Protein AF-A0A016WMP3-F1 (afdb_monomer_lite)

Organism: NCBI:txid53326

Structure (mmCIF, N/CA/C/O backbone):
data_AF-A0A016WMP3-F1
#
_entry.id   AF-A0A016WMP3-F1
#
loop_
_atom_site.group_PDB
_atom_site.id
_atom_site.type_symbol
_atom_site.label_atom_id
_atom_site.label_alt_id
_atom_site.label_comp_id
_atom_site.label_asym_id
_atom_site.label_entity_id
_atom_site.label_seq_id
_atom_site.pdbx_PDB_ins_code
_atom_site.Cartn_x
_atom_site.Cartn_y
_atom_site.Cartn_z
_atom_site.occupancy
_atom_site.B_iso_or_equiv
_atom_site.auth_seq_id
_atom_site.auth_comp_id
_atom_site.auth_asym_id
_atom_site.auth_atom_id
_atom_site.pdbx_PDB_model_num
ATOM 1 N N . MET A 1 1 ? 32.854 -2.964 43.415 1.00 32.34 1 MET A N 1
ATOM 2 C CA . MET A 1 1 ? 34.231 -3.395 43.740 1.00 32.34 1 MET A CA 1
ATOM 3 C C . MET A 1 1 ? 34.130 -4.601 44.667 1.00 32.34 1 MET A C 1
ATOM 5 O O . MET A 1 1 ? 33.519 -4.439 45.708 1.00 32.34 1 MET A O 1
ATOM 9 N N . VAL A 1 2 ? 34.709 -5.743 44.250 1.00 31.25 2 VAL A N 1
ATOM 10 C CA . VAL A 1 2 ? 35.002 -6.991 45.015 1.00 31.25 2 VAL A CA 1
ATOM 11 C C . VAL A 1 2 ? 33.765 -7.767 45.534 1.00 31.25 2 VAL A C 1
ATOM 13 O O . VAL A 1 2 ? 33.085 -7.292 46.429 1.00 31.25 2 VAL A O 1
ATOM 16 N N . ARG A 1 3 ? 33.268 -8.800 44.826 1.00 34.19 3 ARG A N 1
ATOM 17 C CA . ARG A 1 3 ? 33.621 -10.254 44.813 1.00 34.19 3 ARG A CA 1
ATOM 18 C C . ARG A 1 3 ? 33.390 -11.015 46.134 1.00 34.19 3 ARG A C 1
ATOM 20 O O . ARG A 1 3 ? 34.034 -10.694 47.123 1.00 34.19 3 ARG A O 1
ATOM 27 N N . ASN A 1 4 ? 32.511 -12.025 46.068 1.00 34.62 4 ASN A N 1
ATOM 28 C CA . ASN A 1 4 ? 32.653 -13.442 46.482 1.00 34.62 4 ASN A CA 1
ATOM 29 C C . ASN A 1 4 ? 31.342 -14.149 46.055 1.00 34.62 4 ASN A C 1
ATOM 31 O O . ASN A 1 4 ? 30.272 -13.606 46.307 1.00 34.62 4 ASN A O 1
ATOM 35 N N . GLU A 1 5 ? 31.353 -15.085 45.101 1.00 38.56 5 GLU A N 1
ATOM 36 C CA . GLU A 1 5 ? 31.665 -16.529 45.215 1.00 38.56 5 GLU A CA 1
ATOM 37 C C . GLU A 1 5 ? 30.660 -17.298 46.084 1.00 38.56 5 GLU A C 1
ATOM 39 O O . GLU A 1 5 ? 30.689 -17.184 47.303 1.00 38.56 5 GLU A O 1
ATOM 44 N N . GLU A 1 6 ? 29.811 -18.101 45.432 1.00 42.38 6 GLU A N 1
ATOM 45 C CA . GLU A 1 6 ? 29.214 -19.308 46.008 1.00 42.38 6 GLU A CA 1
ATOM 46 C C . GLU A 1 6 ? 28.938 -20.344 44.902 1.00 42.38 6 GLU A C 1
ATOM 48 O O . GLU A 1 6 ? 28.683 -20.000 43.745 1.00 42.38 6 GLU A O 1
ATOM 53 N N . GLU A 1 7 ? 29.120 -21.603 45.290 1.00 38.91 7 GLU A N 1
ATOM 54 C CA . GLU A 1 7 ? 29.397 -22.796 44.491 1.00 38.91 7 GLU A CA 1
ATOM 55 C C . GLU A 1 7 ? 28.148 -23.544 43.970 1.00 38.91 7 GLU A C 1
ATOM 57 O O . GLU A 1 7 ? 27.003 -23.218 44.268 1.00 38.91 7 GLU A O 1
ATOM 62 N N . TRP A 1 8 ? 28.446 -24.567 43.163 1.00 39.19 8 TRP A N 1
ATOM 63 C CA . TRP A 1 8 ? 27.626 -25.506 42.388 1.00 39.19 8 TRP A CA 1
ATOM 64 C C . TRP A 1 8 ? 26.657 -26.401 43.211 1.00 39.19 8 TRP A C 1
ATOM 66 O O . TRP A 1 8 ? 26.692 -26.384 44.440 1.00 39.19 8 TRP A O 1
ATOM 76 N N . PRO A 1 9 ? 25.815 -27.238 42.556 1.00 53.12 9 PRO A N 1
ATOM 77 C CA . PRO A 1 9 ? 26.302 -28.564 42.150 1.00 53.12 9 PRO A CA 1
ATOM 78 C C . PRO A 1 9 ? 25.869 -29.049 40.754 1.00 53.12 9 PRO A C 1
ATOM 80 O O . PRO A 1 9 ? 24.865 -28.643 40.169 1.00 53.12 9 PRO A O 1
ATOM 83 N N . GLU A 1 10 ? 26.699 -29.971 40.279 1.00 39.09 10 GLU A N 1
ATOM 84 C CA . GLU A 1 10 ? 26.625 -30.816 39.094 1.00 39.09 10 GLU A CA 1
ATOM 85 C C . GLU A 1 10 ? 25.412 -31.764 39.095 1.00 39.09 10 GLU A C 1
ATOM 87 O O . GLU A 1 10 ? 24.912 -32.180 40.142 1.00 39.09 10 GLU A O 1
ATOM 92 N N . SER A 1 11 ? 24.996 -32.186 37.899 1.00 40.88 11 SER A N 1
ATOM 93 C CA . SER A 1 11 ? 24.291 -33.457 37.709 1.00 40.88 11 SER A CA 1
ATOM 94 C C . SER A 1 11 ? 24.791 -34.144 36.436 1.00 40.88 11 SER A C 1
ATOM 96 O O . SER A 1 11 ? 24.454 -33.759 35.319 1.00 40.88 11 SER A O 1
ATOM 98 N N . ASP A 1 12 ? 25.616 -35.167 36.650 1.00 39.81 12 ASP A N 1
ATOM 99 C CA . ASP A 1 12 ? 25.902 -36.256 35.719 1.00 39.81 12 ASP A CA 1
ATOM 100 C C . ASP A 1 12 ? 24.750 -37.272 35.735 1.00 39.81 12 ASP A C 1
ATOM 102 O O . ASP A 1 12 ? 24.220 -37.591 36.803 1.00 39.81 12 ASP A O 1
ATOM 106 N N . SER A 1 13 ? 24.405 -37.855 34.580 1.00 34.59 13 SER A N 1
ATOM 107 C CA . SER A 1 13 ? 24.439 -39.322 34.393 1.00 34.59 13 SER A CA 1
ATOM 108 C C . SER A 1 13 ? 23.911 -39.811 33.031 1.00 34.59 13 SER A C 1
ATOM 110 O O . SER A 1 13 ? 22.807 -39.488 32.602 1.00 34.59 13 SER A O 1
ATOM 112 N N . SER A 1 14 ? 24.700 -40.740 32.470 1.00 36.47 14 SER A N 1
ATOM 113 C CA . SER A 1 14 ? 24.396 -41.851 31.538 1.00 36.47 14 SER A CA 1
ATOM 114 C C . SER A 1 14 ? 24.089 -41.513 30.070 1.00 36.47 14 SER A C 1
ATOM 116 O O . SER A 1 14 ? 23.105 -40.853 29.769 1.00 36.47 14 SER A O 1
ATOM 118 N N . GLU A 1 15 ? 24.942 -41.822 29.082 1.00 37.09 15 GLU A N 1
ATOM 119 C CA . GLU A 1 15 ? 25.539 -43.104 28.615 1.00 37.09 15 GLU A CA 1
ATOM 120 C C . GLU A 1 15 ? 24.563 -44.110 27.965 1.00 37.09 15 GLU A C 1
ATOM 122 O O . GLU A 1 15 ? 23.815 -44.808 28.639 1.00 37.09 15 GLU A O 1
ATOM 127 N N . SER A 1 16 ? 24.657 -44.234 26.634 1.00 35.31 16 SER A N 1
ATOM 128 C CA . SER A 1 16 ? 24.786 -45.488 25.849 1.00 35.31 16 SER A CA 1
ATOM 129 C C . SER A 1 16 ? 25.123 -45.052 24.407 1.00 35.31 16 SER A C 1
ATOM 131 O O . SER A 1 16 ? 24.386 -44.269 23.819 1.00 35.31 16 SER A O 1
ATOM 133 N N . SER A 1 17 ? 26.338 -45.188 23.870 1.00 36.62 17 SER A N 1
ATOM 134 C CA . SER A 1 17 ? 27.174 -46.356 23.534 1.00 36.62 17 SER A CA 1
ATOM 135 C C . SER A 1 17 ? 26.566 -47.303 22.485 1.00 36.62 17 SER A C 1
ATOM 137 O O . SER A 1 17 ? 25.663 -48.091 22.753 1.00 36.62 17 SER A O 1
ATOM 139 N N . THR A 1 18 ? 27.052 -47.169 21.247 1.00 37.00 18 THR A N 1
ATOM 140 C CA . THR A 1 18 ? 27.720 -48.180 20.386 1.00 37.00 18 THR A CA 1
ATOM 141 C C . THR A 1 18 ? 27.785 -47.589 18.960 1.00 37.00 18 THR A C 1
ATOM 143 O O . THR A 1 18 ? 26.769 -47.156 18.427 1.00 37.00 18 THR A O 1
ATOM 146 N N . ASP A 1 19 ? 28.965 -47.216 18.446 1.00 35.09 19 ASP A N 1
ATOM 147 C CA . ASP A 1 19 ? 29.942 -48.065 17.718 1.00 35.09 19 ASP A CA 1
ATOM 148 C C . ASP A 1 19 ? 29.347 -48.654 16.418 1.00 35.09 19 ASP A C 1
ATOM 150 O O . ASP A 1 19 ? 28.246 -49.181 16.431 1.00 35.09 19 ASP A O 1
ATOM 154 N N . GLU A 1 20 ? 29.954 -48.629 15.227 1.00 36.91 20 GLU A N 1
ATOM 155 C CA . GLU A 1 20 ? 31.347 -48.467 14.802 1.00 36.91 20 GLU A CA 1
ATOM 156 C C . GLU A 1 20 ? 31.393 -48.222 13.263 1.00 36.91 20 GLU A C 1
ATOM 158 O O . GLU A 1 20 ? 30.514 -48.650 12.518 1.00 36.91 20 GLU A O 1
ATOM 163 N N . LEU A 1 21 ? 32.489 -47.595 12.813 1.00 35.19 21 LEU A N 1
ATOM 164 C CA . LEU A 1 21 ? 33.210 -47.730 11.529 1.00 35.19 21 LEU A CA 1
ATOM 165 C C . LEU A 1 21 ? 32.481 -47.729 10.162 1.00 35.19 21 LEU A C 1
ATOM 167 O O . LEU A 1 21 ? 31.862 -48.698 9.739 1.00 35.19 21 LEU A O 1
ATOM 171 N N . SER A 1 22 ? 32.933 -46.827 9.280 1.00 35.34 22 SER A N 1
ATOM 172 C CA . SER A 1 22 ? 33.955 -47.205 8.280 1.00 35.34 22 SER A CA 1
ATOM 173 C C . SER A 1 22 ? 34.543 -46.003 7.525 1.00 35.34 22 SER A C 1
ATOM 175 O O . SER A 1 22 ? 33.945 -44.946 7.366 1.00 35.34 22 SER A O 1
ATOM 177 N N . ARG A 1 23 ? 35.811 -46.185 7.152 1.00 37.78 23 ARG A N 1
ATOM 178 C CA . ARG A 1 23 ? 36.785 -45.221 6.628 1.00 37.78 23 ARG A CA 1
ATOM 179 C C . ARG A 1 23 ? 36.661 -44.992 5.113 1.00 37.78 23 ARG A C 1
ATOM 181 O O . ARG A 1 23 ? 36.181 -45.861 4.392 1.00 37.78 23 ARG A O 1
ATOM 188 N N . SER A 1 24 ? 37.420 -43.976 4.669 1.00 31.17 24 SER A N 1
ATOM 189 C CA . SER A 1 24 ? 38.150 -43.878 3.379 1.00 31.17 24 SER A CA 1
ATOM 190 C C . SER A 1 24 ? 37.341 -43.205 2.249 1.00 31.17 24 SER A C 1
ATOM 192 O O . SER A 1 24 ? 36.179 -43.528 2.083 1.00 31.17 24 SER A O 1
ATOM 194 N N . LYS A 1 25 ? 37.808 -42.242 1.436 1.00 34.62 25 LYS A N 1
ATOM 195 C CA . LYS A 1 25 ? 39.116 -41.684 1.015 1.00 34.62 25 LYS A CA 1
ATOM 196 C C . LYS A 1 25 ? 38.879 -40.265 0.432 1.00 34.62 25 LYS A C 1
ATOM 198 O O . LYS A 1 25 ? 37.760 -39.999 0.003 1.00 34.62 25 LYS A O 1
ATOM 203 N N . PRO A 1 26 ? 39.910 -39.405 0.301 1.00 42.97 26 PRO A N 1
ATOM 204 C CA . PRO A 1 26 ? 39.820 -38.141 -0.427 1.00 42.97 26 PRO A CA 1
ATOM 205 C C . PRO A 1 26 ? 40.396 -38.233 -1.853 1.00 42.97 26 PRO A C 1
ATOM 207 O O . PRO A 1 26 ? 41.353 -38.967 -2.104 1.00 42.97 26 PRO A O 1
ATOM 210 N N . GLY A 1 27 ? 39.866 -37.414 -2.761 1.00 32.22 27 GLY A N 1
ATOM 211 C CA . GLY A 1 27 ? 40.540 -36.996 -3.995 1.00 32.22 27 GLY A CA 1
ATOM 212 C C . GLY A 1 27 ? 39.572 -36.475 -5.070 1.00 32.22 27 GLY A C 1
ATOM 213 O O . GLY A 1 27 ? 38.378 -36.746 -4.964 1.00 32.22 27 GLY A O 1
ATOM 214 N N . PRO A 1 28 ? 40.055 -35.807 -6.138 1.00 44.09 28 PRO A N 1
ATOM 215 C CA . PRO A 1 28 ? 41.391 -35.247 -6.332 1.00 44.09 28 PRO A CA 1
ATOM 216 C C . PRO A 1 28 ? 41.399 -33.753 -6.720 1.00 44.09 28 PRO A C 1
ATOM 218 O O . PRO A 1 28 ? 40.399 -33.147 -7.097 1.00 44.09 28 PRO A O 1
ATOM 221 N N . ALA A 1 29 ? 42.602 -33.191 -6.621 1.00 34.41 29 ALA A N 1
ATOM 222 C CA . ALA A 1 29 ? 42.999 -31.868 -7.068 1.00 34.41 29 ALA A CA 1
ATOM 223 C C . ALA A 1 29 ? 42.940 -31.719 -8.600 1.00 34.41 29 ALA A C 1
ATOM 225 O O . ALA A 1 29 ? 43.277 -32.645 -9.339 1.00 34.41 29 ALA A O 1
ATOM 226 N N . PHE A 1 30 ? 42.575 -30.519 -9.054 1.00 36.34 30 PHE A N 1
ATOM 227 C CA . PHE A 1 30 ? 42.673 -30.090 -10.449 1.00 36.34 30 PHE A CA 1
ATOM 228 C C . PHE A 1 30 ? 44.095 -29.606 -10.778 1.00 36.34 30 PHE A C 1
ATOM 230 O O . PHE A 1 30 ? 44.696 -28.903 -9.958 1.00 36.34 30 PHE A O 1
ATOM 237 N N . PRO A 1 31 ? 44.636 -29.927 -11.967 1.00 45.31 31 PRO A N 1
ATOM 238 C CA . PRO A 1 31 ? 45.942 -29.447 -12.380 1.00 45.31 31 PRO A CA 1
ATOM 239 C C . PRO A 1 31 ? 45.848 -28.031 -12.960 1.00 45.31 31 PRO A C 1
ATOM 241 O O . PRO A 1 31 ? 44.989 -27.719 -13.784 1.00 45.31 31 PRO A O 1
ATOM 244 N N . ARG A 1 32 ? 46.791 -27.187 -12.537 1.00 37.91 32 ARG A N 1
ATOM 245 C CA . ARG A 1 32 ? 47.276 -26.053 -13.321 1.00 37.91 32 ARG A CA 1
ATOM 246 C C . ARG A 1 32 ? 48.221 -26.607 -14.377 1.00 37.91 32 ARG A C 1
ATOM 248 O O . ARG A 1 32 ? 49.161 -27.294 -13.999 1.00 37.91 32 ARG A O 1
ATOM 255 N N . ASP A 1 33 ? 48.018 -26.234 -15.634 1.00 29.03 33 ASP A N 1
ATOM 256 C CA . ASP A 1 33 ? 49.124 -26.104 -16.573 1.00 29.03 33 ASP A CA 1
ATOM 257 C C . ASP A 1 33 ? 48.858 -25.018 -17.617 1.00 29.03 33 ASP A C 1
ATOM 259 O O . ASP A 1 33 ? 47.745 -24.788 -18.088 1.00 29.03 33 ASP A O 1
ATOM 263 N N . SER A 1 34 ? 49.947 -24.316 -17.885 1.00 33.06 34 SER A N 1
ATOM 264 C CA . SER A 1 34 ? 50.180 -23.184 -18.770 1.00 33.06 34 SER A CA 1
ATOM 265 C C . SER A 1 34 ? 50.469 -23.607 -20.210 1.00 33.06 34 SER A C 1
ATOM 267 O O . SER A 1 34 ? 51.144 -24.611 -20.409 1.00 33.06 34 SER A O 1
ATOM 269 N N . THR A 1 35 ? 50.087 -22.790 -21.198 1.00 32.12 35 THR A N 1
ATOM 270 C CA . THR A 1 35 ? 50.779 -22.578 -22.500 1.00 32.12 35 THR A CA 1
ATOM 271 C C . THR A 1 35 ? 49.986 -21.510 -23.274 1.00 32.12 35 THR A C 1
ATOM 273 O O . THR A 1 35 ? 48.792 -21.658 -23.490 1.00 32.12 35 THR A O 1
ATOM 276 N N . ALA A 1 36 ? 50.492 -20.287 -23.447 1.00 33.09 36 ALA A N 1
ATOM 277 C CA . ALA A 1 36 ? 51.387 -19.860 -24.527 1.00 33.09 36 ALA A CA 1
ATOM 278 C C . ALA A 1 36 ? 50.842 -20.196 -25.928 1.00 33.09 36 ALA A C 1
ATOM 280 O O . ALA A 1 36 ? 51.016 -21.309 -26.414 1.00 33.09 36 ALA A O 1
ATOM 281 N N . MET A 1 37 ? 50.243 -19.202 -26.590 1.00 31.16 37 MET A N 1
ATOM 282 C CA . MET A 1 37 ? 50.156 -19.171 -28.048 1.00 31.16 37 MET A CA 1
ATOM 283 C C . MET A 1 37 ? 50.231 -17.721 -28.545 1.00 31.16 37 MET A C 1
ATOM 285 O O . MET A 1 37 ? 49.242 -16.999 -28.638 1.00 31.16 37 MET A O 1
ATOM 289 N N . GLU A 1 38 ? 51.464 -17.296 -28.820 1.00 29.64 38 GLU A N 1
ATOM 290 C CA . GLU A 1 38 ? 51.766 -16.284 -29.826 1.00 29.64 38 GLU A CA 1
ATOM 291 C C . GLU A 1 38 ? 51.390 -16.842 -31.206 1.00 29.64 38 GLU A C 1
ATOM 293 O O . GLU A 1 38 ? 51.752 -17.971 -31.537 1.00 29.64 38 GLU A O 1
ATOM 298 N N . SER A 1 39 ? 50.702 -16.057 -32.036 1.00 29.86 39 SER A N 1
ATOM 299 C CA . SER A 1 39 ? 51.210 -15.620 -33.349 1.00 29.86 39 SER A CA 1
ATOM 300 C C . SER A 1 39 ? 50.102 -15.131 -34.292 1.00 29.86 39 SER A C 1
ATOM 302 O O . SER A 1 39 ? 49.054 -15.746 -34.450 1.00 29.86 39 SER A O 1
ATOM 304 N N . ALA A 1 40 ? 50.453 -14.035 -34.969 1.00 30.69 40 ALA A N 1
ATOM 305 C CA . ALA A 1 40 ? 50.134 -13.702 -36.355 1.00 30.69 40 ALA A CA 1
ATOM 306 C C . ALA A 1 40 ? 48.685 -13.355 -36.737 1.00 30.69 40 ALA A C 1
ATOM 308 O O . ALA A 1 40 ? 47.900 -14.231 -37.063 1.00 30.69 40 ALA A O 1
ATOM 309 N N . PHE A 1 41 ? 48.426 -12.056 -36.934 1.00 30.42 41 PHE A N 1
ATOM 310 C CA . PHE A 1 41 ? 47.784 -11.569 -38.164 1.00 30.42 41 PHE A CA 1
ATOM 311 C C . PHE A 1 41 ? 48.444 -10.249 -38.628 1.00 30.42 41 PHE A C 1
ATOM 313 O O . PHE A 1 41 ? 49.023 -9.538 -37.805 1.00 30.42 41 PHE A O 1
ATOM 320 N N . PRO A 1 42 ? 48.451 -9.973 -39.947 1.00 41.22 42 PRO A N 1
ATOM 321 C CA . PRO A 1 42 ? 49.462 -9.162 -40.610 1.00 41.22 42 PRO A CA 1
ATOM 322 C C . PRO A 1 42 ? 49.102 -7.680 -40.734 1.00 41.22 42 PRO A C 1
ATOM 324 O O . PRO A 1 42 ? 47.940 -7.280 -40.796 1.00 41.22 42 PRO A O 1
ATOM 327 N N . GLU A 1 43 ? 50.160 -6.887 -40.874 1.00 35.44 43 GLU A N 1
ATOM 328 C CA . GLU A 1 43 ? 50.148 -5.506 -41.337 1.00 35.44 43 GLU A CA 1
ATOM 329 C C . GLU A 1 43 ? 49.593 -5.389 -42.767 1.00 35.44 43 GLU A C 1
ATOM 331 O O . GLU A 1 43 ? 50.198 -5.850 -43.733 1.00 35.44 43 GLU A O 1
ATOM 336 N N . THR A 1 44 ? 48.483 -4.670 -42.910 1.00 36.41 44 THR A N 1
ATOM 337 C CA . THR A 1 44 ? 48.127 -3.889 -44.106 1.00 36.41 44 THR A CA 1
ATOM 338 C C . THR A 1 44 ? 47.387 -2.657 -43.571 1.00 36.41 44 THR A C 1
ATOM 340 O O . THR A 1 44 ? 46.387 -2.808 -42.886 1.00 36.41 44 THR A O 1
ATOM 343 N N . GLY A 1 45 ? 47.830 -1.410 -43.706 1.00 31.28 45 GLY A N 1
ATOM 344 C CA . GLY A 1 45 ? 48.434 -0.792 -44.874 1.00 31.28 45 GLY A CA 1
ATOM 345 C C . GLY A 1 45 ? 47.338 -0.192 -45.756 1.00 31.28 45 GLY A C 1
ATOM 346 O O . GLY A 1 45 ? 46.998 -0.802 -46.763 1.00 31.28 45 GLY A O 1
ATOM 347 N N . LYS A 1 46 ? 46.781 0.973 -45.370 1.00 33.59 46 LYS A N 1
ATOM 348 C CA . LYS A 1 46 ? 46.281 2.047 -46.263 1.00 33.59 46 LYS A CA 1
ATOM 349 C C . LYS A 1 46 ? 45.653 3.196 -45.463 1.00 33.59 46 LYS A C 1
ATOM 351 O O . LYS A 1 46 ? 44.511 3.131 -45.023 1.00 33.59 46 LYS A O 1
ATOM 356 N N . ALA A 1 47 ? 46.415 4.279 -45.331 1.00 33.03 47 ALA A N 1
ATOM 357 C CA . ALA A 1 47 ? 45.903 5.587 -44.951 1.00 33.03 47 ALA A CA 1
ATOM 358 C C . ALA A 1 47 ? 45.090 6.165 -46.122 1.00 33.03 47 ALA A C 1
ATOM 360 O O . ALA A 1 47 ? 45.652 6.521 -47.158 1.00 33.03 47 ALA A O 1
ATOM 361 N N . ALA A 1 48 ? 43.770 6.247 -45.965 1.00 32.38 48 ALA A N 1
ATOM 362 C CA . ALA A 1 48 ? 42.913 7.035 -46.840 1.00 32.38 48 ALA A CA 1
ATOM 363 C C . ALA A 1 48 ? 42.829 8.461 -46.278 1.00 32.38 48 ALA A C 1
ATOM 365 O O . ALA A 1 48 ? 42.193 8.708 -45.255 1.00 32.38 48 ALA A O 1
ATOM 366 N N . GLN A 1 49 ? 43.503 9.402 -46.943 1.00 34.69 49 GLN A N 1
ATOM 367 C CA . GLN A 1 49 ? 43.294 10.833 -46.745 1.00 34.69 49 GLN A CA 1
ATOM 368 C C . GLN A 1 49 ? 41.882 11.194 -47.226 1.00 34.69 49 GLN A C 1
ATOM 370 O O . GLN A 1 49 ? 41.645 11.340 -48.423 1.00 34.69 49 GLN A O 1
ATOM 375 N N . LEU A 1 50 ? 40.942 11.332 -46.291 1.00 30.67 50 LEU A N 1
ATOM 376 C CA . LEU A 1 50 ? 39.657 11.978 -46.540 1.00 30.67 50 LEU A CA 1
ATOM 377 C C . LEU A 1 50 ? 39.838 13.491 -46.401 1.00 30.67 50 LEU A C 1
ATOM 379 O O . LEU A 1 50 ? 40.092 14.028 -45.323 1.00 30.67 50 LEU A O 1
ATOM 383 N N . SER A 1 51 ? 39.744 14.173 -47.536 1.00 31.19 51 SER A N 1
ATOM 384 C CA . SER A 1 51 ? 39.710 15.622 -47.658 1.00 31.19 51 SER A CA 1
ATOM 385 C C . SER A 1 51 ? 38.420 16.173 -47.042 1.00 31.19 51 SER A C 1
ATOM 387 O O . SER A 1 51 ? 37.318 15.915 -47.516 1.00 31.19 51 SER A O 1
ATOM 389 N N . ILE A 1 52 ? 38.565 16.957 -45.973 1.00 32.16 52 ILE A N 1
ATOM 390 C CA . ILE A 1 52 ? 37.471 17.696 -45.332 1.00 32.16 52 ILE A CA 1
ATOM 391 C C . ILE A 1 52 ? 37.073 18.866 -46.253 1.00 32.16 52 ILE A C 1
ATOM 393 O O . ILE A 1 52 ? 37.909 19.745 -46.497 1.00 32.16 52 ILE A O 1
ATOM 397 N N . PRO A 1 53 ? 35.829 18.945 -46.763 1.00 32.97 53 PRO A N 1
ATOM 398 C CA . PRO A 1 53 ? 35.376 20.120 -47.492 1.00 32.97 53 PRO A CA 1
ATOM 399 C C . PRO A 1 53 ? 35.114 21.271 -46.509 1.00 32.97 53 PRO A C 1
ATOM 401 O O . PRO A 1 53 ? 34.363 21.141 -45.543 1.00 32.97 53 PRO A O 1
ATOM 404 N N . ARG A 1 54 ? 35.738 22.427 -46.763 1.00 37.69 54 ARG A N 1
ATOM 405 C CA . ARG A 1 54 ? 35.473 23.676 -46.032 1.00 37.69 54 ARG A CA 1
ATOM 406 C C . ARG A 1 54 ? 34.022 24.123 -46.272 1.00 37.69 54 ARG A C 1
ATOM 408 O O . ARG A 1 54 ? 33.640 24.262 -47.435 1.00 37.69 54 ARG A O 1
ATOM 415 N N . PRO A 1 55 ? 33.231 24.443 -45.233 1.00 34.41 55 PRO A N 1
ATOM 416 C CA . PRO A 1 55 ? 31.900 24.996 -45.425 1.00 34.41 55 PRO A CA 1
ATOM 417 C C . PRO A 1 55 ? 32.001 26.489 -45.762 1.00 34.41 55 PRO A C 1
ATOM 419 O O . PRO A 1 55 ? 32.184 27.342 -44.895 1.00 34.41 55 PRO A O 1
ATOM 422 N N . THR A 1 56 ? 31.863 26.827 -47.042 1.00 42.00 56 THR A N 1
ATOM 423 C CA . THR A 1 56 ? 31.565 28.188 -47.497 1.00 42.00 56 THR A CA 1
ATOM 424 C C . THR A 1 56 ? 30.069 28.312 -47.759 1.00 42.00 56 THR A C 1
ATOM 426 O O . THR A 1 56 ? 29.578 27.892 -48.801 1.00 42.00 56 THR A O 1
ATOM 429 N N . LYS A 1 57 ? 29.343 28.902 -46.802 1.00 42.56 57 LYS A N 1
ATOM 430 C CA . LYS A 1 57 ? 28.209 29.829 -47.007 1.00 42.56 57 LYS A CA 1
ATOM 431 C C . LYS A 1 57 ? 27.558 30.128 -45.656 1.00 42.56 57 LYS A C 1
ATOM 433 O O . LYS A 1 57 ? 27.036 29.240 -44.992 1.00 42.56 57 LYS A O 1
ATOM 438 N N . LYS A 1 58 ? 27.585 31.404 -45.257 1.00 42.31 58 LYS A N 1
ATOM 439 C CA . LYS A 1 58 ? 26.806 31.927 -44.128 1.00 42.31 58 LYS A CA 1
ATOM 440 C C . LYS A 1 58 ? 25.324 31.679 -44.419 1.00 42.31 58 LYS A C 1
ATOM 442 O O . LYS A 1 58 ? 24.758 32.305 -45.312 1.00 42.31 58 LYS A O 1
ATOM 447 N N . ARG A 1 59 ? 24.720 30.743 -43.689 1.00 41.00 59 ARG A N 1
ATOM 448 C CA . ARG A 1 59 ? 23.281 30.474 -43.710 1.00 41.00 59 ARG A CA 1
ATOM 449 C C . ARG A 1 59 ? 22.606 31.623 -42.958 1.00 41.00 59 ARG A C 1
ATOM 451 O O . ARG A 1 59 ? 22.867 31.821 -41.775 1.00 41.00 59 ARG A O 1
ATOM 458 N N . ARG A 1 60 ? 21.824 32.439 -43.667 1.00 55.75 60 ARG A N 1
ATOM 459 C CA . ARG A 1 60 ? 21.010 33.496 -43.056 1.00 55.75 60 ARG A CA 1
ATOM 460 C C . ARG A 1 60 ? 19.949 32.792 -42.203 1.00 55.75 60 ARG A C 1
ATOM 462 O O . ARG A 1 60 ? 19.259 31.915 -42.716 1.00 55.75 60 ARG A O 1
ATOM 469 N N . LEU A 1 61 ? 19.896 33.101 -40.908 1.00 53.47 61 LEU A N 1
ATOM 470 C CA . LEU A 1 61 ? 18.846 32.604 -40.019 1.00 53.47 61 LEU A CA 1
ATOM 471 C C . LEU A 1 61 ? 17.501 33.109 -40.548 1.00 53.47 61 LEU A C 1
ATOM 473 O O . LEU A 1 61 ? 17.375 34.303 -40.827 1.00 53.47 61 LEU A O 1
ATOM 477 N N . ALA A 1 62 ? 16.550 32.191 -40.727 1.00 58.31 62 ALA A N 1
ATOM 478 C CA . ALA A 1 62 ? 15.184 32.526 -41.102 1.00 58.31 62 ALA A CA 1
ATOM 479 C C . ALA A 1 62 ? 14.603 33.457 -40.035 1.00 58.31 62 ALA A C 1
ATOM 481 O O . ALA A 1 62 ? 14.693 33.182 -38.836 1.00 58.31 62 ALA A O 1
ATOM 482 N N . THR A 1 63 ? 14.065 34.586 -40.474 1.00 81.38 63 THR A N 1
ATOM 483 C CA . THR A 1 63 ? 13.365 35.512 -39.594 1.00 81.38 63 THR A CA 1
ATOM 484 C C . THR A 1 63 ? 12.013 34.915 -39.191 1.00 81.38 63 THR A C 1
ATOM 486 O O . THR A 1 63 ? 11.487 34.044 -39.888 1.00 81.38 63 THR A O 1
ATOM 489 N N . PRO A 1 64 ? 11.415 35.359 -38.073 1.00 69.38 64 PRO A N 1
ATOM 490 C CA . PRO A 1 64 ? 10.068 34.934 -37.689 1.00 69.38 64 PRO A CA 1
ATOM 491 C C . PRO A 1 64 ? 9.025 35.125 -38.804 1.00 69.38 64 PRO A C 1
ATOM 493 O O . PRO A 1 64 ? 8.102 34.318 -38.917 1.00 69.38 64 PRO A O 1
ATOM 496 N N . ASP A 1 65 ? 9.216 36.131 -39.661 1.00 76.06 65 ASP A N 1
ATOM 497 C CA . ASP A 1 65 ? 8.362 36.392 -40.821 1.00 76.06 65 ASP A CA 1
ATOM 498 C C . ASP A 1 65 ? 8.544 35.348 -41.931 1.00 76.06 65 ASP A C 1
ATOM 500 O O . ASP A 1 65 ? 7.549 34.908 -42.503 1.00 76.06 65 ASP A O 1
ATOM 504 N N . ASP A 1 66 ? 9.767 34.860 -42.169 1.00 83.06 66 ASP A N 1
ATOM 505 C CA . ASP A 1 66 ? 10.023 33.775 -43.131 1.00 83.06 66 ASP A CA 1
ATOM 506 C C . ASP A 1 66 ? 9.298 32.482 -42.708 1.00 83.06 66 ASP A C 1
ATOM 508 O O . ASP A 1 66 ? 8.691 31.794 -43.529 1.00 83.06 66 ASP A O 1
ATOM 512 N N . VAL A 1 67 ? 9.283 32.183 -41.402 1.00 75.19 67 VAL A N 1
ATOM 513 C CA . VAL A 1 67 ? 8.587 31.010 -40.838 1.00 75.19 67 VAL A CA 1
ATOM 514 C C . VAL A 1 67 ? 7.065 31.169 -40.918 1.00 75.19 67 VAL A C 1
ATOM 516 O O . VAL A 1 67 ? 6.343 30.205 -41.181 1.00 75.19 67 VAL A O 1
ATOM 519 N N . GLN A 1 68 ? 6.552 32.382 -40.702 1.00 69.81 68 GLN A N 1
ATOM 520 C CA . GLN A 1 68 ? 5.126 32.686 -40.849 1.00 69.81 68 GLN A CA 1
ATOM 521 C C . GLN A 1 68 ? 4.678 32.617 -42.312 1.00 69.81 68 GLN A C 1
ATOM 523 O O . GLN A 1 68 ? 3.590 32.114 -42.601 1.00 69.81 68 GLN A O 1
ATOM 528 N N . GLN A 1 69 ? 5.516 33.072 -43.241 1.00 82.75 69 GLN A N 1
ATOM 529 C CA . GLN A 1 69 ? 5.235 33.022 -44.669 1.00 82.75 69 GLN A CA 1
ATOM 530 C C . GLN A 1 69 ? 5.245 31.579 -45.193 1.00 82.75 69 GLN A C 1
ATOM 532 O O . GLN A 1 69 ? 4.325 31.199 -45.917 1.00 82.75 69 GLN A O 1
ATOM 537 N N . GLU A 1 70 ? 6.185 30.741 -44.742 1.00 84.94 70 GLU A N 1
ATOM 538 C CA . GLU A 1 70 ? 6.210 29.308 -45.067 1.00 84.94 70 GLU A CA 1
ATOM 539 C C . GLU A 1 70 ? 4.969 28.574 -44.524 1.00 84.94 70 GLU A C 1
ATOM 541 O O . GLU A 1 70 ? 4.364 27.761 -45.224 1.00 84.94 70 GLU A O 1
ATOM 546 N N . LYS A 1 71 ? 4.523 28.902 -43.301 1.00 78.06 71 LYS A N 1
ATOM 547 C CA . LYS A 1 71 ? 3.281 28.346 -42.734 1.00 78.06 71 LYS A CA 1
ATOM 548 C C . LYS A 1 71 ? 2.046 28.743 -43.540 1.00 78.06 71 LYS A C 1
ATOM 550 O O . LYS A 1 71 ? 1.202 27.894 -43.806 1.00 78.06 71 LYS A O 1
ATOM 555 N N . ARG A 1 72 ? 1.940 30.010 -43.954 1.00 84.38 72 ARG A N 1
ATOM 556 C CA . ARG A 1 72 ? 0.822 30.484 -44.791 1.00 84.38 72 ARG A CA 1
ATOM 557 C C . ARG A 1 72 ? 0.811 29.815 -46.158 1.00 84.38 72 ARG A C 1
ATOM 559 O O . ARG A 1 72 ? -0.264 29.516 -46.664 1.00 84.38 72 ARG A O 1
ATOM 566 N N . GLN A 1 73 ? 1.984 29.562 -46.730 1.00 85.00 73 GLN A N 1
ATOM 567 C CA . GLN A 1 73 ? 2.098 28.894 -48.019 1.00 85.00 73 GLN A CA 1
ATOM 568 C C . GLN A 1 73 ? 1.661 27.426 -47.942 1.00 85.00 73 GLN A C 1
ATOM 570 O O . GLN A 1 73 ? 0.835 27.016 -48.749 1.00 85.00 73 GLN A O 1
ATOM 575 N N . LYS A 1 74 ? 2.071 26.689 -46.901 1.00 79.75 74 LYS A N 1
ATOM 576 C CA . LYS A 1 74 ? 1.618 25.302 -46.675 1.00 79.75 74 LYS A CA 1
ATOM 577 C C . LYS A 1 74 ? 0.115 25.189 -46.415 1.00 79.75 74 LYS A C 1
ATOM 579 O O . LYS A 1 74 ? -0.517 24.251 -46.879 1.00 79.75 74 LYS A O 1
ATOM 584 N N . VAL A 1 75 ? -0.474 26.152 -45.702 1.00 76.81 75 VAL A N 1
ATOM 585 C CA . VAL A 1 75 ? -1.935 26.201 -45.508 1.00 76.81 75 VAL A CA 1
ATOM 586 C C . VAL A 1 75 ? -2.654 26.475 -46.830 1.00 76.81 75 VAL A C 1
ATOM 588 O O . VAL A 1 75 ? -3.716 25.914 -47.067 1.00 76.81 75 VAL A O 1
ATOM 591 N N . ARG A 1 76 ? -2.080 27.303 -47.709 1.00 79.62 76 ARG A N 1
ATOM 592 C CA . ARG A 1 76 ? -2.659 27.590 -49.026 1.00 79.62 76 ARG A CA 1
ATOM 593 C C . ARG A 1 76 ? -2.622 26.368 -49.946 1.00 79.62 76 ARG A C 1
ATOM 595 O O . ARG A 1 76 ? -3.624 26.083 -50.583 1.00 79.62 76 ARG A O 1
ATOM 602 N N . GLU A 1 77 ? -1.512 25.632 -49.939 1.00 81.56 77 GLU A N 1
ATOM 603 C CA . GLU A 1 77 ? -1.353 24.373 -50.681 1.00 81.56 77 GLU A CA 1
ATOM 604 C C . GLU A 1 77 ? -2.343 23.299 -50.189 1.00 81.56 77 GLU A C 1
ATOM 606 O O . GLU A 1 77 ? -2.996 22.656 -51.001 1.00 81.56 77 GLU A O 1
ATOM 611 N N . LEU A 1 78 ? -2.559 23.184 -48.872 1.00 72.56 78 LEU A N 1
ATOM 612 C CA . LEU A 1 78 ? -3.541 22.254 -48.289 1.00 72.56 78 LEU A CA 1
ATOM 613 C C . LEU A 1 78 ? -5.002 22.598 -48.618 1.00 72.56 78 LEU A C 1
ATOM 615 O O . LEU A 1 78 ? -5.850 21.711 -48.649 1.00 72.56 78 LEU A O 1
ATOM 619 N N . VAL A 1 79 ? -5.314 23.877 -48.837 1.00 78.31 79 VAL A N 1
ATOM 620 C CA . VAL A 1 79 ? -6.670 24.323 -49.201 1.00 78.31 79 VAL A CA 1
ATOM 621 C C . VAL A 1 79 ? -6.944 24.114 -50.694 1.00 78.31 79 VAL A C 1
ATOM 623 O O . VAL A 1 79 ? -8.089 23.876 -51.067 1.00 78.31 79 VAL A O 1
ATOM 626 N N . GLU A 1 80 ? -5.913 24.150 -51.542 1.00 74.31 80 GLU A N 1
ATOM 627 C CA . GLU A 1 80 ? -6.036 23.877 -52.983 1.00 74.31 80 GLU A CA 1
ATOM 628 C C . GLU A 1 80 ? -6.144 22.372 -53.312 1.00 74.31 80 GLU A C 1
ATOM 630 O O . GLU A 1 80 ? -6.557 22.024 -54.416 1.00 74.31 80 GLU A O 1
ATOM 635 N N . GLU A 1 81 ? -5.852 21.476 -52.361 1.00 67.81 81 GLU A N 1
ATOM 636 C CA . GLU A 1 81 ? -5.980 20.016 -52.524 1.00 67.81 81 GLU A CA 1
ATOM 637 C C . GLU A 1 81 ? -7.359 19.444 -52.147 1.00 67.81 81 GLU A C 1
ATOM 639 O O . GLU A 1 81 ? -7.561 18.234 -52.246 1.00 67.81 81 GLU A O 1
ATOM 644 N N . ILE A 1 82 ? -8.330 20.270 -51.741 1.00 60.38 82 ILE A N 1
ATOM 645 C CA . ILE A 1 82 ? -9.684 19.797 -51.413 1.00 60.38 82 ILE A CA 1
ATOM 646 C C . ILE A 1 82 ? -10.522 19.730 -52.705 1.00 60.38 82 ILE A C 1
ATOM 648 O O . ILE A 1 82 ? -10.868 20.780 -53.249 1.00 60.38 82 ILE A O 1
ATOM 652 N N . PRO A 1 83 ? -10.878 18.536 -53.221 1.00 52.81 83 PRO A N 1
ATOM 653 C CA . PRO A 1 83 ? -11.694 18.433 -54.424 1.00 52.81 83 PRO A CA 1
ATOM 654 C C . PRO A 1 83 ? -13.146 18.836 -54.131 1.00 52.81 83 PRO A C 1
ATOM 656 O O . PRO A 1 83 ? -13.739 18.396 -53.144 1.00 52.81 83 PRO A O 1
ATOM 659 N N . GLU A 1 84 ? -13.735 19.652 -55.008 1.00 51.94 84 GLU A N 1
ATOM 660 C CA . GLU A 1 84 ? -15.158 19.990 -54.930 1.00 51.94 84 GLU A CA 1
ATOM 661 C C . GLU A 1 84 ? -16.037 18.741 -55.139 1.00 51.94 84 GLU A C 1
ATOM 663 O O . GLU A 1 84 ? -15.739 17.907 -56.004 1.00 51.94 84 GLU A O 1
ATOM 668 N N . PRO A 1 85 ? -17.141 18.593 -54.384 1.00 38.19 85 PRO A N 1
ATOM 669 C CA . PRO A 1 85 ? -18.009 17.434 -54.506 1.00 38.19 85 PRO A CA 1
ATOM 670 C C . PRO A 1 85 ? -18.795 17.493 -55.820 1.00 38.19 85 PRO A C 1
ATOM 672 O O . PRO A 1 85 ? -19.625 18.375 -56.048 1.00 38.19 85 PRO A O 1
ATOM 675 N N . SER A 1 86 ? -18.551 16.511 -56.686 1.00 36.97 86 SER A N 1
ATOM 676 C CA . SER A 1 86 ? -19.330 16.290 -57.899 1.00 36.97 86 SER A CA 1
ATOM 677 C C . SER A 1 86 ? -20.769 15.911 -57.547 1.00 36.97 86 SER A C 1
ATOM 679 O O . SER A 1 86 ? -21.015 14.904 -56.881 1.00 36.97 86 SER A O 1
ATOM 681 N N . SER A 1 87 ? -21.721 16.700 -58.037 1.00 49.66 87 SER A N 1
ATOM 682 C CA . SER A 1 87 ? -23.148 16.395 -57.994 1.00 49.66 87 SER A CA 1
ATOM 683 C C . SER A 1 87 ? -23.474 15.266 -58.981 1.00 49.66 87 SER A C 1
ATOM 685 O O . SER A 1 87 ? -23.312 15.407 -60.191 1.00 49.66 87 SER A O 1
ATOM 687 N N . GLY A 1 88 ? -23.933 14.131 -58.453 1.00 35.66 88 GLY A N 1
ATOM 688 C CA . GLY A 1 88 ? -24.359 12.964 -59.219 1.00 35.66 88 GLY A CA 1
ATOM 689 C C . GLY A 1 88 ? -25.527 12.274 -58.521 1.00 35.66 88 GLY A C 1
ATOM 690 O O . GLY A 1 88 ? -25.450 11.947 -57.344 1.00 35.66 88 GLY A O 1
ATOM 691 N N . ASN A 1 89 ? -26.619 12.126 -59.259 1.00 39.31 89 ASN A N 1
ATOM 692 C CA . ASN A 1 89 ? -27.962 11.743 -58.833 1.00 39.31 89 ASN A CA 1
ATOM 693 C C . ASN A 1 89 ? -28.221 10.250 -59.156 1.00 39.31 89 ASN A C 1
ATOM 695 O O . ASN A 1 89 ? -27.830 9.826 -60.242 1.00 39.31 89 ASN A O 1
ATOM 699 N N . ILE A 1 90 ? -29.016 9.562 -58.307 1.00 34.41 90 ILE A N 1
ATOM 700 C CA . ILE A 1 90 ? -29.810 8.323 -58.576 1.00 34.41 90 ILE A CA 1
ATOM 701 C C . ILE A 1 90 ? -28.954 7.015 -58.601 1.00 34.41 90 ILE A C 1
ATOM 703 O O . ILE A 1 90 ? -27.856 7.031 -59.134 1.00 34.41 90 ILE A O 1
ATOM 707 N N . CYS A 1 91 ? -29.293 5.838 -58.042 1.00 30.86 91 CYS A N 1
ATOM 708 C CA . CYS A 1 91 ? -30.556 5.130 -57.782 1.00 30.86 91 CYS A CA 1
ATOM 709 C C . CYS A 1 91 ? -30.429 4.116 -56.614 1.00 30.86 91 CYS A C 1
ATOM 711 O O . CYS A 1 91 ? -29.346 3.877 -56.091 1.00 30.86 91 CYS A O 1
ATOM 713 N N . GLU A 1 92 ? -31.585 3.544 -56.291 1.00 41.69 92 GLU A N 1
ATOM 714 C CA . GLU A 1 92 ? -32.045 2.734 -55.157 1.00 41.69 92 GLU A CA 1
ATOM 715 C C . GLU A 1 92 ? -31.330 1.401 -54.829 1.00 41.69 92 GLU A C 1
ATOM 717 O O . GLU A 1 92 ? -30.686 0.779 -55.670 1.00 41.69 92 GLU A O 1
ATOM 722 N N . ASP A 1 93 ? -31.607 0.978 -53.585 1.00 40.31 93 ASP A N 1
ATOM 723 C CA . ASP A 1 93 ? -31.512 -0.349 -52.957 1.00 40.31 93 ASP A CA 1
ATOM 724 C C . ASP A 1 93 ? -30.124 -0.956 -52.683 1.00 40.31 93 ASP A C 1
ATOM 726 O O . ASP A 1 93 ? -29.415 -1.359 -53.598 1.00 40.31 93 ASP A O 1
ATOM 730 N N . VAL A 1 94 ? -29.784 -1.094 -51.386 1.00 33.31 94 VAL A N 1
ATOM 731 C CA . VAL A 1 94 ? -29.275 -2.324 -50.725 1.00 33.31 94 VAL A CA 1
ATOM 732 C C . VAL A 1 94 ? -28.937 -2.050 -49.241 1.00 33.31 94 VAL A C 1
ATOM 734 O O . VAL A 1 94 ? -28.188 -1.141 -48.905 1.00 33.31 94 VAL A O 1
ATOM 737 N N . GLU A 1 95 ? -29.567 -2.867 -48.391 1.00 34.84 95 GLU A N 1
ATOM 738 C CA . GLU A 1 95 ? -29.274 -3.335 -47.021 1.00 34.84 95 GLU A CA 1
ATOM 739 C C . GLU A 1 95 ? -28.403 -2.527 -46.035 1.00 34.84 95 GLU A C 1
ATOM 741 O O . GLU A 1 95 ? -27.245 -2.184 -46.257 1.00 34.84 95 GLU A O 1
ATOM 746 N N . MET A 1 96 ? -28.981 -2.362 -44.839 1.00 41.06 96 MET A N 1
ATOM 747 C CA . MET A 1 96 ? -28.381 -1.784 -43.640 1.00 41.06 96 MET A CA 1
ATOM 748 C C . MET A 1 96 ? -27.175 -2.589 -43.133 1.00 41.06 96 MET A C 1
ATOM 750 O O . MET A 1 96 ? -27.325 -3.709 -42.645 1.00 41.06 96 MET A O 1
ATOM 754 N N . LEU A 1 97 ? -26.002 -1.957 -43.128 1.00 32.59 97 LEU A N 1
ATOM 755 C CA . LEU A 1 97 ? -24.884 -2.302 -42.252 1.00 32.59 97 LEU A CA 1
ATOM 756 C C . LEU A 1 97 ? -24.418 -1.026 -41.547 1.00 32.59 97 LEU A C 1
ATOM 758 O O . LEU A 1 97 ? -23.822 -0.140 -42.155 1.00 32.59 97 LEU A O 1
ATOM 762 N N . GLU A 1 98 ? -24.713 -0.933 -40.252 1.00 34.53 98 GLU A N 1
ATOM 763 C CA . GLU A 1 98 ? -24.156 0.090 -39.372 1.00 34.53 98 GLU A CA 1
ATOM 764 C C . GLU A 1 98 ? -22.659 -0.184 -39.167 1.00 34.53 98 GLU A C 1
ATOM 766 O O . GLU A 1 98 ? -22.261 -1.193 -38.582 1.00 34.53 98 GLU A O 1
ATOM 771 N N . THR A 1 99 ? -21.803 0.716 -39.645 1.00 38.88 99 THR A N 1
ATOM 772 C CA . THR A 1 99 ? -20.386 0.751 -39.262 1.00 38.88 99 THR A CA 1
ATOM 773 C C . THR A 1 99 ? -20.232 1.358 -37.863 1.00 38.88 99 THR A C 1
ATOM 775 O O . THR A 1 99 ? -20.811 2.419 -37.607 1.00 38.88 99 THR A O 1
ATOM 778 N N . PRO A 1 100 ? -19.424 0.770 -36.962 1.00 39.78 100 PRO A N 1
ATOM 779 C CA . PRO A 1 100 ? -19.179 1.354 -35.651 1.00 39.78 100 PRO A CA 1
ATOM 780 C C . PRO A 1 100 ? -18.286 2.592 -35.786 1.00 39.78 100 PRO A C 1
ATOM 782 O O . PRO A 1 100 ? -17.176 2.518 -36.317 1.00 39.78 100 PRO A O 1
ATOM 785 N N . ARG A 1 101 ? -18.769 3.732 -35.278 1.00 42.88 101 ARG A N 1
ATOM 786 C CA . ARG A 1 101 ? -17.943 4.925 -35.048 1.00 42.88 101 ARG A CA 1
ATOM 787 C C . ARG A 1 101 ? -16.801 4.574 -34.093 1.00 42.88 101 ARG A C 1
ATOM 789 O O . ARG A 1 101 ? -16.995 3.840 -33.122 1.00 42.88 101 ARG A O 1
ATOM 796 N N . THR A 1 102 ? -15.609 5.082 -34.379 1.00 49.88 102 THR A N 1
ATOM 797 C CA . THR A 1 102 ? -14.416 4.872 -33.559 1.00 49.88 102 THR A CA 1
ATOM 798 C C . THR A 1 102 ? -14.577 5.546 -32.195 1.00 49.88 102 THR A C 1
ATOM 800 O O . THR A 1 102 ? -15.116 6.643 -32.071 1.00 49.88 102 THR A O 1
ATOM 803 N N . VAL A 1 103 ? -14.087 4.877 -31.148 1.00 46.34 103 VAL A N 1
ATOM 804 C CA . VAL A 1 103 ? -14.162 5.318 -29.739 1.00 46.34 103 VAL A CA 1
ATOM 805 C C . VAL A 1 103 ? -13.563 6.722 -29.525 1.00 46.34 103 VAL A C 1
ATOM 807 O O . VAL A 1 103 ? -14.014 7.446 -28.646 1.00 46.34 103 VAL A O 1
ATOM 810 N N . GLN A 1 104 ? -12.632 7.156 -30.382 1.00 42.97 104 GLN A N 1
ATOM 811 C CA . GLN A 1 104 ? -12.010 8.485 -30.313 1.00 42.97 104 GLN A CA 1
ATOM 812 C C . GLN A 1 104 ? -12.937 9.656 -30.675 1.00 42.97 104 GLN A C 1
ATOM 814 O O . GLN A 1 104 ? -12.700 10.761 -30.197 1.00 42.97 104 GLN A O 1
ATOM 819 N N . GLU A 1 105 ? -13.984 9.449 -31.481 1.00 46.81 105 GLU A N 1
ATOM 820 C CA . GLU A 1 105 ? -14.915 10.536 -31.833 1.00 46.81 105 GLU A CA 1
ATOM 821 C C . GLU A 1 105 ? -15.972 10.761 -30.739 1.00 46.81 105 GLU A C 1
ATOM 823 O O . GLU A 1 105 ? -16.402 11.892 -30.530 1.00 46.81 105 GLU A O 1
ATOM 828 N N . ARG A 1 106 ? -16.319 9.722 -29.961 1.00 50.56 106 ARG A N 1
ATOM 829 C CA . ARG A 1 106 ? -17.222 9.860 -28.801 1.00 50.56 106 ARG A CA 1
ATOM 830 C C . ARG A 1 106 ? -16.585 10.619 -27.636 1.00 50.56 106 ARG A C 1
ATOM 832 O O . ARG A 1 106 ? -17.267 11.410 -26.999 1.00 50.56 106 ARG A O 1
ATOM 839 N N . GLU A 1 107 ? -15.285 10.444 -27.402 1.00 51.03 107 GLU A N 1
ATOM 840 C CA . GLU A 1 107 ? -14.579 11.159 -26.326 1.00 51.03 107 GLU A CA 1
ATOM 841 C C . GLU A 1 107 ? -14.400 12.662 -26.616 1.00 51.03 107 GLU A C 1
ATOM 843 O O . GLU A 1 107 ? -14.228 13.441 -25.684 1.00 51.03 107 GLU A O 1
ATOM 848 N N . GLN A 1 108 ? -14.463 13.104 -27.881 1.00 45.25 108 GLN A N 1
ATOM 849 C CA . GLN A 1 108 ? -14.378 14.533 -28.217 1.00 45.25 108 GLN A CA 1
ATOM 850 C C . GLN A 1 108 ? -15.729 15.264 -28.160 1.00 45.25 108 GLN A C 1
ATOM 852 O O . GLN A 1 108 ? -15.739 16.450 -27.830 1.00 45.25 108 GLN A O 1
ATOM 857 N N . GLU A 1 109 ? -16.855 14.588 -28.418 1.00 46.81 109 GLU A N 1
ATOM 858 C CA . GLU A 1 109 ? -18.195 15.180 -28.250 1.00 46.81 109 GLU A CA 1
ATOM 859 C C . GLU A 1 109 ? -18.609 15.265 -26.767 1.00 46.81 109 GLU A C 1
ATOM 861 O O . GLU A 1 109 ? -19.188 16.268 -26.349 1.00 46.81 109 GLU A O 1
ATOM 866 N N . GLU A 1 110 ? -18.223 14.294 -25.931 1.00 47.53 110 GLU A N 1
ATOM 867 C CA . GLU A 1 110 ? -18.585 14.268 -24.501 1.00 47.53 110 GLU A CA 1
ATOM 868 C C . GLU A 1 110 ? -17.905 15.390 -23.680 1.00 47.53 110 GLU A C 1
ATOM 870 O O . GLU A 1 110 ? -18.474 15.891 -22.712 1.00 47.53 110 GLU A O 1
ATOM 875 N N . ILE A 1 111 ? -16.740 15.885 -24.121 1.00 50.16 111 ILE A N 1
ATOM 876 C CA . ILE A 1 111 ? -16.002 16.985 -23.464 1.00 50.16 111 ILE A CA 1
ATOM 877 C C . ILE A 1 111 ? -16.612 18.371 -23.770 1.00 50.16 111 ILE A C 1
ATOM 879 O O . ILE A 1 111 ? -16.343 19.340 -23.055 1.00 50.16 111 ILE A O 1
ATOM 883 N N . LEU A 1 112 ? -17.450 18.492 -24.807 1.00 44.47 112 LEU A N 1
ATOM 884 C CA . LEU A 1 112 ? -18.067 19.766 -25.198 1.00 44.47 112 LEU A CA 1
ATOM 885 C C . LEU A 1 112 ? -19.515 19.935 -24.705 1.00 44.47 112 LEU A C 1
ATOM 887 O O . LEU A 1 112 ? -19.979 21.073 -24.632 1.00 44.47 112 LEU A O 1
ATOM 891 N N . GLU A 1 113 ? -20.208 18.861 -24.309 1.00 45.81 113 GLU A N 1
ATOM 892 C CA . GLU A 1 113 ? -21.606 18.929 -23.839 1.00 45.81 113 GLU A CA 1
ATOM 893 C C . GLU A 1 113 ? -21.769 19.035 -22.308 1.00 45.81 113 GLU A C 1
ATOM 895 O O . GLU A 1 113 ? -22.797 19.516 -21.820 1.00 45.81 113 GLU A O 1
ATOM 900 N N . GLU A 1 114 ? -20.752 18.666 -21.526 1.00 43.19 114 GLU A N 1
ATOM 901 C CA . GLU A 1 114 ? -20.799 18.700 -20.055 1.00 43.19 114 GLU A CA 1
ATOM 902 C C . GLU A 1 114 ? -21.026 20.103 -19.428 1.00 43.19 114 GLU A C 1
ATOM 904 O O . GLU A 1 114 ? -21.745 20.199 -18.428 1.00 43.19 114 GLU A O 1
ATOM 909 N N . PRO A 1 115 ? -20.531 21.227 -19.999 1.00 43.44 115 PRO A N 1
ATOM 910 C CA . PRO A 1 115 ? -20.797 22.555 -19.442 1.00 43.44 115 PRO A CA 1
ATOM 911 C C . PRO A 1 115 ? -22.226 23.059 -19.698 1.00 43.44 115 PRO A C 1
ATOM 913 O O . PRO A 1 115 ? -22.656 23.997 -19.030 1.00 43.44 115 PRO A O 1
ATOM 916 N N . VAL A 1 116 ? -22.961 22.476 -20.656 1.00 48.03 116 VAL A N 1
ATOM 917 C CA . VAL A 1 116 ? -24.315 22.929 -21.030 1.00 48.03 116 VAL A CA 1
ATOM 918 C C . VAL A 1 116 ? -25.375 22.290 -20.128 1.00 48.03 116 VAL A C 1
ATOM 920 O O . VAL A 1 116 ? -26.283 22.982 -19.669 1.00 48.03 116 VAL A O 1
ATOM 923 N N . ARG A 1 117 ? -25.206 21.013 -19.759 1.00 49.06 117 ARG A N 1
ATOM 924 C CA . ARG A 1 117 ? -26.134 20.303 -18.856 1.00 49.06 117 ARG A CA 1
ATOM 925 C C . ARG A 1 117 ? -26.158 20.856 -17.430 1.00 49.06 117 ARG A C 1
ATOM 927 O O . ARG A 1 117 ? -27.223 20.956 -16.830 1.00 49.06 117 ARG A O 1
ATOM 934 N N . LEU A 1 118 ? -25.009 21.290 -16.910 1.00 47.66 118 LEU A N 1
ATOM 935 C CA . LEU A 1 118 ? -24.913 21.886 -15.569 1.00 47.66 118 LEU A CA 1
ATOM 936 C C . LEU A 1 118 ? -25.596 23.260 -15.464 1.00 47.66 118 LEU A C 1
ATOM 938 O O . LEU A 1 118 ? -25.973 23.674 -14.370 1.00 47.66 118 LEU A O 1
ATOM 942 N N . VAL A 1 119 ? -25.773 23.973 -16.581 1.00 54.81 119 VAL A N 1
ATOM 943 C CA . VAL A 1 119 ? -26.460 25.274 -16.596 1.00 54.81 119 VAL A CA 1
ATOM 944 C C . VAL A 1 119 ? -27.984 25.100 -16.631 1.00 54.81 119 VAL A C 1
ATOM 946 O O . VAL A 1 119 ? -28.692 25.894 -16.011 1.00 54.81 119 VAL A O 1
ATOM 949 N N . GLU A 1 120 ? -28.495 24.045 -17.270 1.00 51.72 120 GLU A N 1
ATOM 950 C CA . GLU A 1 120 ? -29.934 23.737 -17.298 1.00 51.72 120 GLU A CA 1
ATOM 951 C C . GLU A 1 120 ? -30.433 23.164 -15.957 1.00 51.72 120 GLU A C 1
ATOM 953 O O . GLU A 1 120 ? -31.487 23.572 -15.470 1.00 51.72 120 GLU A O 1
ATOM 958 N N . GLU A 1 121 ? -29.635 22.337 -15.275 1.00 52.84 121 GLU A N 1
ATOM 959 C CA . GLU A 1 121 ? -30.012 21.741 -13.980 1.00 52.84 121 GLU A CA 1
ATOM 960 C C . GLU A 1 121 ? -30.059 22.778 -12.829 1.00 52.84 121 GLU A C 1
ATOM 962 O O . GLU A 1 121 ? -30.869 22.680 -11.903 1.00 52.84 121 GLU A O 1
ATOM 967 N N . ILE A 1 122 ? -29.256 23.848 -12.911 1.00 55.09 122 ILE A N 1
ATOM 968 C CA . ILE A 1 122 ? -29.282 24.968 -11.948 1.00 55.09 122 ILE A CA 1
ATOM 969 C C . ILE A 1 122 ? -30.484 25.906 -12.196 1.00 55.09 122 ILE A C 1
ATOM 971 O O . ILE A 1 122 ? -30.990 26.536 -11.257 1.00 55.09 122 ILE A O 1
ATOM 975 N N . ALA A 1 123 ? -30.988 25.976 -13.432 1.00 45.97 123 ALA A N 1
ATOM 976 C CA . ALA A 1 123 ? -32.165 26.774 -13.780 1.00 45.97 123 ALA A CA 1
ATOM 977 C C . ALA A 1 123 ? -33.484 26.126 -13.307 1.00 45.97 123 ALA A C 1
ATOM 979 O O . ALA A 1 123 ? -34.415 26.834 -12.914 1.00 45.97 123 ALA A O 1
ATOM 980 N N . GLU A 1 124 ? -33.559 24.793 -13.255 1.00 50.88 124 GLU A N 1
ATOM 981 C CA . GLU A 1 124 ? -34.753 24.081 -12.770 1.00 50.88 124 GLU A CA 1
ATOM 982 C C . GLU A 1 124 ? -34.868 24.076 -11.235 1.00 50.88 124 GLU A C 1
ATOM 984 O O . GLU A 1 124 ? -35.970 24.167 -10.691 1.00 50.88 124 GLU A O 1
ATOM 989 N N . LEU A 1 125 ? -33.747 24.095 -10.506 1.00 48.28 125 LEU A N 1
ATOM 990 C CA . LEU A 1 125 ? -33.749 24.137 -9.035 1.00 48.28 125 LEU A CA 1
ATOM 991 C C . LEU A 1 125 ? -34.059 25.521 -8.439 1.00 48.28 125 LEU A C 1
ATOM 993 O O . LEU A 1 125 ? -34.277 25.642 -7.233 1.00 48.28 125 LEU A O 1
ATOM 997 N N . SER A 1 126 ? -34.103 26.571 -9.262 1.00 39.75 126 SER A N 1
ATOM 998 C CA . SER A 1 126 ? -34.343 27.952 -8.821 1.00 39.75 126 SER A CA 1
ATOM 999 C C . SER A 1 126 ? -35.777 28.454 -9.061 1.00 39.75 126 SER A C 1
ATOM 1001 O O . SER A 1 126 ? -36.085 29.599 -8.730 1.00 39.75 126 SER A O 1
ATOM 1003 N N . SER A 1 127 ? -36.690 27.602 -9.548 1.00 43.38 127 SER A N 1
ATOM 1004 C CA . SER A 1 127 ? -38.082 27.978 -9.848 1.00 43.38 127 SER A CA 1
ATOM 1005 C C . SER A 1 127 ? -39.136 26.999 -9.296 1.00 43.38 127 SER A C 1
ATOM 1007 O O . SER A 1 127 ? -40.017 26.528 -10.006 1.00 43.38 127 SER A O 1
ATOM 1009 N N . GLY A 1 128 ? -39.098 26.718 -7.989 1.00 34.19 128 GLY A N 1
ATOM 1010 C CA . GLY A 1 128 ? -40.107 25.897 -7.301 1.00 34.19 128 GLY A CA 1
ATOM 1011 C C . GLY A 1 128 ? -40.995 26.691 -6.340 1.00 34.19 128 GLY A C 1
ATOM 1012 O O . GLY A 1 128 ? -40.677 26.807 -5.160 1.00 34.19 128 GLY A O 1
ATOM 1013 N N . ASN A 1 129 ? -42.111 27.224 -6.847 1.00 35.44 129 ASN A N 1
ATOM 1014 C CA . ASN A 1 129 ? -43.180 27.873 -6.079 1.00 35.44 129 ASN A CA 1
ATOM 1015 C C . ASN A 1 129 ? -43.909 26.892 -5.140 1.00 35.44 129 ASN A C 1
ATOM 1017 O O . ASN A 1 129 ? -44.263 25.780 -5.528 1.00 35.44 129 ASN A O 1
ATOM 1021 N N . ILE A 1 130 ? -44.203 27.359 -3.925 1.00 35.88 130 ILE A N 1
ATOM 1022 C CA . ILE A 1 130 ? -45.002 26.669 -2.907 1.00 35.88 130 ILE A CA 1
ATOM 1023 C C . ILE A 1 130 ? -46.485 26.820 -3.265 1.00 35.88 130 ILE A C 1
ATOM 1025 O O . ILE A 1 130 ? -46.996 27.938 -3.310 1.00 35.88 130 ILE A O 1
ATOM 1029 N N . HIS A 1 131 ? -47.181 25.702 -3.481 1.00 35.03 131 HIS A N 1
ATOM 1030 C CA . HIS A 1 131 ? -48.641 25.661 -3.532 1.00 35.03 131 HIS A CA 1
ATOM 1031 C C . HIS A 1 131 ? -49.175 24.868 -2.336 1.00 35.03 131 HIS A C 1
ATOM 1033 O O . HIS A 1 131 ? -48.992 23.657 -2.234 1.00 35.03 131 HIS A O 1
ATOM 1039 N N . GLU A 1 132 ? -49.843 25.581 -1.432 1.00 49.38 132 GLU A N 1
ATOM 1040 C CA . GLU A 1 132 ? -50.713 25.025 -0.399 1.00 49.38 132 GLU A CA 1
ATOM 1041 C C . GLU A 1 132 ? -51.988 24.449 -1.027 1.00 49.38 132 GLU A C 1
ATOM 1043 O O . GLU A 1 132 ? -52.548 25.044 -1.949 1.00 49.38 132 GLU A O 1
ATOM 1048 N N . THR A 1 133 ? -52.498 23.346 -0.474 1.00 33.06 133 THR A N 1
ATOM 1049 C CA . THR A 1 133 ? -53.940 23.042 -0.433 1.00 33.06 133 THR A CA 1
ATOM 1050 C C . THR A 1 133 ? -54.295 22.200 0.807 1.00 33.06 133 THR A C 1
ATOM 1052 O O . THR A 1 133 ? -53.399 21.592 1.398 1.00 33.06 133 THR A O 1
ATOM 1055 N N . PRO A 1 134 ? -55.573 22.215 1.246 1.00 48.88 134 PRO A N 1
ATOM 1056 C CA . PRO A 1 134 ? -55.942 22.103 2.657 1.00 48.88 134 PRO A CA 1
ATOM 1057 C C . PRO A 1 134 ? -56.762 20.850 3.026 1.00 48.88 134 PRO A C 1
ATOM 1059 O O . PRO A 1 134 ? -57.307 20.176 2.161 1.00 48.88 134 PRO A O 1
ATOM 1062 N N . GLU A 1 135 ? -56.867 20.656 4.349 1.00 36.25 135 GLU A N 1
ATOM 1063 C CA . GLU A 1 135 ? -57.950 20.059 5.161 1.00 36.25 135 GLU A CA 1
ATOM 1064 C C . GLU A 1 135 ? -58.573 18.698 4.785 1.00 36.25 135 GLU A C 1
ATOM 1066 O O . GLU A 1 135 ? -58.953 18.445 3.653 1.00 36.25 135 GLU A O 1
ATOM 1071 N N . MET A 1 136 ? -58.801 17.860 5.813 1.00 30.89 136 MET A N 1
ATOM 1072 C CA . MET A 1 136 ? -60.130 17.330 6.190 1.00 30.89 136 MET A CA 1
ATOM 1073 C C . MET A 1 136 ? -60.050 16.520 7.509 1.00 30.89 136 MET A C 1
ATOM 1075 O O . MET A 1 136 ? -59.555 15.400 7.546 1.00 30.89 136 MET A O 1
ATOM 1079 N N . LEU A 1 137 ? -60.566 17.150 8.574 1.00 32.66 137 LEU A N 1
ATOM 1080 C CA . LEU A 1 137 ? -61.482 16.651 9.623 1.00 32.66 137 LEU A CA 1
ATOM 1081 C C . LEU A 1 137 ? -61.253 15.310 10.361 1.00 32.66 137 LEU A C 1
ATOM 1083 O O . LEU A 1 137 ? -61.252 14.237 9.767 1.00 32.66 137 LEU A O 1
ATOM 1087 N N . GLY A 1 138 ? -61.321 15.376 11.706 1.00 28.75 138 GLY A N 1
ATOM 1088 C CA . GLY A 1 138 ? -61.655 14.211 12.542 1.00 28.75 138 GLY A CA 1
ATOM 1089 C C . GLY A 1 138 ? -61.534 14.325 14.075 1.00 28.75 138 GLY A C 1
ATOM 1090 O O . GLY A 1 138 ? -60.809 13.536 14.657 1.00 28.75 138 GLY A O 1
ATOM 1091 N N . THR A 1 139 ? -62.265 15.258 14.711 1.00 31.20 139 THR A N 1
ATOM 1092 C CA . THR A 1 139 ? -62.946 15.159 16.045 1.00 31.20 139 THR A CA 1
ATOM 1093 C C . THR A 1 139 ? -62.192 14.626 17.292 1.00 31.20 139 THR A C 1
ATOM 1095 O O . THR A 1 139 ? -61.897 13.443 17.377 1.00 31.20 139 THR A O 1
ATOM 1098 N N . ALA A 1 140 ? -61.902 15.491 18.287 1.00 32.09 140 ALA A N 1
ATOM 1099 C CA . ALA A 1 140 ? -62.657 15.727 19.557 1.00 32.09 140 ALA A CA 1
ATOM 1100 C C . ALA A 1 140 ? -62.238 14.766 20.713 1.00 32.09 140 ALA A C 1
ATOM 1102 O O . ALA A 1 140 ? -62.180 13.569 20.490 1.00 32.09 140 ALA A O 1
ATOM 1103 N N . GLN A 1 141 ? -61.910 15.148 21.963 1.00 34.66 141 GLN A N 1
ATOM 1104 C CA . GLN A 1 141 ? -62.496 16.111 22.924 1.00 34.66 141 GLN A CA 1
ATOM 1105 C C . GLN A 1 141 ? -61.536 16.301 24.172 1.00 34.66 141 GLN A C 1
ATOM 1107 O O . GLN A 1 141 ? -60.426 15.780 24.109 1.00 34.66 141 GLN A O 1
ATOM 1112 N N . PRO A 1 142 ? -61.854 17.043 25.274 1.00 49.72 142 PRO A N 1
ATOM 1113 C CA . PRO A 1 142 ? -61.024 18.154 25.793 1.00 49.72 142 PRO A CA 1
ATOM 1114 C C . PRO A 1 142 ? -60.623 18.040 27.299 1.00 49.72 142 PRO A C 1
ATOM 1116 O O . PRO A 1 142 ? -60.722 16.956 27.863 1.00 49.72 142 PRO A O 1
ATOM 1119 N N . VAL A 1 143 ? -60.299 19.193 27.940 1.00 32.72 143 VAL A N 1
ATOM 1120 C CA . VAL A 1 143 ? -60.104 19.493 29.399 1.00 32.72 143 VAL A CA 1
ATOM 1121 C C . VAL A 1 143 ? -58.602 19.546 29.793 1.00 32.72 143 VAL A C 1
ATOM 1123 O O . VAL A 1 143 ? -57.882 18.613 29.482 1.00 32.72 143 VAL A O 1
ATOM 1126 N N . GLN A 1 144 ? -57.986 20.563 30.425 1.00 34.12 144 GLN A N 1
ATOM 1127 C CA . GLN A 1 144 ? -58.404 21.736 31.217 1.00 34.12 144 GLN A CA 1
ATOM 1128 C C . GLN A 1 144 ? -57.291 22.817 31.254 1.00 34.12 144 GLN A C 1
ATOM 1130 O O . GLN A 1 144 ? -56.119 22.537 31.017 1.00 34.12 144 GLN A O 1
ATOM 1135 N N . GLU A 1 145 ? -57.692 24.039 31.607 1.00 37.81 145 GLU A N 1
ATOM 1136 C CA . GLU A 1 145 ? -56.905 25.255 31.866 1.00 37.81 145 GLU A CA 1
ATOM 1137 C C . GLU A 1 145 ? -55.790 25.098 32.925 1.00 37.81 145 GLU A C 1
ATOM 1139 O O . GLU A 1 145 ? -56.009 24.439 33.939 1.00 37.81 145 GLU A O 1
ATOM 1144 N N . ARG A 1 146 ? -54.672 25.837 32.788 1.00 35.62 146 ARG A N 1
ATOM 1145 C CA . ARG A 1 146 ? -54.308 26.934 33.719 1.00 35.62 146 ARG A CA 1
ATOM 1146 C C . ARG A 1 146 ? -52.950 27.601 33.441 1.00 35.62 146 ARG A C 1
ATOM 1148 O O . ARG A 1 146 ? -51.928 26.953 33.277 1.00 35.62 146 ARG A O 1
ATOM 1155 N N . GLU A 1 147 ? -53.021 28.925 33.568 1.00 36.78 147 GLU A N 1
ATOM 1156 C CA . GLU A 1 147 ? -52.073 29.854 34.201 1.00 36.78 147 GLU A CA 1
ATOM 1157 C C . GLU A 1 147 ? -50.844 30.397 33.447 1.00 36.78 147 GLU A C 1
ATOM 1159 O O . GLU A 1 147 ? -49.838 29.749 33.177 1.00 36.78 147 GLU A O 1
ATOM 1164 N N . GLN A 1 148 ? -50.970 31.708 33.222 1.00 36.00 148 GLN A N 1
ATOM 1165 C CA . GLN A 1 148 ? -49.987 32.720 32.875 1.00 36.00 148 GLN A CA 1
ATOM 1166 C C . GLN A 1 148 ? -48.812 32.773 33.863 1.00 36.00 148 GLN A C 1
ATOM 1168 O O . GLN A 1 148 ? -49.008 32.703 35.079 1.00 36.00 148 GLN A O 1
ATOM 1173 N N . LYS A 1 149 ? -47.615 33.104 33.362 1.00 40.28 149 LYS A N 1
ATOM 1174 C CA . LYS A 1 149 ? -46.676 33.933 34.128 1.00 40.28 149 LYS A CA 1
ATOM 1175 C C . LYS A 1 149 ? -45.768 34.760 33.222 1.00 40.28 149 LYS A C 1
ATOM 1177 O O . LYS A 1 149 ? -45.134 34.250 32.305 1.00 40.28 149 LYS A O 1
ATOM 1182 N N . GLU A 1 150 ? -45.767 36.055 33.500 1.00 38.00 150 GLU A N 1
ATOM 1183 C CA . GLU A 1 150 ? -45.101 37.129 32.774 1.00 38.00 150 GLU A CA 1
ATOM 1184 C C . GLU A 1 150 ? -43.614 37.324 33.154 1.00 38.00 150 GLU A C 1
ATOM 1186 O O . GLU A 1 150 ? -43.225 37.064 34.294 1.00 38.00 150 GLU A O 1
ATOM 1191 N N . ARG A 1 151 ? -42.894 37.998 32.228 1.00 37.06 151 ARG A N 1
ATOM 1192 C CA . ARG A 1 151 ? -41.788 38.984 32.404 1.00 37.06 151 ARG A CA 1
ATOM 1193 C C . ARG A 1 151 ? -40.361 38.495 32.764 1.00 37.06 151 ARG A C 1
ATOM 1195 O O . ARG A 1 151 ? -40.211 37.489 33.443 1.00 37.06 151 ARG A O 1
ATOM 1202 N N . PRO A 1 152 ? -39.305 39.321 32.532 1.00 51.41 152 PRO A N 1
ATOM 1203 C CA . PRO A 1 152 ? -39.093 40.327 31.472 1.00 51.41 152 PRO A CA 1
ATOM 1204 C C . PRO A 1 152 ? -37.668 40.328 30.856 1.00 51.41 152 PRO A C 1
ATOM 1206 O O . PRO A 1 152 ? -36.685 39.906 31.466 1.00 51.41 152 PRO A O 1
ATOM 1209 N N . GLU A 1 153 ? -37.556 40.942 29.676 1.00 37.59 153 GLU A N 1
ATOM 1210 C CA . GLU A 1 153 ? -36.305 41.359 29.033 1.00 37.59 153 GLU A CA 1
ATOM 1211 C C . GLU A 1 153 ? -35.670 42.578 29.731 1.00 37.59 153 GLU A C 1
ATOM 1213 O O . GLU A 1 153 ? -36.357 43.515 30.150 1.00 37.59 153 GLU A O 1
ATOM 1218 N N . LYS A 1 154 ? -34.334 42.588 29.821 1.00 40.88 154 LYS A N 1
ATOM 1219 C CA . LYS A 1 154 ? -33.517 43.718 30.288 1.00 40.88 154 LYS A CA 1
ATOM 1220 C C . LYS A 1 154 ? -32.772 44.338 29.106 1.00 40.88 154 LYS A C 1
ATOM 1222 O O . LYS A 1 154 ? -31.842 43.736 28.580 1.00 40.88 154 LYS A O 1
ATOM 1227 N N . LYS A 1 155 ? -33.134 45.577 28.765 1.00 39.50 155 LYS A N 1
ATOM 1228 C CA . LYS A 1 155 ? -32.281 46.524 28.033 1.00 39.50 155 LYS A CA 1
ATOM 1229 C C . LYS A 1 155 ? -31.299 47.186 29.005 1.00 39.50 155 LYS A C 1
ATOM 1231 O O . LYS A 1 155 ? -31.664 47.494 30.142 1.00 39.50 155 LYS A O 1
ATOM 1236 N N . ARG A 1 156 ? -30.072 47.433 28.547 1.00 41.69 156 ARG A N 1
ATOM 1237 C CA . ARG A 1 156 ? -29.172 48.451 29.101 1.00 41.69 156 ARG A CA 1
ATOM 1238 C C . ARG A 1 156 ? -28.609 49.280 27.952 1.00 41.69 156 ARG A C 1
ATOM 1240 O O . ARG A 1 156 ? -28.215 48.728 26.931 1.00 41.69 156 ARG A O 1
ATOM 1247 N N . ASP A 1 157 ? -28.653 50.584 28.178 1.00 38.59 157 ASP A N 1
ATOM 1248 C CA . ASP A 1 157 ? -28.301 51.681 27.287 1.00 38.59 157 ASP A CA 1
ATOM 1249 C C . ASP A 1 157 ? -26.839 52.145 27.463 1.00 38.59 157 ASP A C 1
ATOM 1251 O O . ASP A 1 157 ? -26.173 51.768 28.432 1.00 38.59 157 ASP A O 1
ATOM 1255 N N . VAL A 1 158 ? -26.506 53.128 26.606 1.00 37.53 158 VAL A N 1
ATOM 1256 C CA . VAL A 1 158 ? -25.525 54.235 26.729 1.00 37.53 158 VAL A CA 1
ATOM 1257 C C . VAL A 1 158 ? -24.055 53.807 26.470 1.00 37.53 158 VAL A C 1
ATOM 1259 O O . VAL A 1 158 ? -23.632 52.762 26.944 1.00 37.53 158 VAL A O 1
ATOM 1262 N N . THR A 1 159 ? -23.204 54.506 25.692 1.00 31.30 159 THR A N 1
ATOM 1263 C CA . THR A 1 159 ? -22.979 55.968 25.594 1.00 31.30 159 THR A CA 1
ATOM 1264 C C . THR A 1 159 ? -22.025 56.308 24.422 1.00 31.30 159 THR A C 1
ATOM 1266 O O . THR A 1 159 ? -21.017 55.625 24.293 1.00 31.30 159 THR A O 1
ATOM 1269 N N . GLU A 1 160 ? -22.343 57.378 23.658 1.00 35.50 160 GLU A N 1
ATOM 1270 C CA . GLU A 1 160 ? -21.449 58.464 23.142 1.00 35.50 160 GLU A CA 1
ATOM 1271 C C . GLU A 1 160 ? -20.233 58.138 22.227 1.00 35.50 160 GLU A C 1
ATOM 1273 O O . GLU A 1 160 ? -19.633 57.086 22.336 1.00 35.50 160 GLU A O 1
ATOM 1278 N N . GLN A 1 161 ? -19.711 58.971 21.310 1.00 32.00 161 GLN A N 1
ATOM 1279 C CA . GLN A 1 161 ? -19.883 60.372 20.888 1.00 32.00 161 GLN A CA 1
ATOM 1280 C C . GLN A 1 161 ? -18.989 60.590 19.622 1.00 32.00 161 GLN A C 1
ATOM 1282 O O . GLN A 1 161 ? -17.835 60.182 19.630 1.00 32.00 161 GLN A O 1
ATOM 1287 N N . ILE A 1 162 ? -19.492 61.331 18.618 1.00 34.75 162 ILE A N 1
ATOM 1288 C CA . ILE A 1 162 ? -18.873 62.561 18.042 1.00 34.75 162 ILE A CA 1
ATOM 1289 C C . ILE A 1 162 ? -17.843 62.499 16.872 1.00 34.75 162 ILE A C 1
ATOM 1291 O O . ILE A 1 162 ? -16.730 62.009 16.998 1.00 34.75 162 ILE A O 1
ATOM 1295 N N . LEU A 1 163 ? -18.252 63.226 15.811 1.00 34.12 163 LEU A N 1
ATOM 1296 C CA . LEU A 1 163 ? -17.541 64.059 14.809 1.00 34.12 163 LEU A CA 1
ATOM 1297 C C . LEU A 1 163 ? -16.763 63.447 13.617 1.00 34.12 163 LEU A C 1
ATOM 1299 O O . LEU A 1 163 ? -15.661 62.927 13.733 1.00 34.12 163 LEU A O 1
ATOM 1303 N N . GLU A 1 164 ? -17.346 63.702 12.437 1.00 43.72 164 GLU A N 1
ATOM 1304 C CA . GLU A 1 164 ? -16.741 64.130 11.155 1.00 43.72 164 GLU A CA 1
ATOM 1305 C C . GLU A 1 164 ? -15.523 65.084 11.297 1.00 43.72 164 GLU A C 1
ATOM 1307 O O . GLU A 1 164 ? -15.456 65.772 12.320 1.00 43.72 164 GLU A O 1
ATOM 1312 N N . PRO A 1 165 ? -14.603 65.239 10.298 1.00 48.03 165 PRO A N 1
ATOM 1313 C CA . PRO A 1 165 ? -14.971 65.697 8.939 1.00 48.03 165 PRO A CA 1
ATOM 1314 C C . PRO A 1 165 ? -14.033 65.363 7.750 1.00 48.03 165 PRO A C 1
ATOM 1316 O O . PRO A 1 165 ? -12.901 64.917 7.901 1.00 48.03 165 PRO A O 1
ATOM 1319 N N . GLY A 1 166 ? -14.499 65.735 6.549 1.00 30.72 166 GLY A N 1
ATOM 1320 C CA . GLY A 1 166 ? -13.698 66.566 5.637 1.00 30.72 166 GLY A CA 1
ATOM 1321 C C . GLY A 1 166 ? -12.988 65.876 4.470 1.00 30.72 166 GLY A C 1
ATOM 1322 O O . GLY A 1 166 ? -11.876 65.378 4.603 1.00 30.72 166 GLY A O 1
ATOM 1323 N N . SER A 1 167 ? -13.595 65.964 3.287 1.00 39.00 167 SER A N 1
ATOM 1324 C CA . SER A 1 167 ? -12.977 65.707 1.985 1.00 39.00 167 SER A CA 1
ATOM 1325 C C . SER A 1 167 ? -12.422 67.002 1.379 1.00 39.00 167 SER A C 1
ATOM 1327 O O . SER A 1 167 ? -13.210 67.896 1.073 1.00 39.00 167 SER A O 1
ATOM 1329 N N . GLU A 1 168 ? -11.116 67.079 1.112 1.00 36.88 168 GLU A N 1
ATOM 1330 C CA . GLU A 1 168 ? -10.539 68.064 0.186 1.00 36.88 168 GLU A CA 1
ATOM 1331 C C . GLU A 1 168 ? -9.434 67.456 -0.693 1.00 36.88 168 GLU A C 1
ATOM 1333 O O . GLU A 1 168 ? -8.626 66.630 -0.269 1.00 36.88 168 GLU A O 1
ATOM 1338 N N . ASN A 1 169 ? -9.456 67.885 -1.955 1.00 42.47 169 ASN A N 1
ATOM 1339 C CA . ASN A 1 169 ? -8.555 67.542 -3.050 1.00 42.47 169 ASN A CA 1
ATOM 1340 C C . ASN A 1 169 ? -7.142 68.100 -2.842 1.00 42.47 169 ASN A C 1
ATOM 1342 O O . ASN A 1 169 ? -7.021 69.305 -2.650 1.00 42.47 169 ASN A O 1
ATOM 1346 N N . ILE A 1 170 ? -6.090 67.304 -3.086 1.00 35.97 170 ILE A N 1
ATOM 1347 C CA . ILE A 1 170 ? -4.783 67.821 -3.535 1.00 35.97 170 ILE A CA 1
ATOM 1348 C C . ILE A 1 170 ? -4.151 66.862 -4.558 1.00 35.97 170 ILE A C 1
ATOM 1350 O O . ILE A 1 170 ? -3.845 65.707 -4.274 1.00 35.97 170 ILE A O 1
ATOM 1354 N N . SER A 1 171 ? -3.931 67.389 -5.761 1.00 41.16 171 SER A N 1
ATOM 1355 C CA . SER A 1 171 ? -3.043 66.876 -6.803 1.00 41.16 171 SER A CA 1
ATOM 1356 C C . SER A 1 171 ? -1.571 67.053 -6.407 1.00 41.16 171 SER A C 1
ATOM 1358 O O . SER A 1 171 ? -1.174 68.166 -6.064 1.00 41.16 171 SER A O 1
ATOM 1360 N N . GLY A 1 172 ? -0.740 66.015 -6.535 1.00 33.09 172 GLY A N 1
ATOM 1361 C CA . GLY A 1 172 ? 0.704 66.133 -6.316 1.00 33.09 172 GLY A CA 1
ATOM 1362 C C . GLY A 1 172 ? 1.496 64.920 -6.807 1.00 33.09 172 GLY A C 1
ATOM 1363 O O . GLY A 1 172 ? 1.264 63.797 -6.382 1.00 33.09 172 GLY A O 1
ATOM 1364 N N . SER A 1 173 ? 2.419 65.189 -7.723 1.00 36.69 173 SER A N 1
ATOM 1365 C CA . SER A 1 173 ? 3.471 64.348 -8.310 1.00 36.69 173 SER A CA 1
ATOM 1366 C C . SER A 1 173 ? 4.034 63.199 -7.453 1.00 36.69 173 SER A C 1
ATOM 1368 O O . SER A 1 173 ? 4.643 63.421 -6.409 1.00 36.69 173 SER A O 1
ATOM 1370 N N . THR A 1 174 ? 3.960 61.974 -7.983 1.00 33.62 174 THR A N 1
ATOM 1371 C CA . THR A 1 174 ? 4.723 60.799 -7.530 1.00 33.62 174 THR A CA 1
ATOM 1372 C C . THR A 1 174 ? 6.172 60.849 -8.027 1.00 33.62 174 THR A C 1
ATOM 1374 O O . THR A 1 174 ? 6.469 60.388 -9.132 1.00 33.62 174 THR A O 1
ATOM 1377 N N . GLU A 1 175 ? 7.087 61.353 -7.199 1.00 39.16 175 GLU A N 1
ATOM 1378 C CA . GLU A 1 175 ? 8.506 60.991 -7.278 1.00 39.16 175 GLU A CA 1
ATOM 1379 C C . GLU A 1 175 ? 8.732 59.665 -6.538 1.00 39.16 175 GLU A C 1
ATOM 1381 O O . GLU A 1 175 ? 8.338 59.483 -5.386 1.00 39.16 175 GLU A O 1
ATOM 1386 N N . ARG A 1 176 ? 9.343 58.701 -7.235 1.00 41.88 176 ARG A N 1
ATOM 1387 C CA . ARG A 1 176 ? 9.679 57.374 -6.707 1.00 41.88 176 ARG A CA 1
ATOM 1388 C C . ARG A 1 176 ? 10.799 57.492 -5.671 1.00 41.88 176 ARG A C 1
ATOM 1390 O O . ARG A 1 176 ? 11.976 57.471 -6.026 1.00 41.88 176 ARG A O 1
ATOM 1397 N N . LEU A 1 177 ? 10.440 57.551 -4.394 1.00 44.56 177 LEU A N 1
ATOM 1398 C CA . LEU A 1 177 ? 11.368 57.251 -3.306 1.00 44.56 177 LEU A CA 1
ATOM 1399 C C . LEU A 1 177 ? 11.646 55.742 -3.313 1.00 44.56 177 LEU A C 1
ATOM 1401 O O . LEU A 1 177 ? 10.736 54.925 -3.178 1.00 44.56 177 LEU A O 1
ATOM 1405 N N . GLY A 1 178 ? 12.910 55.374 -3.537 1.00 56.66 178 GLY A N 1
ATOM 1406 C CA . GLY A 1 178 ? 13.370 53.993 -3.398 1.00 56.66 178 GLY A CA 1
ATOM 1407 C C . GLY A 1 178 ? 13.178 53.473 -1.965 1.00 56.66 178 GLY A C 1
ATOM 1408 O O . GLY A 1 178 ? 13.013 54.274 -1.043 1.00 56.66 178 GLY A O 1
ATOM 1409 N N . PRO A 1 179 ? 13.198 52.143 -1.763 1.00 51.59 179 PRO A N 1
ATOM 1410 C CA . PRO A 1 179 ? 12.929 51.547 -0.460 1.00 51.59 179 PRO A CA 1
ATOM 1411 C C . PRO A 1 179 ? 13.884 52.099 0.618 1.00 51.59 179 PRO A C 1
ATOM 1413 O O . PRO A 1 179 ? 15.070 52.302 0.322 1.00 51.59 179 PRO A O 1
ATOM 1416 N N . PRO A 1 180 ? 13.390 52.340 1.850 1.00 70.50 180 PRO A N 1
ATOM 1417 C CA . PRO A 1 180 ? 14.185 52.856 2.960 1.00 70.50 180 PRO A CA 1
ATOM 1418 C C . PRO A 1 180 ? 15.458 52.034 3.177 1.00 70.50 180 PRO A C 1
ATOM 1420 O O . PRO A 1 180 ? 15.433 50.808 3.070 1.00 70.50 180 PRO A O 1
ATOM 1423 N N . GLN A 1 181 ? 16.564 52.695 3.533 1.00 68.50 181 GLN A N 1
ATOM 1424 C CA . GLN A 1 181 ? 17.858 52.051 3.816 1.00 68.50 181 GLN A CA 1
ATOM 1425 C C . GLN A 1 181 ? 17.757 50.866 4.795 1.00 68.50 181 GLN A C 1
ATOM 1427 O O . GLN A 1 181 ? 18.516 49.912 4.655 1.00 68.50 181 GLN A O 1
ATOM 1432 N N . ALA A 1 182 ? 16.781 50.883 5.709 1.00 57.91 182 ALA A N 1
ATOM 1433 C CA . ALA A 1 182 ? 16.505 49.791 6.640 1.00 57.91 182 ALA A CA 1
ATOM 1434 C C . ALA A 1 182 ? 16.113 48.470 5.945 1.00 57.91 182 ALA A C 1
ATOM 1436 O O . ALA A 1 182 ? 16.519 47.404 6.395 1.00 57.91 182 ALA A O 1
ATOM 1437 N N . ILE A 1 183 ? 15.387 48.521 4.820 1.00 61.81 183 ILE A N 1
ATOM 1438 C CA . ILE A 1 183 ? 15.004 47.315 4.061 1.00 61.81 183 ILE A CA 1
ATOM 1439 C C . ILE A 1 183 ? 16.231 46.716 3.365 1.00 61.81 183 ILE A C 1
ATOM 1441 O O . ILE A 1 183 ? 16.422 45.507 3.384 1.00 61.81 183 ILE A O 1
ATOM 1445 N N . ARG A 1 184 ? 17.122 47.560 2.825 1.00 68.94 184 ARG A N 1
ATOM 1446 C CA . ARG A 1 184 ? 18.377 47.087 2.215 1.00 68.94 184 ARG A CA 1
ATOM 1447 C C . ARG A 1 184 ? 19.338 46.485 3.239 1.00 68.94 184 ARG A C 1
ATOM 1449 O O . ARG A 1 184 ? 20.063 45.561 2.889 1.00 68.94 184 ARG A O 1
ATOM 1456 N N . GLN A 1 185 ? 19.355 47.001 4.469 1.00 78.25 185 GLN A N 1
ATOM 1457 C CA . GLN A 1 185 ? 20.139 46.416 5.560 1.00 78.25 185 GLN A CA 1
ATOM 1458 C C . GLN A 1 185 ? 19.588 45.051 5.975 1.00 78.25 185 GLN A C 1
ATOM 1460 O O . GLN A 1 185 ? 20.361 44.104 6.035 1.00 78.25 185 GLN A O 1
ATOM 1465 N N . LEU A 1 186 ? 18.268 44.915 6.134 1.00 72.31 186 LEU A N 1
ATOM 1466 C CA . LEU A 1 186 ? 17.630 43.626 6.427 1.00 72.31 186 LEU A CA 1
ATOM 1467 C C . LEU A 1 186 ? 17.891 42.578 5.334 1.00 72.31 186 LEU A C 1
ATOM 1469 O O . LEU A 1 186 ? 18.271 41.456 5.645 1.00 72.31 186 LEU A O 1
ATOM 1473 N N . GLU A 1 187 ? 17.780 42.944 4.054 1.00 72.12 187 GLU A N 1
ATOM 1474 C CA . GLU A 1 187 ? 18.082 42.029 2.940 1.00 72.12 187 GLU A CA 1
ATOM 1475 C C . GLU A 1 187 ? 19.570 41.633 2.878 1.00 72.12 187 GLU A C 1
ATOM 1477 O O . GLU A 1 187 ? 19.911 40.532 2.436 1.00 72.12 187 GLU A O 1
ATOM 1482 N N . GLN A 1 188 ? 20.478 42.522 3.296 1.00 83.44 188 GLN A N 1
ATOM 1483 C CA . GLN A 1 188 ? 21.911 42.228 3.376 1.00 83.44 188 GLN A CA 1
ATOM 1484 C C . GLN A 1 188 ? 22.246 41.328 4.569 1.00 83.44 188 GLN A C 1
ATOM 1486 O O . GLN A 1 188 ? 23.049 40.410 4.411 1.00 83.44 188 GLN A O 1
ATOM 1491 N N . GLU A 1 189 ? 21.616 41.551 5.721 1.00 86.81 189 GLU A N 1
ATOM 1492 C CA . GLU A 1 189 ? 21.756 40.714 6.916 1.00 86.81 189 GLU A CA 1
ATOM 1493 C C . GLU A 1 189 ? 21.176 39.314 6.687 1.00 86.81 189 GLU A C 1
ATOM 1495 O O . GLU A 1 189 ? 21.823 38.324 7.020 1.00 86.81 189 GLU A O 1
ATOM 1500 N N . GLU A 1 190 ? 20.025 39.203 6.018 1.00 73.94 190 GLU A N 1
ATOM 1501 C CA . GLU A 1 190 ? 19.420 37.917 5.657 1.00 73.94 190 GLU A CA 1
ATOM 1502 C C . GLU A 1 190 ? 20.288 37.145 4.651 1.00 73.94 190 GLU A C 1
ATOM 1504 O O . GLU A 1 190 ? 20.521 35.946 4.815 1.00 73.94 190 GLU A O 1
ATOM 1509 N N . ARG A 1 191 ? 20.859 37.827 3.644 1.00 79.00 191 ARG A N 1
ATOM 1510 C CA . ARG A 1 191 ? 21.820 37.195 2.722 1.00 79.00 191 ARG A CA 1
ATOM 1511 C C . ARG A 1 191 ? 23.106 36.767 3.416 1.00 79.00 191 ARG A C 1
ATOM 1513 O O . ARG A 1 191 ? 23.619 35.704 3.080 1.00 79.00 191 ARG A O 1
ATOM 1520 N N . ALA A 1 192 ? 23.625 37.566 4.347 1.00 87.62 192 ALA A N 1
ATOM 1521 C CA . ALA A 1 192 ? 24.826 37.228 5.106 1.00 87.62 192 ALA A CA 1
ATOM 1522 C C . ALA A 1 192 ? 24.583 36.022 6.025 1.00 87.62 192 ALA A C 1
ATOM 1524 O O . ALA A 1 192 ? 25.383 35.091 6.015 1.00 87.62 192 ALA A O 1
ATOM 1525 N N . ALA A 1 193 ? 23.442 35.984 6.721 1.00 77.81 193 ALA A N 1
ATOM 1526 C CA . ALA A 1 193 ? 23.037 34.854 7.552 1.00 77.81 193 ALA A CA 1
ATOM 1527 C C . ALA A 1 193 ? 22.824 33.576 6.724 1.00 77.81 193 ALA A C 1
ATOM 1529 O O . ALA A 1 193 ? 23.221 32.493 7.146 1.00 77.81 193 ALA A O 1
ATOM 1530 N N . LEU A 1 194 ? 22.260 33.689 5.515 1.00 63.44 194 LEU A N 1
ATOM 1531 C CA . LEU A 1 194 ? 22.097 32.556 4.602 1.00 63.44 194 LEU A CA 1
ATOM 1532 C C . LEU A 1 194 ? 23.446 32.042 4.067 1.00 63.44 194 LEU A C 1
ATOM 1534 O O . LEU A 1 194 ? 23.633 30.836 3.931 1.00 63.44 194 LEU A O 1
ATOM 1538 N N . GLU A 1 195 ? 24.395 32.931 3.768 1.00 75.00 195 GLU A N 1
ATOM 1539 C CA . GLU A 1 195 ? 25.767 32.574 3.365 1.00 75.00 195 GLU A CA 1
ATOM 1540 C C . GLU A 1 195 ? 26.553 31.920 4.509 1.00 75.00 195 GLU A C 1
ATOM 1542 O O . GLU A 1 195 ? 27.268 30.944 4.289 1.00 75.00 195 GLU A O 1
ATOM 1547 N N . GLU A 1 196 ? 26.399 32.415 5.736 1.00 79.12 196 GLU A N 1
ATOM 1548 C CA . GLU A 1 196 ? 27.030 31.847 6.927 1.00 79.12 196 GLU A CA 1
ATOM 1549 C C . GLU A 1 196 ? 26.421 30.485 7.289 1.00 79.12 196 GLU A C 1
ATOM 1551 O O . GLU A 1 196 ? 27.159 29.539 7.562 1.00 79.12 196 GLU A O 1
ATOM 1556 N N . ALA A 1 197 ? 25.098 30.329 7.161 1.00 67.44 197 ALA A N 1
ATOM 1557 C CA . ALA A 1 197 ? 24.419 29.041 7.290 1.00 67.44 197 ALA A CA 1
ATOM 1558 C C . ALA A 1 197 ? 24.866 28.043 6.209 1.00 67.44 197 ALA A C 1
ATOM 1560 O O . ALA A 1 197 ? 25.112 26.878 6.516 1.00 67.44 197 ALA A O 1
ATOM 1561 N N . LYS A 1 198 ? 25.057 28.494 4.960 1.00 61.88 198 LYS A N 1
ATOM 1562 C CA . LYS A 1 198 ? 25.619 27.667 3.877 1.00 61.88 198 LYS A CA 1
ATOM 1563 C C . LYS A 1 198 ? 27.076 27.283 4.130 1.00 61.88 198 LYS A C 1
ATOM 1565 O O . LYS A 1 198 ? 27.452 26.146 3.869 1.00 61.88 198 LYS A O 1
ATOM 1570 N N . LYS A 1 199 ? 27.897 28.181 4.682 1.00 71.81 199 LYS A N 1
ATOM 1571 C CA . LYS A 1 199 ? 29.280 27.871 5.088 1.00 71.81 199 LYS A CA 1
ATOM 1572 C C . LYS A 1 199 ? 29.341 26.906 6.271 1.00 71.81 199 LYS A C 1
ATOM 1574 O O . LYS A 1 199 ? 30.219 26.050 6.293 1.00 71.81 199 LYS A O 1
ATOM 1579 N N . ALA A 1 200 ? 28.402 27.003 7.212 1.00 67.38 200 ALA A N 1
ATOM 1580 C CA . ALA A 1 200 ? 28.268 26.060 8.321 1.00 67.38 200 ALA A CA 1
ATOM 1581 C C . ALA A 1 200 ? 27.753 24.680 7.860 1.00 67.38 200 ALA A C 1
ATOM 1583 O O . ALA A 1 200 ? 28.181 23.659 8.395 1.00 67.38 200 ALA A O 1
ATOM 1584 N N . ALA A 1 201 ? 26.888 24.635 6.840 1.00 51.44 201 ALA A N 1
ATOM 1585 C CA . ALA A 1 201 ? 26.383 23.398 6.232 1.00 51.44 201 ALA A CA 1
ATOM 1586 C C . ALA A 1 201 ? 27.378 22.744 5.249 1.00 51.44 201 ALA A C 1
ATOM 1588 O O . ALA A 1 201 ? 27.412 21.519 5.120 1.00 51.44 201 ALA A O 1
ATOM 1589 N N . GLY A 1 202 ? 28.259 23.535 4.625 1.00 40.91 202 GLY A N 1
ATOM 1590 C CA . GLY A 1 202 ? 29.228 23.104 3.607 1.00 40.91 202 GLY A CA 1
ATOM 1591 C C . GLY A 1 202 ? 30.301 22.106 4.065 1.00 40.91 202 GLY A C 1
ATOM 1592 O O . GLY A 1 202 ? 31.109 21.671 3.250 1.00 40.91 202 GLY A O 1
ATOM 1593 N N . GLY A 1 203 ? 30.315 21.711 5.343 1.00 40.50 203 GLY A N 1
ATOM 1594 C CA . GLY A 1 203 ? 31.153 20.624 5.862 1.00 40.50 203 GLY A CA 1
ATOM 1595 C C . GLY A 1 203 ? 30.480 19.243 5.901 1.00 40.50 203 GLY A C 1
ATOM 1596 O O . GLY A 1 203 ? 31.167 18.260 6.169 1.00 40.50 203 GLY A O 1
ATOM 1597 N N . ALA A 1 204 ? 29.166 19.142 5.659 1.00 40.91 204 ALA A N 1
ATOM 1598 C CA . ALA A 1 204 ? 28.399 17.907 5.880 1.00 40.91 204 ALA A CA 1
ATOM 1599 C C . ALA A 1 204 ? 27.581 17.409 4.671 1.00 40.91 204 ALA A C 1
ATOM 1601 O O . ALA A 1 204 ? 27.025 16.314 4.744 1.00 40.91 204 ALA A O 1
ATOM 1602 N N . GLU A 1 205 ? 27.513 18.157 3.566 1.00 40.00 205 GLU A N 1
ATOM 1603 C CA . GLU A 1 205 ? 26.576 17.864 2.462 1.00 40.00 205 GLU A CA 1
ATOM 1604 C C . GLU A 1 205 ? 27.162 17.069 1.278 1.00 40.00 205 GLU A C 1
ATOM 1606 O O . GLU A 1 205 ? 26.408 16.622 0.423 1.00 40.00 205 GLU A O 1
ATOM 1611 N N . HIS A 1 206 ? 28.470 16.783 1.238 1.00 39.38 206 HIS A N 1
ATOM 1612 C CA . HIS A 1 206 ? 29.098 16.096 0.089 1.00 39.38 206 HIS A CA 1
ATOM 1613 C C . HIS A 1 206 ? 29.361 14.585 0.255 1.00 39.38 206 HIS A C 1
ATOM 1615 O O . HIS A 1 206 ? 30.126 14.007 -0.511 1.00 39.38 206 HIS A O 1
ATOM 1621 N N . ALA A 1 207 ? 28.711 13.912 1.211 1.00 35.22 207 ALA A N 1
ATOM 1622 C CA . ALA A 1 207 ? 28.859 12.462 1.407 1.00 35.22 207 ALA A CA 1
ATOM 1623 C C . ALA A 1 207 ? 27.519 11.710 1.531 1.00 35.22 207 ALA A C 1
ATOM 1625 O O . ALA A 1 207 ? 27.408 10.763 2.304 1.00 35.22 207 ALA A O 1
ATOM 1626 N N . VAL A 1 208 ? 26.500 12.108 0.757 1.00 39.38 208 VAL A N 1
ATOM 1627 C CA . VAL A 1 208 ? 25.275 11.299 0.553 1.00 39.38 208 VAL A CA 1
ATOM 1628 C C . VAL A 1 208 ? 25.373 10.481 -0.744 1.00 39.38 208 VAL A C 1
ATOM 1630 O O . VAL A 1 208 ? 24.383 10.148 -1.374 1.00 39.38 208 VAL A O 1
ATOM 1633 N N . GLY A 1 209 ? 26.586 10.101 -1.144 1.00 39.53 209 GLY A N 1
ATOM 1634 C CA . GLY A 1 209 ? 26.770 8.896 -1.943 1.00 39.53 209 GLY A CA 1
ATOM 1635 C C . GLY A 1 209 ? 26.753 7.721 -0.977 1.00 39.53 209 GLY A C 1
ATOM 1636 O O . GLY A 1 209 ? 27.804 7.356 -0.453 1.00 39.53 209 GLY A O 1
ATOM 1637 N N . SER A 1 210 ? 25.572 7.185 -0.657 1.00 47.88 210 SER A N 1
ATOM 1638 C CA . SER A 1 210 ? 25.473 5.965 0.149 1.00 47.88 210 SER A CA 1
ATOM 1639 C C . SER A 1 210 ? 26.139 4.844 -0.645 1.00 47.88 210 SER A C 1
ATOM 1641 O O . SER A 1 210 ? 25.548 4.285 -1.566 1.00 47.88 210 SER A O 1
ATOM 1643 N N . GLN A 1 211 ? 27.416 4.572 -0.362 1.00 51.19 211 GLN A N 1
ATOM 1644 C CA . GLN A 1 211 ? 28.093 3.417 -0.932 1.00 51.19 211 GLN A CA 1
ATOM 1645 C C . GLN A 1 211 ? 27.306 2.190 -0.489 1.00 51.19 211 GLN A C 1
ATOM 1647 O O . GLN A 1 211 ? 27.274 1.865 0.698 1.00 51.19 211 GLN A O 1
ATOM 1652 N N . VAL A 1 212 ? 26.644 1.545 -1.450 1.00 57.06 212 VAL A N 1
ATOM 1653 C CA . VAL A 1 212 ? 25.929 0.296 -1.215 1.00 57.06 212 VAL A CA 1
ATOM 1654 C C . VAL A 1 212 ? 26.947 -0.703 -0.681 1.00 57.06 212 VAL A C 1
ATOM 1656 O O . VAL A 1 212 ? 27.881 -1.098 -1.379 1.00 57.06 212 VAL A O 1
ATOM 1659 N N . THR A 1 213 ? 26.805 -1.068 0.587 1.00 71.56 213 THR A N 1
ATOM 1660 C CA . THR A 1 213 ? 27.691 -2.044 1.221 1.00 71.56 213 THR A CA 1
ATOM 1661 C C . THR A 1 213 ? 27.457 -3.419 0.595 1.00 71.56 213 THR A C 1
ATOM 1663 O O . THR A 1 213 ? 26.349 -3.733 0.156 1.00 71.56 213 THR A O 1
ATOM 1666 N N . THR A 1 214 ? 28.476 -4.278 0.578 1.00 71.25 214 THR A N 1
ATOM 1667 C CA . THR A 1 214 ? 28.333 -5.670 0.112 1.00 71.25 214 THR A CA 1
ATOM 1668 C C . THR A 1 214 ? 27.180 -6.394 0.818 1.00 71.25 214 THR A C 1
ATOM 1670 O O . THR A 1 214 ? 26.391 -7.067 0.164 1.00 71.25 214 THR A O 1
ATOM 1673 N N . GLY A 1 215 ? 26.986 -6.147 2.119 1.00 75.44 215 GLY A N 1
ATOM 1674 C CA . GLY A 1 215 ? 25.858 -6.696 2.879 1.00 75.44 215 GLY A CA 1
ATOM 1675 C C . GLY A 1 215 ? 24.476 -6.216 2.410 1.00 75.44 215 GLY A C 1
ATOM 1676 O O . GLY A 1 215 ? 23.522 -6.990 2.436 1.00 75.44 215 GLY A O 1
ATOM 1677 N N . GLN A 1 216 ? 24.345 -4.972 1.932 1.00 68.62 216 GLN A N 1
ATOM 1678 C CA . GLN A 1 216 ? 23.091 -4.489 1.332 1.00 68.62 216 GLN A CA 1
ATOM 1679 C C . GLN A 1 216 ? 22.803 -5.177 -0.007 1.00 68.62 216 GLN A C 1
ATOM 1681 O O . GLN A 1 216 ? 21.649 -5.498 -0.291 1.00 68.62 216 GLN A O 1
ATOM 1686 N N . LEU A 1 217 ? 23.833 -5.434 -0.819 1.00 71.31 217 LEU A N 1
ATOM 1687 C CA . LEU A 1 217 ? 23.683 -6.124 -2.102 1.00 71.31 217 LEU A CA 1
ATOM 1688 C C . LEU A 1 217 ? 23.261 -7.592 -1.920 1.00 71.31 217 LEU A C 1
ATOM 1690 O O . LEU A 1 217 ? 22.376 -8.077 -2.635 1.00 71.31 217 LEU A O 1
ATOM 1694 N N . ASP A 1 218 ? 23.844 -8.268 -0.929 1.00 81.50 218 ASP A N 1
ATOM 1695 C CA . ASP A 1 218 ? 23.474 -9.634 -0.552 1.00 81.50 218 ASP A CA 1
ATOM 1696 C C . ASP A 1 218 ? 22.023 -9.690 -0.064 1.00 81.50 218 ASP A C 1
ATOM 1698 O O . ASP A 1 218 ? 21.253 -10.553 -0.487 1.00 81.50 218 ASP A O 1
ATOM 1702 N N . TYR A 1 219 ? 21.614 -8.719 0.755 1.00 79.25 219 TYR A N 1
ATOM 1703 C CA . TYR A 1 219 ? 20.237 -8.608 1.228 1.00 79.25 219 TYR A CA 1
ATOM 1704 C C . TYR A 1 219 ? 19.241 -8.402 0.082 1.00 79.25 219 TYR A C 1
ATOM 1706 O O . TYR A 1 219 ? 18.276 -9.155 -0.023 1.00 79.25 219 TYR A O 1
ATOM 1714 N N . VAL A 1 220 ? 19.475 -7.433 -0.812 1.00 82.50 220 VAL A N 1
ATOM 1715 C CA . VAL A 1 220 ? 18.600 -7.207 -1.978 1.00 82.50 220 VAL A CA 1
ATOM 1716 C C . VAL A 1 220 ? 18.482 -8.480 -2.813 1.00 82.50 220 VAL A C 1
ATOM 1718 O O . VAL A 1 220 ? 17.385 -8.845 -3.227 1.00 82.50 220 VAL A O 1
ATOM 1721 N N . THR A 1 221 ? 19.590 -9.193 -3.019 1.00 86.62 221 THR A N 1
ATOM 1722 C CA . THR A 1 221 ? 19.585 -10.459 -3.761 1.00 86.62 221 THR A CA 1
ATOM 1723 C C . THR A 1 221 ? 18.737 -11.529 -3.066 1.00 86.62 221 THR A C 1
ATOM 1725 O O . THR A 1 221 ? 17.911 -12.152 -3.731 1.00 86.62 221 THR A O 1
ATOM 1728 N N . GLN A 1 222 ? 18.846 -11.686 -1.743 1.00 86.31 222 GLN A N 1
ATOM 1729 C CA . GLN A 1 222 ? 17.995 -12.609 -0.976 1.00 86.31 222 GLN A CA 1
ATOM 1730 C C . GLN A 1 222 ? 16.508 -12.248 -1.072 1.00 86.31 222 GLN A C 1
ATOM 1732 O O . GLN A 1 222 ? 15.663 -13.126 -1.224 1.00 86.31 222 GLN A O 1
ATOM 1737 N N . GLN A 1 223 ? 16.167 -10.960 -1.015 1.00 85.88 223 GLN A N 1
ATOM 1738 C CA . GLN A 1 223 ? 14.770 -10.530 -1.085 1.00 85.88 223 GLN A CA 1
ATOM 1739 C C . GLN A 1 223 ? 14.170 -10.713 -2.485 1.00 85.88 223 GLN A C 1
ATOM 1741 O O . GLN A 1 223 ? 13.006 -11.087 -2.616 1.00 85.88 223 GLN A O 1
ATOM 1746 N N . LEU A 1 224 ? 14.963 -10.511 -3.541 1.00 91.25 224 LEU A N 1
ATOM 1747 C CA . LEU A 1 224 ? 14.552 -10.835 -4.908 1.00 91.25 224 LEU A CA 1
ATOM 1748 C C . LEU A 1 224 ? 14.363 -12.347 -5.101 1.00 91.25 224 LEU A C 1
ATOM 1750 O O . LEU A 1 224 ? 13.427 -12.763 -5.779 1.00 91.25 224 LEU A O 1
ATOM 1754 N N . GLN A 1 225 ? 15.194 -13.175 -4.464 1.00 91.06 225 GLN A N 1
ATOM 1755 C CA . GLN A 1 225 ? 14.995 -14.623 -4.459 1.00 91.06 225 GLN A CA 1
ATOM 1756 C C . GLN A 1 225 ? 13.695 -15.012 -3.734 1.00 91.06 225 GLN A C 1
ATOM 1758 O O . GLN A 1 225 ? 12.924 -15.816 -4.255 1.00 91.06 225 GLN A O 1
ATOM 1763 N N . LEU A 1 226 ? 13.393 -14.386 -2.592 1.00 88.06 226 LEU A N 1
ATOM 1764 C CA . LEU A 1 226 ? 12.132 -14.604 -1.879 1.00 88.06 226 LEU A CA 1
ATOM 1765 C C . LEU A 1 226 ? 10.914 -14.197 -2.726 1.00 88.06 226 LEU A C 1
ATOM 1767 O O . LEU A 1 226 ? 9.914 -14.916 -2.748 1.00 88.06 226 LEU A O 1
ATOM 1771 N N . LEU A 1 227 ? 10.993 -13.083 -3.467 1.00 92.62 227 LEU A N 1
ATOM 1772 C CA . LEU A 1 227 ? 9.960 -12.699 -4.437 1.00 92.62 227 LEU A CA 1
ATOM 1773 C C . LEU A 1 227 ? 9.758 -13.806 -5.487 1.00 92.62 227 LEU A C 1
ATOM 1775 O O . LEU A 1 227 ? 8.624 -14.212 -5.745 1.00 92.62 227 LEU A O 1
ATOM 1779 N N . ASN A 1 228 ? 10.847 -14.340 -6.046 1.00 94.00 228 ASN A N 1
ATOM 1780 C CA . ASN A 1 228 ? 10.785 -15.426 -7.027 1.00 94.00 228 ASN A CA 1
ATOM 1781 C C . ASN A 1 228 ? 10.159 -16.704 -6.451 1.00 94.00 228 ASN A C 1
ATOM 1783 O O . ASN A 1 228 ? 9.429 -17.396 -7.159 1.00 94.00 228 ASN A O 1
ATOM 1787 N N . GLU A 1 229 ? 10.394 -17.014 -5.178 1.00 91.00 229 GLU A N 1
ATOM 1788 C CA . GLU A 1 229 ? 9.823 -18.182 -4.495 1.00 91.00 229 GLU A CA 1
ATOM 1789 C C . GLU A 1 229 ? 8.357 -17.968 -4.076 1.00 91.00 229 GLU A C 1
ATOM 1791 O O . GLU A 1 229 ? 7.584 -18.925 -3.997 1.00 91.00 229 GLU A O 1
ATOM 1796 N N . THR A 1 230 ? 7.937 -16.714 -3.880 1.00 87.62 230 THR A N 1
ATOM 1797 C CA . THR A 1 230 ? 6.585 -16.362 -3.424 1.00 87.62 230 THR A CA 1
ATOM 1798 C C . THR A 1 230 ? 5.528 -16.825 -4.433 1.00 87.62 230 THR A C 1
ATOM 1800 O O . THR A 1 230 ? 5.574 -16.412 -5.595 1.00 87.62 230 THR A O 1
ATOM 1803 N N . PRO A 1 231 ? 4.555 -17.671 -4.045 1.00 88.19 231 PRO A N 1
ATOM 1804 C CA . PRO A 1 231 ? 3.499 -18.113 -4.949 1.00 88.19 231 PRO A CA 1
ATOM 1805 C C . PRO A 1 231 ? 2.743 -16.932 -5.557 1.00 88.19 231 PRO A C 1
ATOM 1807 O O . PRO A 1 231 ? 2.492 -15.933 -4.881 1.00 88.19 231 PRO A O 1
ATOM 1810 N N . TYR A 1 232 ? 2.352 -17.070 -6.823 1.00 86.62 232 TYR A N 1
ATOM 1811 C CA . TYR A 1 232 ? 1.505 -16.082 -7.477 1.00 86.62 232 TYR A CA 1
ATOM 1812 C C . TYR A 1 232 ? 0.215 -15.879 -6.678 1.00 86.62 232 TYR A C 1
ATOM 1814 O O . TYR A 1 232 ? -0.486 -16.836 -6.340 1.00 86.62 232 TYR A O 1
ATOM 1822 N N . ARG A 1 233 ? -0.093 -14.615 -6.410 1.00 78.44 233 ARG A N 1
ATOM 1823 C CA . ARG A 1 233 ? -1.382 -14.151 -5.906 1.00 78.44 233 ARG A CA 1
ATOM 1824 C C . ARG A 1 233 ? -2.026 -13.354 -7.025 1.00 78.44 233 ARG A C 1
ATOM 1826 O O . ARG A 1 233 ? -1.308 -12.621 -7.702 1.00 78.44 233 ARG A O 1
ATOM 1833 N N . GLU A 1 234 ? -3.338 -13.512 -7.201 1.00 78.56 234 GLU A N 1
ATOM 1834 C CA . GLU A 1 234 ? -4.133 -12.910 -8.282 1.00 78.56 234 GLU A CA 1
ATOM 1835 C C . GLU A 1 234 ? -3.578 -11.560 -8.769 1.00 78.56 234 GLU A C 1
ATOM 1837 O O . GLU A 1 234 ? -3.262 -10.661 -7.980 1.00 78.56 234 GLU A O 1
ATOM 1842 N N . GLY A 1 235 ? -3.418 -11.465 -10.087 1.00 69.62 235 GLY A N 1
ATOM 1843 C CA . GLY A 1 235 ? -2.824 -10.328 -10.769 1.00 69.62 235 GLY A CA 1
ATOM 1844 C C . GLY A 1 235 ? -3.773 -9.143 -10.829 1.00 69.62 235 GLY A C 1
ATOM 1845 O O . GLY A 1 235 ? -4.996 -9.294 -10.798 1.00 69.62 235 GLY A O 1
ATOM 1846 N N . LEU A 1 236 ? -3.198 -7.950 -10.946 1.00 73.75 236 LEU A N 1
ATOM 1847 C CA . LEU A 1 236 ? -3.974 -6.739 -11.169 1.00 73.75 236 LEU A CA 1
ATOM 1848 C C . LEU A 1 236 ? -4.464 -6.683 -12.614 1.00 73.75 236 LEU A C 1
ATOM 1850 O O . LEU A 1 236 ? -3.733 -7.035 -13.539 1.00 73.75 236 LEU A O 1
ATOM 1854 N N . SER A 1 237 ? -5.701 -6.217 -12.801 1.00 79.75 237 SER A N 1
ATOM 1855 C CA . SER A 1 237 ? -6.235 -5.964 -14.137 1.00 79.75 237 SER A CA 1
ATOM 1856 C C . SER A 1 237 ? -5.739 -4.602 -14.650 1.00 79.75 237 SER A C 1
ATOM 1858 O O . SER A 1 237 ? -4.537 -4.390 -14.790 1.00 79.75 237 SER A O 1
ATOM 1860 N N . THR A 1 238 ? -6.624 -3.646 -14.898 1.00 85.06 238 THR A N 1
ATOM 1861 C CA . THR A 1 238 ? -6.330 -2.394 -15.603 1.00 85.06 238 THR A CA 1
ATOM 1862 C C . THR A 1 238 ? -6.225 -1.168 -14.686 1.00 85.06 238 THR A C 1
ATOM 1864 O O . THR A 1 238 ? -5.990 -0.064 -15.192 1.00 85.06 238 THR A O 1
ATOM 1867 N N . LEU A 1 239 ? -6.337 -1.358 -13.359 1.00 89.19 239 LEU A N 1
ATOM 1868 C CA . LEU A 1 239 ? -6.567 -0.309 -12.344 1.00 89.19 239 LEU A CA 1
ATOM 1869 C C . LEU A 1 239 ? -7.906 0.401 -12.561 1.00 89.19 239 LEU A C 1
ATOM 1871 O O . LEU A 1 239 ? -8.008 1.624 -12.487 1.00 89.19 239 LEU A O 1
ATOM 1875 N N . SER A 1 240 ? -8.926 -0.394 -12.869 1.00 87.75 240 SER A N 1
ATOM 1876 C CA . SER A 1 240 ? -10.259 0.071 -13.270 1.00 87.75 240 SER A CA 1
ATOM 1877 C C . SER A 1 240 ? -11.094 0.621 -12.116 1.00 87.75 240 SER A C 1
ATOM 1879 O O . SER A 1 240 ? -12.040 1.373 -12.333 1.00 87.75 240 SER A O 1
ATOM 1881 N N . ASN A 1 241 ? -10.777 0.225 -10.885 1.00 86.62 241 ASN A N 1
ATOM 1882 C CA . ASN A 1 241 ? -11.566 0.543 -9.703 1.00 86.62 241 ASN A CA 1
ATOM 1883 C C . ASN A 1 241 ? -10.669 0.880 -8.506 1.00 86.62 241 ASN A C 1
ATOM 1885 O O . ASN A 1 241 ? -9.462 0.633 -8.511 1.00 86.62 241 ASN A O 1
ATOM 1889 N N . ARG A 1 242 ? -11.278 1.448 -7.460 1.00 82.00 242 ARG A N 1
ATOM 1890 C CA . ARG A 1 242 ? -10.567 1.924 -6.263 1.00 82.00 242 ARG A CA 1
ATOM 1891 C C . ARG A 1 242 ? -9.791 0.822 -5.552 1.00 82.00 242 ARG A C 1
ATOM 1893 O O . ARG A 1 242 ? -8.659 1.064 -5.149 1.00 82.00 242 ARG A O 1
ATOM 1900 N N . TYR A 1 243 ? -10.364 -0.375 -5.459 1.00 85.44 243 TYR A N 1
ATOM 1901 C CA . TYR A 1 243 ? -9.705 -1.523 -4.844 1.00 85.44 243 TYR A CA 1
ATOM 1902 C C . TYR A 1 243 ? -8.425 -1.913 -5.580 1.00 85.44 243 TYR A C 1
ATOM 1904 O O . TYR A 1 243 ? -7.390 -2.075 -4.947 1.00 85.44 243 TYR A O 1
ATOM 1912 N N . GLU A 1 244 ? -8.455 -2.004 -6.912 1.00 88.88 244 GLU A N 1
ATOM 1913 C CA . GLU A 1 244 ? -7.254 -2.318 -7.697 1.00 88.88 244 GLU A CA 1
ATOM 1914 C C . GLU A 1 244 ? -6.173 -1.244 -7.555 1.00 88.88 244 GLU A C 1
ATOM 1916 O O . GLU A 1 244 ? -4.990 -1.568 -7.468 1.00 88.88 244 GLU A O 1
ATOM 1921 N N . ILE A 1 245 ? -6.571 0.030 -7.494 1.00 88.38 245 ILE A N 1
ATOM 1922 C CA . ILE A 1 245 ? -5.647 1.146 -7.268 1.00 88.38 245 ILE A CA 1
ATOM 1923 C C . ILE A 1 245 ? -5.003 1.026 -5.884 1.00 88.38 245 ILE A C 1
ATOM 1925 O O . ILE A 1 245 ? -3.783 1.120 -5.759 1.00 88.38 245 ILE A O 1
ATOM 1929 N N . ALA A 1 246 ? -5.798 0.804 -4.842 1.00 84.38 246 ALA A N 1
ATOM 1930 C CA . ALA A 1 246 ? -5.287 0.663 -3.487 1.00 84.38 246 ALA A CA 1
ATOM 1931 C C . ALA A 1 246 ? -4.416 -0.603 -3.332 1.00 84.38 246 ALA A C 1
ATOM 1933 O O . ALA A 1 246 ? -3.339 -0.521 -2.740 1.00 84.38 246 ALA A O 1
ATOM 1934 N N . ASP A 1 247 ? -4.795 -1.735 -3.944 1.00 87.44 247 ASP A N 1
ATOM 1935 C CA . ASP A 1 247 ? -3.985 -2.961 -3.956 1.00 87.44 247 ASP A CA 1
ATOM 1936 C C . ASP A 1 247 ? -2.637 -2.739 -4.643 1.00 87.44 247 ASP A C 1
ATOM 1938 O O . ASP A 1 247 ? -1.590 -3.134 -4.130 1.00 87.44 247 ASP A O 1
ATOM 1942 N N . PHE A 1 248 ? -2.640 -2.035 -5.772 1.00 92.06 248 PHE A N 1
ATOM 1943 C CA . PHE A 1 248 ? -1.419 -1.652 -6.462 1.00 92.06 248 PHE A CA 1
ATOM 1944 C C . PHE A 1 248 ? -0.478 -0.838 -5.573 1.00 92.06 248 PHE A C 1
ATOM 1946 O O . PHE A 1 248 ? 0.696 -1.188 -5.449 1.00 92.06 248 PHE A O 1
ATOM 1953 N N . TYR A 1 249 ? -0.977 0.218 -4.923 1.00 88.94 249 TYR A N 1
ATOM 1954 C CA . TYR A 1 249 ? -0.148 1.053 -4.050 1.00 88.94 249 TYR A CA 1
ATOM 1955 C C . TYR A 1 249 ? 0.377 0.283 -2.839 1.00 88.94 249 TYR A C 1
ATOM 1957 O O . TYR A 1 249 ? 1.544 0.446 -2.485 1.00 88.94 249 TYR A O 1
ATOM 1965 N N . ARG A 1 250 ? -0.441 -0.593 -2.252 1.00 89.25 250 ARG A N 1
ATOM 1966 C CA . ARG A 1 250 ? -0.026 -1.494 -1.174 1.00 89.25 250 ARG A CA 1
ATOM 1967 C C . ARG A 1 250 ? 1.139 -2.384 -1.611 1.00 89.25 250 ARG A C 1
ATOM 1969 O O . ARG A 1 250 ? 2.163 -2.424 -0.935 1.00 89.25 250 ARG A O 1
ATOM 1976 N N . ARG A 1 251 ? 1.023 -3.052 -2.766 1.00 91.25 251 ARG A N 1
ATOM 1977 C CA . ARG A 1 251 ? 2.078 -3.928 -3.313 1.00 91.25 251 ARG A CA 1
ATOM 1978 C C . ARG A 1 251 ? 3.341 -3.150 -3.681 1.00 91.25 251 ARG A C 1
ATOM 1980 O O . ARG A 1 251 ? 4.443 -3.600 -3.380 1.00 91.25 251 ARG A O 1
ATOM 1987 N N . LYS A 1 252 ? 3.182 -1.960 -4.267 1.00 91.19 252 LYS A N 1
ATOM 1988 C CA . LYS A 1 252 ? 4.267 -1.021 -4.595 1.00 91.19 252 LYS A CA 1
ATOM 1989 C C . LYS A 1 252 ? 5.051 -0.565 -3.360 1.00 91.19 252 LYS A C 1
ATOM 1991 O O . LYS A 1 252 ? 6.244 -0.306 -3.468 1.00 91.19 252 LYS A O 1
ATOM 1996 N N . GLN A 1 253 ? 4.382 -0.410 -2.219 1.00 88.25 253 GLN A N 1
ATOM 1997 C CA . GLN A 1 253 ? 4.974 0.075 -0.967 1.00 88.25 253 GLN A CA 1
ATOM 1998 C C . GLN A 1 253 ? 5.451 -1.055 -0.047 1.00 88.25 253 GLN A C 1
ATOM 2000 O O . GLN A 1 253 ? 5.851 -0.787 1.088 1.00 88.25 253 GLN A O 1
ATOM 2005 N N . ARG A 1 254 ? 5.390 -2.315 -0.497 1.00 86.06 254 ARG A N 1
ATOM 2006 C CA . ARG A 1 254 ? 5.839 -3.441 0.316 1.00 86.06 254 ARG A CA 1
ATOM 2007 C C . ARG A 1 254 ? 7.351 -3.374 0.501 1.00 86.06 254 ARG A C 1
ATOM 2009 O O . ARG A 1 254 ? 8.111 -3.383 -0.459 1.00 86.06 254 ARG A O 1
ATOM 2016 N N . ILE A 1 255 ? 7.764 -3.365 1.760 1.00 83.56 255 ILE A N 1
ATOM 2017 C CA . ILE A 1 255 ? 9.163 -3.441 2.168 1.00 83.56 255 ILE A CA 1
ATOM 2018 C C . ILE A 1 255 ? 9.491 -4.914 2.454 1.00 83.56 255 ILE A C 1
ATOM 2020 O O . ILE A 1 255 ? 8.672 -5.609 3.063 1.00 83.56 255 ILE A O 1
ATOM 2024 N N . PRO A 1 256 ? 10.665 -5.414 2.033 1.00 86.56 256 PRO A N 1
ATOM 2025 C CA . PRO A 1 256 ? 11.747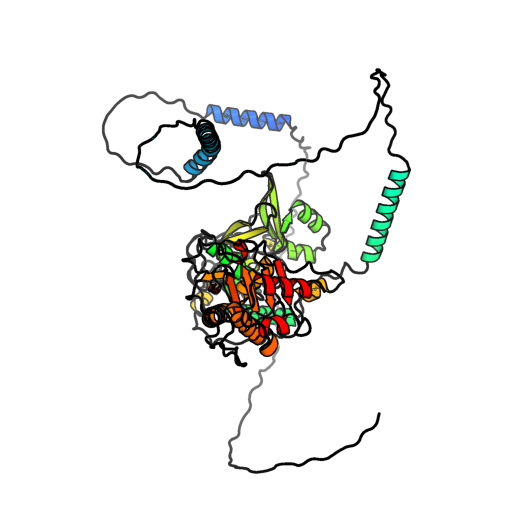 -4.682 1.364 1.00 86.56 256 PRO A CA 1
ATOM 2026 C C . PRO A 1 256 ? 11.687 -4.703 -0.167 1.00 86.56 256 PRO A C 1
ATOM 2028 O O . PRO A 1 256 ? 12.478 -4.016 -0.801 1.00 86.56 256 PRO A O 1
ATOM 2031 N N . VAL A 1 257 ? 10.796 -5.485 -0.778 1.00 90.12 257 VAL A N 1
ATOM 2032 C CA . VAL A 1 257 ? 10.651 -5.617 -2.238 1.00 90.12 257 VAL A CA 1
ATOM 2033 C C . VAL A 1 257 ? 9.178 -5.485 -2.603 1.00 90.12 257 VAL A C 1
ATOM 2035 O O . VAL A 1 257 ? 8.315 -6.000 -1.889 1.00 90.12 257 VAL A O 1
ATOM 2038 N N . GLN A 1 258 ? 8.903 -4.837 -3.736 1.00 93.06 258 GLN A N 1
ATOM 2039 C CA . GLN A 1 258 ? 7.545 -4.701 -4.263 1.00 93.06 258 GLN A CA 1
ATOM 2040 C C . GLN A 1 258 ? 6.885 -6.063 -4.491 1.00 93.06 258 GLN A C 1
ATOM 2042 O O . GLN A 1 258 ? 7.492 -6.983 -5.039 1.00 93.06 258 GLN A O 1
ATOM 2047 N N . ASP A 1 259 ? 5.607 -6.171 -4.137 1.00 92.19 259 ASP A N 1
ATOM 2048 C CA . ASP A 1 259 ? 4.861 -7.437 -4.115 1.00 92.19 259 ASP A CA 1
ATOM 2049 C C . ASP A 1 259 ? 4.142 -7.769 -5.427 1.00 92.19 259 ASP A C 1
ATOM 2051 O O . ASP A 1 259 ? 2.951 -8.120 -5.471 1.00 92.19 259 ASP A O 1
ATOM 2055 N N . PHE A 1 260 ? 4.849 -7.614 -6.539 1.00 95.00 260 PHE A N 1
ATOM 2056 C CA . PHE A 1 260 ? 4.325 -7.965 -7.852 1.00 95.00 260 PHE A CA 1
ATOM 2057 C C . PHE A 1 260 ? 4.579 -9.453 -8.118 1.00 95.00 260 PHE A C 1
ATOM 2059 O O . PHE A 1 260 ? 5.411 -9.815 -8.940 1.00 95.00 260 PHE A O 1
ATOM 2066 N N . THR A 1 261 ? 3.858 -10.330 -7.403 1.00 93.06 261 THR A N 1
ATOM 2067 C CA . THR A 1 261 ? 4.046 -11.807 -7.404 1.00 93.06 261 THR A CA 1
ATOM 2068 C C . THR A 1 261 ? 3.861 -12.509 -8.761 1.00 93.06 261 THR A C 1
ATOM 2070 O O . THR A 1 261 ? 4.063 -13.717 -8.871 1.00 93.06 261 THR A O 1
ATOM 2073 N N . TRP A 1 262 ? 3.444 -11.781 -9.797 1.00 95.19 262 TRP A N 1
ATOM 2074 C CA . TRP A 1 262 ? 3.391 -12.250 -11.186 1.00 95.19 262 TRP A CA 1
ATOM 2075 C C . TRP A 1 262 ? 4.665 -11.945 -11.977 1.00 95.19 262 TRP A C 1
ATOM 2077 O O . TRP A 1 262 ? 4.761 -12.324 -13.143 1.00 95.19 262 TRP A O 1
ATOM 2087 N N . CYS A 1 263 ? 5.631 -11.279 -11.355 1.00 96.12 263 CYS A N 1
ATOM 2088 C CA . CYS A 1 263 ? 6.954 -11.022 -11.887 1.00 96.12 263 CYS A CA 1
ATOM 2089 C C . CYS A 1 263 ? 7.984 -11.881 -11.152 1.00 96.12 263 CYS A C 1
ATOM 2091 O O . CYS A 1 263 ? 7.833 -12.204 -9.974 1.00 96.12 263 CYS A O 1
ATOM 2093 N N . GLU A 1 264 ? 9.060 -12.212 -11.846 1.00 95.69 264 GLU A N 1
ATOM 2094 C CA . GLU A 1 264 ? 10.258 -12.812 -11.268 1.00 95.69 264 GLU A CA 1
ATOM 2095 C C . GLU A 1 264 ? 11.497 -12.117 -11.841 1.00 95.69 264 GLU A C 1
ATOM 2097 O O . GLU A 1 264 ? 11.475 -11.598 -12.960 1.00 95.69 264 GLU A O 1
ATOM 2102 N N . VAL A 1 265 ? 12.580 -12.084 -11.071 1.00 95.94 265 VAL A N 1
ATOM 2103 C CA . VAL A 1 265 ? 13.860 -11.507 -11.489 1.00 95.94 265 VAL A CA 1
ATOM 2104 C C . VAL A 1 265 ? 14.829 -12.624 -11.834 1.00 95.94 265 VAL A C 1
ATOM 2106 O O . VAL A 1 265 ? 15.059 -13.513 -11.017 1.00 95.94 265 VAL A O 1
ATOM 2109 N N . ARG A 1 266 ? 15.442 -12.564 -13.016 1.00 94.25 266 ARG A N 1
ATOM 2110 C CA . ARG A 1 266 ? 16.461 -13.532 -13.450 1.00 94.25 266 ARG A CA 1
ATOM 2111 C C . ARG A 1 266 ? 17.731 -12.814 -13.885 1.00 94.25 266 ARG A C 1
ATOM 2113 O O . ARG A 1 266 ? 17.665 -11.690 -14.389 1.00 94.25 266 ARG A O 1
ATOM 2120 N N . ASP A 1 267 ? 18.874 -13.462 -13.698 1.00 92.12 267 ASP A N 1
ATOM 2121 C CA . ASP A 1 267 ? 20.128 -13.013 -14.298 1.00 92.12 267 ASP A CA 1
ATOM 2122 C C . ASP A 1 267 ? 20.098 -13.274 -15.813 1.00 92.12 267 ASP A C 1
ATOM 2124 O O . ASP A 1 267 ? 19.481 -14.226 -16.286 1.00 92.12 267 ASP A O 1
ATOM 2128 N N . ILE A 1 268 ? 20.751 -12.404 -16.579 1.00 88.44 268 ILE A N 1
ATOM 2129 C CA . ILE A 1 268 ? 20.857 -12.463 -18.038 1.00 88.44 268 ILE A CA 1
ATOM 2130 C C . ILE A 1 268 ? 22.349 -12.406 -18.373 1.00 88.44 268 ILE A C 1
ATOM 2132 O O . ILE A 1 268 ? 22.908 -11.311 -18.541 1.00 88.44 268 ILE A O 1
ATOM 2136 N N . PRO A 1 269 ? 23.021 -13.567 -18.476 1.00 84.88 269 PRO A N 1
ATOM 2137 C CA . PRO A 1 269 ? 24.464 -13.629 -18.704 1.00 84.88 269 PRO A CA 1
ATOM 2138 C C . PRO A 1 269 ? 24.908 -12.836 -19.938 1.00 84.88 269 PRO A C 1
ATOM 2140 O O . PRO A 1 269 ? 25.948 -12.181 -19.916 1.00 84.88 269 PRO A O 1
ATOM 2143 N N . ALA A 1 270 ? 24.079 -12.817 -20.986 1.00 82.44 270 ALA A N 1
ATOM 2144 C CA . ALA A 1 270 ? 24.369 -12.157 -22.257 1.00 82.44 270 ALA A CA 1
ATOM 2145 C C . ALA A 1 270 ? 24.550 -10.626 -22.165 1.00 82.44 270 ALA A C 1
ATOM 2147 O O . ALA A 1 270 ? 25.196 -10.040 -23.034 1.00 82.44 270 ALA A O 1
ATOM 2148 N N . ILE A 1 271 ? 23.995 -9.976 -21.134 1.00 83.88 271 ILE A N 1
ATOM 2149 C CA . ILE A 1 271 ? 24.206 -8.544 -20.844 1.00 83.88 271 ILE A CA 1
ATOM 2150 C C . ILE A 1 271 ? 24.954 -8.316 -19.522 1.00 83.88 271 ILE A C 1
ATOM 2152 O O . ILE A 1 271 ? 25.152 -7.168 -19.135 1.00 83.88 271 ILE A O 1
ATOM 2156 N N . GLY A 1 272 ? 25.344 -9.382 -18.812 1.00 86.12 272 GLY A N 1
ATOM 2157 C CA . GLY A 1 272 ? 25.945 -9.282 -17.478 1.00 86.12 272 GLY A CA 1
ATOM 2158 C C . GLY A 1 272 ? 25.050 -8.553 -16.469 1.00 86.12 272 GLY A C 1
ATOM 2159 O O . GLY A 1 272 ? 25.550 -7.803 -15.635 1.00 86.12 272 GLY A O 1
ATOM 2160 N N . GLY A 1 273 ? 23.730 -8.720 -16.584 1.00 90.88 273 GLY A N 1
ATOM 2161 C CA . GLY A 1 273 ? 22.735 -7.962 -15.826 1.00 90.88 273 GLY A CA 1
ATOM 2162 C C . GLY A 1 273 ? 21.561 -8.822 -15.375 1.00 90.88 273 GLY A C 1
ATOM 2163 O O . GLY A 1 273 ? 21.616 -10.045 -15.441 1.00 90.88 273 GLY A O 1
ATOM 2164 N N . ARG A 1 274 ? 20.486 -8.174 -14.922 1.00 93.44 274 ARG A N 1
ATOM 2165 C CA . ARG A 1 274 ? 19.223 -8.818 -14.532 1.00 93.44 274 ARG A CA 1
ATOM 2166 C C . ARG A 1 274 ? 18.089 -8.346 -15.428 1.00 93.44 274 ARG A C 1
ATOM 2168 O O . ARG A 1 274 ? 18.181 -7.286 -16.042 1.00 93.44 274 ARG A O 1
ATOM 2175 N N . GLY A 1 275 ? 17.013 -9.117 -15.484 1.00 95.06 275 GLY A N 1
ATOM 2176 C CA . GLY A 1 275 ? 15.760 -8.674 -16.079 1.00 95.06 275 GLY A CA 1
ATOM 2177 C C . GLY A 1 275 ? 14.552 -9.166 -15.316 1.00 95.06 275 GLY A C 1
ATOM 2178 O O . GLY A 1 275 ? 14.629 -10.121 -14.540 1.00 95.06 275 GLY A O 1
ATOM 2179 N N . LEU A 1 276 ? 13.433 -8.500 -15.567 1.00 97.06 276 LEU A N 1
ATOM 2180 C CA . LEU A 1 276 ? 12.126 -8.911 -15.081 1.00 97.06 276 LEU A CA 1
ATOM 2181 C C . LEU A 1 276 ? 11.461 -9.842 -16.102 1.00 97.06 276 LEU A C 1
ATOM 2183 O O . LEU A 1 276 ? 11.493 -9.585 -17.306 1.00 97.06 276 LEU A O 1
ATOM 2187 N N . PHE A 1 277 ? 10.851 -10.917 -15.623 1.00 96.38 277 PHE A N 1
ATOM 2188 C CA . PHE A 1 277 ? 10.158 -11.914 -16.432 1.00 96.38 277 PHE A CA 1
ATOM 2189 C C . PHE A 1 277 ? 8.745 -12.124 -15.897 1.00 96.38 277 PHE A C 1
ATOM 2191 O O . PHE A 1 277 ? 8.487 -11.973 -14.701 1.00 96.38 277 PHE A O 1
ATOM 2198 N N . ALA A 1 278 ? 7.824 -12.478 -16.787 1.00 96.00 278 ALA A N 1
ATOM 2199 C CA . ALA A 1 278 ? 6.471 -12.850 -16.410 1.00 96.00 278 ALA A CA 1
ATOM 2200 C C . ALA A 1 278 ? 6.482 -14.239 -15.757 1.00 96.00 278 ALA A C 1
ATOM 2202 O O . ALA A 1 278 ? 6.770 -15.231 -16.415 1.00 96.00 278 ALA A O 1
ATOM 2203 N N . LYS A 1 279 ? 6.127 -14.342 -14.478 1.00 94.44 279 LYS A N 1
ATOM 2204 C CA . LYS A 1 279 ? 6.021 -15.625 -13.764 1.00 94.44 279 LYS A CA 1
ATOM 2205 C C . LYS A 1 279 ? 4.767 -16.413 -14.160 1.00 94.44 279 LYS A C 1
ATOM 2207 O O . LYS A 1 279 ? 4.728 -17.639 -14.084 1.00 94.44 279 LYS A O 1
ATOM 2212 N N . VAL A 1 280 ? 3.730 -15.700 -14.591 1.00 93.69 280 VAL A N 1
ATOM 2213 C CA . VAL A 1 280 ? 2.444 -16.236 -15.063 1.00 93.69 280 VAL A CA 1
ATOM 2214 C C . VAL A 1 280 ? 2.065 -15.575 -16.390 1.00 93.69 280 VAL A C 1
ATOM 2216 O O . VAL A 1 280 ? 2.640 -14.540 -16.723 1.00 93.69 280 VAL A O 1
ATOM 2219 N N . PRO A 1 281 ? 1.107 -16.123 -17.161 1.00 95.19 281 PRO A N 1
ATOM 2220 C CA . PRO A 1 281 ? 0.578 -15.418 -18.322 1.00 95.19 281 PRO A CA 1
ATOM 2221 C C . PRO A 1 281 ? -0.031 -14.071 -17.910 1.00 95.19 281 PRO A C 1
ATOM 2223 O O . PRO A 1 281 ? -0.847 -14.021 -16.987 1.00 95.19 281 PRO A O 1
ATOM 2226 N N . LEU A 1 282 ? 0.358 -12.996 -18.593 1.00 95.88 282 LEU A N 1
ATOM 2227 C CA . LEU A 1 282 ? -0.140 -11.644 -18.343 1.00 95.88 282 LEU A CA 1
ATOM 2228 C C . LEU A 1 282 ? -1.050 -11.221 -19.501 1.00 95.88 282 LEU A C 1
ATOM 2230 O O . LEU A 1 282 ? -0.574 -11.162 -20.637 1.00 95.88 282 LEU A O 1
ATOM 2234 N N . PRO A 1 283 ? -2.341 -10.948 -19.252 1.00 96.00 283 PRO A N 1
ATOM 2235 C CA . PRO A 1 283 ? -3.237 -10.435 -20.280 1.00 96.00 283 PRO A CA 1
ATOM 2236 C C . PRO A 1 283 ? -2.811 -9.051 -20.769 1.00 96.00 283 PRO A C 1
ATOM 2238 O O . PRO A 1 283 ? -2.229 -8.264 -20.019 1.00 96.00 283 PRO A O 1
ATOM 2241 N N . LYS A 1 284 ? -3.183 -8.715 -22.003 1.00 96.50 284 LYS A N 1
ATOM 2242 C CA . LYS A 1 284 ? -3.081 -7.347 -22.518 1.00 96.50 284 LYS A CA 1
ATOM 2243 C C . LYS A 1 284 ? -3.703 -6.324 -21.548 1.00 96.50 284 LYS A C 1
ATOM 2245 O O . LYS A 1 284 ? -4.718 -6.587 -20.907 1.00 96.50 284 LYS A O 1
ATOM 2250 N N . ASP A 1 285 ? -3.086 -5.147 -21.474 1.00 95.56 285 ASP A N 1
ATOM 2251 C CA . ASP A 1 285 ? -3.460 -3.983 -20.662 1.00 95.56 285 ASP A CA 1
ATOM 2252 C C . ASP A 1 285 ? -3.361 -4.186 -19.140 1.00 95.56 285 ASP A C 1
ATOM 2254 O O . ASP A 1 285 ? -3.635 -3.249 -18.377 1.00 95.56 285 ASP A O 1
ATOM 2258 N N . CYS A 1 286 ? -2.923 -5.364 -18.677 1.00 95.62 286 CYS A N 1
ATOM 2259 C CA . CYS A 1 286 ? -2.726 -5.606 -17.256 1.00 95.62 286 CYS A CA 1
ATOM 2260 C C . CYS A 1 286 ? -1.545 -4.793 -16.715 1.00 95.62 286 CYS A C 1
ATOM 2262 O O . CYS A 1 286 ? -0.560 -4.542 -17.417 1.00 95.62 286 CYS A O 1
ATOM 2264 N N . VAL A 1 287 ? -1.626 -4.397 -15.447 1.00 96.19 287 VAL A N 1
ATOM 2265 C CA . VAL A 1 287 ? -0.506 -3.747 -14.761 1.00 96.19 287 VAL A CA 1
ATOM 2266 C C . VAL A 1 287 ? 0.576 -4.754 -14.418 1.00 96.19 287 VAL A C 1
ATOM 2268 O O . VAL A 1 287 ? 0.301 -5.820 -13.873 1.00 96.19 287 VAL A O 1
ATOM 2271 N N . VAL A 1 288 ? 1.820 -4.382 -14.711 1.00 96.56 288 VAL A N 1
ATOM 2272 C CA . VAL A 1 288 ? 2.995 -5.228 -14.501 1.00 96.56 288 VAL A CA 1
ATOM 2273 C C . VAL A 1 288 ? 3.776 -4.778 -13.273 1.00 96.56 288 VAL A C 1
ATOM 2275 O O . VAL A 1 288 ? 3.897 -5.533 -12.315 1.00 96.56 288 VAL A O 1
ATOM 2278 N N . CYS A 1 289 ? 4.274 -3.547 -13.267 1.00 96.50 289 CYS A N 1
ATOM 2279 C CA . CYS A 1 289 ? 4.967 -2.949 -12.127 1.00 96.50 289 CYS A CA 1
ATOM 2280 C C . CYS A 1 289 ? 5.006 -1.427 -12.284 1.00 96.50 289 CYS A C 1
ATOM 2282 O O . CYS A 1 289 ? 4.591 -0.883 -13.313 1.00 96.50 289 CYS A O 1
ATOM 2284 N N . ASP A 1 290 ? 5.504 -0.725 -11.271 1.00 95.94 290 ASP A N 1
ATOM 2285 C CA . ASP A 1 290 ? 5.788 0.700 -11.366 1.00 95.94 290 ASP A CA 1
ATOM 2286 C C . ASP A 1 290 ? 7.279 0.997 -11.518 1.00 95.94 290 ASP A C 1
ATOM 2288 O O . ASP A 1 290 ? 8.152 0.205 -11.160 1.00 95.94 290 ASP A O 1
ATOM 2292 N N . TYR A 1 291 ? 7.549 2.195 -12.022 1.00 95.88 291 TYR A N 1
ATOM 2293 C CA . TYR A 1 291 ? 8.868 2.801 -12.035 1.00 95.88 291 TYR A CA 1
ATOM 2294 C C . TYR A 1 291 ? 8.899 3.921 -10.996 1.00 95.88 291 TYR A C 1
ATOM 2296 O O . TYR A 1 291 ? 8.304 4.986 -11.185 1.00 95.88 291 TYR A O 1
ATOM 2304 N N . SER A 1 292 ? 9.549 3.647 -9.868 1.00 92.69 292 SER A N 1
ATOM 2305 C CA . SER A 1 292 ? 9.640 4.552 -8.723 1.00 92.69 292 SER A CA 1
ATOM 2306 C C . SER A 1 292 ? 11.023 5.173 -8.586 1.00 92.69 292 SER A C 1
ATOM 2308 O O . SER A 1 292 ? 12.037 4.541 -8.859 1.00 92.69 292 SER A O 1
ATOM 2310 N N . GLY A 1 293 ? 11.040 6.413 -8.112 1.00 92.81 293 GLY A N 1
ATOM 2311 C CA . GLY A 1 293 ? 12.237 7.190 -7.832 1.00 92.81 293 GLY A CA 1
ATOM 2312 C C . GLY A 1 293 ? 11.864 8.643 -7.537 1.00 92.81 293 GLY A C 1
ATOM 2313 O O . GLY A 1 293 ? 10.684 9.006 -7.630 1.00 92.81 293 GLY A O 1
ATOM 2314 N N . PRO A 1 294 ? 12.842 9.496 -7.193 1.00 91.19 294 PRO A N 1
ATOM 2315 C CA . PRO A 1 294 ? 12.626 10.931 -7.102 1.00 91.19 294 PRO A CA 1
ATOM 2316 C C . PRO A 1 294 ? 12.037 11.478 -8.406 1.00 91.19 294 PRO A C 1
ATOM 2318 O O . PRO A 1 294 ? 12.544 11.201 -9.494 1.00 91.19 294 PRO A O 1
ATOM 2321 N N . ILE A 1 295 ? 10.958 12.253 -8.288 1.00 90.88 295 ILE A N 1
ATOM 2322 C CA . ILE A 1 295 ? 10.309 12.908 -9.425 1.00 90.88 295 ILE A CA 1
ATOM 2323 C C . ILE A 1 295 ? 10.793 14.346 -9.492 1.00 90.88 295 ILE A C 1
ATOM 2325 O O . ILE A 1 295 ? 10.664 15.096 -8.525 1.00 90.88 295 ILE A O 1
ATOM 2329 N N . VAL A 1 296 ? 11.311 14.729 -10.652 1.00 91.25 296 VAL A N 1
ATOM 2330 C CA . VAL A 1 296 ? 11.884 16.052 -10.898 1.00 91.25 296 VAL A CA 1
ATOM 2331 C C . VAL A 1 296 ? 11.251 16.682 -12.131 1.00 91.25 296 VAL A C 1
ATOM 2333 O O . VAL A 1 296 ? 10.826 15.989 -13.058 1.00 91.25 296 VAL A O 1
ATOM 2336 N N . ASP A 1 297 ? 11.173 18.009 -12.154 1.00 91.56 297 ASP A N 1
ATOM 2337 C CA . ASP A 1 297 ? 10.867 18.729 -13.389 1.00 91.56 297 ASP A CA 1
ATOM 2338 C C . ASP A 1 297 ? 12.093 18.677 -14.314 1.00 91.56 297 ASP A C 1
ATOM 2340 O O . ASP A 1 297 ? 13.229 18.799 -13.846 1.00 91.56 297 ASP A O 1
ATOM 2344 N N . VAL A 1 298 ? 11.874 18.513 -15.622 1.00 90.81 298 VAL A N 1
ATOM 2345 C CA . VAL A 1 298 ? 12.974 18.324 -16.589 1.00 90.81 298 VAL A CA 1
ATOM 2346 C C . VAL A 1 298 ? 13.941 19.513 -16.608 1.00 90.81 298 VAL A C 1
ATOM 2348 O O . VAL A 1 298 ? 15.145 19.311 -16.709 1.00 90.81 298 VAL A O 1
ATOM 2351 N N . ASP A 1 299 ? 13.459 20.740 -16.396 1.00 89.19 299 ASP A N 1
ATOM 2352 C CA . ASP A 1 299 ? 14.326 21.927 -16.313 1.00 89.19 299 ASP A CA 1
ATOM 2353 C C . ASP A 1 299 ? 15.290 21.875 -15.114 1.00 89.19 299 ASP A C 1
ATOM 2355 O O . ASP A 1 299 ? 16.418 22.370 -15.181 1.00 89.19 299 ASP A O 1
ATOM 2359 N N . ASN A 1 300 ? 14.853 21.284 -13.997 1.00 90.12 300 ASN A N 1
ATOM 2360 C CA . ASN A 1 300 ? 15.706 21.099 -12.824 1.00 90.12 300 ASN A CA 1
ATOM 2361 C C . ASN A 1 300 ? 16.689 19.953 -13.043 1.00 90.12 300 ASN A C 1
ATOM 2363 O O . ASN A 1 300 ? 17.862 20.105 -12.710 1.00 90.12 300 ASN A O 1
ATOM 2367 N N . TRP A 1 301 ? 16.229 18.854 -13.648 1.00 90.94 301 TRP A N 1
ATOM 2368 C CA . TRP A 1 301 ? 17.099 17.758 -14.063 1.00 90.94 301 TRP A CA 1
ATOM 2369 C C . TRP A 1 301 ? 18.227 18.251 -14.970 1.00 90.94 301 TRP A C 1
ATOM 2371 O O . TRP A 1 301 ? 19.386 17.976 -14.692 1.00 90.94 301 TRP A O 1
ATOM 2381 N N . GLU A 1 302 ? 17.914 19.040 -15.997 1.00 91.38 302 GLU A N 1
ATOM 2382 C CA . GLU A 1 302 ? 18.908 19.583 -16.926 1.00 91.38 302 GLU A CA 1
ATOM 2383 C C . GLU A 1 302 ? 19.980 20.425 -16.226 1.00 91.38 302 GLU A C 1
ATOM 2385 O O . GLU A 1 302 ? 21.167 20.318 -16.535 1.00 91.38 302 GLU A O 1
ATOM 2390 N N . ARG A 1 303 ? 19.583 21.223 -15.227 1.00 91.88 303 ARG A N 1
ATOM 2391 C CA . ARG A 1 303 ? 20.534 21.977 -14.403 1.00 91.88 303 ARG A CA 1
ATOM 2392 C C . ARG A 1 303 ? 21.438 21.041 -13.601 1.00 91.88 303 ARG A C 1
ATOM 2394 O O . ARG A 1 303 ? 22.655 21.185 -13.656 1.00 91.88 303 ARG A O 1
ATOM 2401 N N . TRP A 1 304 ? 20.851 20.074 -12.895 1.00 90.88 304 TRP A N 1
ATOM 2402 C CA . TRP A 1 304 ? 21.602 19.116 -12.078 1.00 90.88 304 TRP A CA 1
ATOM 2403 C C . TRP A 1 304 ? 22.550 18.272 -12.922 1.00 90.88 304 TRP A C 1
ATOM 2405 O O . TRP A 1 304 ? 23.697 18.073 -12.545 1.00 90.88 304 TRP A O 1
ATOM 2415 N N . ARG A 1 305 ? 22.106 17.847 -14.104 1.00 90.94 305 ARG A N 1
ATOM 2416 C CA . ARG A 1 305 ? 22.880 17.063 -15.066 1.00 90.94 305 ARG A CA 1
ATOM 2417 C C . ARG A 1 305 ? 24.180 17.750 -15.488 1.00 90.94 305 ARG A C 1
ATOM 2419 O O . ARG A 1 305 ? 25.182 17.071 -15.680 1.00 90.94 305 ARG A O 1
ATOM 2426 N N . ILE A 1 306 ? 24.176 19.075 -15.644 1.00 92.50 306 ILE A N 1
ATOM 2427 C CA . ILE A 1 306 ? 25.374 19.852 -16.013 1.00 92.50 306 ILE A CA 1
ATOM 2428 C C . ILE A 1 306 ? 26.370 19.925 -14.848 1.00 92.50 306 ILE A C 1
ATOM 2430 O O . ILE A 1 306 ? 27.578 19.934 -15.071 1.00 92.50 306 ILE A O 1
ATOM 2434 N N . GLU A 1 307 ? 25.862 19.992 -13.620 1.00 92.62 307 GLU A N 1
ATOM 2435 C CA . GLU A 1 307 ? 26.660 20.143 -12.398 1.00 92.62 307 GLU A CA 1
ATOM 2436 C C . GLU A 1 307 ? 27.155 18.792 -11.839 1.00 92.62 307 GLU A C 1
ATOM 2438 O O . GLU A 1 307 ? 28.113 18.756 -11.068 1.00 92.62 307 GLU A O 1
ATOM 2443 N N . MET A 1 308 ? 26.524 17.685 -12.241 1.00 91.56 308 MET A N 1
ATOM 2444 C CA . MET A 1 308 ? 26.795 16.330 -11.762 1.00 91.56 308 MET A CA 1
ATOM 2445 C C . MET A 1 308 ? 28.095 15.746 -12.354 1.00 91.56 308 MET A C 1
ATOM 2447 O O . MET A 1 308 ? 28.321 15.866 -13.564 1.00 91.56 308 MET A O 1
ATOM 2451 N N . PRO A 1 309 ? 28.940 15.068 -11.547 1.00 93.62 309 PRO A N 1
ATOM 2452 C CA . PRO A 1 309 ? 30.130 14.376 -12.041 1.00 93.62 309 PRO A CA 1
ATOM 2453 C C . PRO A 1 309 ? 29.800 13.364 -13.144 1.00 93.62 309 PRO A C 1
ATOM 2455 O O . PRO A 1 309 ? 28.782 12.681 -13.077 1.00 93.62 309 PRO A O 1
ATOM 2458 N N . ASP A 1 310 ? 30.688 13.212 -14.132 1.00 91.31 310 ASP A N 1
ATOM 2459 C CA . ASP A 1 310 ? 30.437 12.380 -15.319 1.00 91.31 310 ASP A CA 1
ATOM 2460 C C . ASP A 1 310 ? 30.063 10.921 -14.987 1.00 91.31 310 ASP A C 1
ATOM 2462 O O . ASP A 1 310 ? 29.214 10.341 -15.666 1.00 91.31 310 ASP A O 1
ATOM 2466 N N . GLU A 1 311 ? 30.672 10.329 -13.955 1.00 88.56 311 GLU A N 1
ATOM 2467 C CA . GLU A 1 311 ? 30.393 8.953 -13.515 1.00 88.56 311 GLU A CA 1
ATOM 2468 C C . GLU A 1 311 ? 28.970 8.806 -12.956 1.00 88.56 311 GLU A C 1
ATOM 2470 O O . GLU A 1 311 ? 28.230 7.910 -13.365 1.00 88.56 311 GLU A O 1
ATOM 2475 N N . GLU A 1 312 ? 28.570 9.717 -12.068 1.00 87.81 312 GLU A N 1
ATOM 2476 C CA . GLU A 1 312 ? 27.232 9.759 -11.472 1.00 87.81 312 GLU A CA 1
ATOM 2477 C C . GLU A 1 312 ? 26.180 10.105 -12.530 1.00 87.81 312 GLU A C 1
ATOM 2479 O O . GLU A 1 312 ? 25.176 9.406 -12.661 1.00 87.81 312 GLU A O 1
ATOM 2484 N N . ARG A 1 313 ? 26.459 11.103 -13.375 1.00 90.62 313 ARG A N 1
ATOM 2485 C CA . ARG A 1 313 ? 25.592 11.493 -14.491 1.00 90.62 313 ARG A CA 1
ATOM 2486 C C . ARG A 1 313 ? 25.326 10.319 -15.420 1.00 90.62 313 ARG A C 1
ATOM 2488 O O . ARG A 1 313 ? 24.173 10.047 -15.740 1.00 90.62 313 ARG A O 1
ATOM 2495 N N . SER A 1 314 ? 26.378 9.590 -15.796 1.00 87.75 314 SER A N 1
ATOM 2496 C CA . SER A 1 314 ? 26.261 8.409 -16.658 1.00 87.75 314 SER A CA 1
ATOM 2497 C C . SER A 1 314 ? 25.413 7.308 -16.024 1.00 87.75 314 SER A C 1
ATOM 2499 O O . SER A 1 314 ? 24.775 6.546 -16.747 1.00 87.75 314 SER A O 1
ATOM 2501 N N . LEU A 1 315 ? 25.408 7.190 -14.693 1.00 87.44 315 LEU A N 1
ATOM 2502 C CA . LEU A 1 315 ? 24.533 6.260 -13.990 1.00 87.44 315 LEU A CA 1
ATOM 2503 C C . LEU A 1 315 ? 23.081 6.749 -14.023 1.00 87.44 315 LEU A C 1
ATOM 2505 O O . LEU A 1 315 ? 22.206 5.985 -14.416 1.00 87.44 315 LEU A O 1
ATOM 2509 N N . VAL A 1 316 ? 22.819 8.006 -13.657 1.00 89.19 316 VAL A N 1
ATOM 2510 C CA . VAL A 1 316 ? 21.453 8.553 -13.592 1.00 89.19 316 VAL A CA 1
ATOM 2511 C C . VAL A 1 316 ? 20.780 8.575 -14.966 1.00 89.19 316 VAL A C 1
ATOM 2513 O O . VAL A 1 316 ? 19.627 8.160 -15.086 1.00 89.19 316 VAL A O 1
ATOM 2516 N N . GLU A 1 317 ? 21.505 8.976 -16.014 1.00 90.69 317 GLU A N 1
ATOM 2517 C CA . GLU A 1 317 ? 21.003 9.026 -17.397 1.00 90.69 317 GLU A CA 1
ATOM 2518 C C . GLU A 1 317 ? 20.542 7.657 -17.923 1.00 90.69 317 GLU A C 1
ATOM 2520 O O . GLU A 1 317 ? 19.666 7.596 -18.781 1.00 90.69 317 GLU A O 1
ATOM 2525 N N . ARG A 1 318 ? 21.066 6.544 -17.389 1.00 89.38 318 ARG A N 1
ATOM 2526 C CA . ARG A 1 318 ? 20.630 5.186 -17.772 1.00 89.38 318 ARG A CA 1
ATOM 2527 C C . ARG A 1 318 ? 19.280 4.784 -17.181 1.00 89.38 318 ARG A C 1
ATOM 2529 O O . ARG A 1 318 ? 18.680 3.825 -17.653 1.00 89.38 318 ARG A O 1
ATOM 2536 N N . TYR A 1 319 ? 18.818 5.480 -16.146 1.00 92.50 319 TYR A N 1
ATOM 2537 C CA . TYR A 1 319 ? 17.620 5.116 -15.385 1.00 92.50 319 TYR A CA 1
ATOM 2538 C C . TYR A 1 319 ? 16.594 6.251 -15.318 1.00 92.50 319 TYR A C 1
ATOM 2540 O O . TYR A 1 319 ? 15.728 6.260 -14.433 1.00 92.50 319 TYR A O 1
ATOM 2548 N N . ILE A 1 320 ? 16.678 7.217 -16.228 1.00 93.69 320 ILE A N 1
ATOM 2549 C CA . ILE A 1 320 ? 15.701 8.293 -16.317 1.00 93.69 320 ILE A CA 1
ATOM 2550 C C . ILE A 1 320 ? 14.498 7.865 -17.156 1.00 93.69 320 ILE A C 1
ATOM 2552 O O . ILE A 1 320 ? 14.643 7.310 -18.243 1.00 93.69 320 ILE A O 1
ATOM 2556 N N . VAL A 1 321 ? 13.297 8.153 -16.657 1.00 94.50 321 VAL A N 1
ATOM 2557 C CA . VAL A 1 321 ? 12.059 8.000 -17.429 1.00 94.50 321 VAL A CA 1
ATOM 2558 C C . VAL A 1 321 ? 11.357 9.344 -17.487 1.00 94.50 321 VAL A C 1
ATOM 2560 O O . VAL A 1 321 ? 10.800 9.801 -16.487 1.00 94.50 321 VAL A O 1
ATOM 2563 N N . GLU A 1 322 ? 11.399 9.983 -18.653 1.00 94.06 322 GLU A N 1
ATOM 2564 C CA . GLU A 1 322 ? 10.674 11.225 -18.911 1.00 94.06 322 GLU A CA 1
ATOM 2565 C C . GLU A 1 322 ? 9.206 10.954 -19.242 1.00 94.06 322 GLU A C 1
ATOM 2567 O O . GLU A 1 322 ? 8.876 10.017 -19.966 1.00 94.06 322 GLU A O 1
ATOM 2572 N N . PHE A 1 323 ? 8.312 11.803 -18.741 1.00 92.75 323 PHE A N 1
ATOM 2573 C CA . PHE A 1 323 ? 6.883 11.704 -18.998 1.00 92.75 323 PHE A CA 1
ATOM 2574 C C . PHE A 1 323 ? 6.188 13.077 -18.966 1.00 92.75 323 PHE A C 1
ATOM 2576 O O . PHE A 1 323 ? 6.618 14.001 -18.263 1.00 92.75 323 PHE A O 1
ATOM 2583 N N . PRO A 1 324 ? 5.073 13.240 -19.701 1.00 90.06 324 PRO A N 1
ATOM 2584 C CA . PRO A 1 324 ? 4.264 14.448 -19.626 1.00 90.06 324 PRO A CA 1
ATOM 2585 C C . PRO A 1 324 ? 3.468 14.509 -18.310 1.00 90.06 324 PRO A C 1
ATOM 2587 O O . PRO A 1 324 ? 2.603 13.679 -18.024 1.00 90.06 324 PRO A O 1
ATOM 2590 N N . GLY A 1 325 ? 3.704 15.546 -17.513 1.00 82.19 325 GLY A N 1
ATOM 2591 C CA . GLY A 1 325 ? 2.869 15.947 -16.382 1.00 82.19 325 GLY A CA 1
ATOM 2592 C C . GLY A 1 325 ? 1.870 17.031 -16.789 1.00 82.19 325 GLY A C 1
ATOM 2593 O O . GLY A 1 325 ? 2.098 17.764 -17.744 1.00 82.19 325 GLY A O 1
ATOM 2594 N N . HIS A 1 326 ? 0.745 17.156 -16.085 1.00 78.81 326 HIS A N 1
ATOM 2595 C CA . HIS A 1 326 ? -0.072 18.369 -16.174 1.00 78.81 326 HIS A CA 1
ATOM 2596 C C . HIS A 1 326 ? -0.302 18.919 -14.774 1.00 78.81 326 HIS A C 1
ATOM 2598 O O . HIS A 1 326 ? -0.622 18.166 -13.856 1.00 78.81 326 HIS A O 1
ATOM 2604 N N . PHE A 1 327 ? -0.174 20.231 -14.626 1.00 76.56 327 PHE A N 1
ATOM 2605 C CA . PHE A 1 327 ? -0.473 20.939 -13.390 1.00 76.56 327 PHE A CA 1
ATOM 2606 C C . PHE A 1 327 ? -1.258 22.201 -13.724 1.00 76.56 327 PHE A C 1
ATOM 2608 O O . PHE A 1 327 ? -0.815 22.998 -14.549 1.00 76.56 327 PHE A O 1
ATOM 2615 N N . ARG A 1 328 ? -2.436 22.376 -13.108 1.00 79.50 328 ARG A N 1
ATOM 2616 C CA . ARG A 1 328 ? -3.311 23.545 -13.328 1.00 79.50 328 ARG A CA 1
ATOM 2617 C C . ARG A 1 328 ? -3.556 23.845 -14.820 1.00 79.50 328 ARG A C 1
ATOM 2619 O O . ARG A 1 328 ? -3.408 24.979 -15.265 1.00 79.50 328 ARG A O 1
ATOM 2626 N N . GLY A 1 329 ? -3.855 22.804 -15.602 1.00 80.25 329 GLY A N 1
ATOM 2627 C CA . GLY A 1 329 ? -4.127 22.911 -17.043 1.00 80.25 329 GLY A CA 1
ATOM 2628 C C . GLY A 1 329 ? -2.904 23.169 -17.933 1.00 80.25 329 GLY A C 1
ATOM 2629 O O . GLY A 1 329 ? -3.057 23.297 -19.143 1.00 80.25 329 GLY A O 1
ATOM 2630 N N . ARG A 1 330 ? -1.687 23.235 -17.378 1.00 83.75 330 ARG A N 1
ATOM 2631 C CA . ARG A 1 330 ? -0.448 23.383 -18.153 1.00 83.75 330 ARG A CA 1
ATOM 2632 C C . ARG A 1 330 ? 0.287 22.054 -18.257 1.00 83.75 330 ARG A C 1
ATOM 2634 O O . ARG A 1 330 ? 0.428 21.350 -17.257 1.00 83.75 330 ARG A O 1
ATOM 2641 N N . LEU A 1 331 ? 0.753 21.736 -19.462 1.00 83.75 331 LEU A N 1
ATOM 2642 C CA . LEU A 1 331 ? 1.609 20.588 -19.750 1.00 83.75 331 LEU A CA 1
ATOM 2643 C C . LEU A 1 331 ? 3.047 20.906 -19.314 1.00 83.75 331 LEU A C 1
ATOM 2645 O O . LEU A 1 331 ? 3.606 21.922 -19.719 1.00 83.75 331 LEU A O 1
ATOM 2649 N N . TYR A 1 332 ? 3.640 20.026 -18.515 1.00 86.00 332 TYR A N 1
ATOM 2650 C CA . TYR A 1 332 ? 5.035 20.094 -18.082 1.00 86.00 332 TYR A CA 1
ATOM 2651 C C . TYR A 1 332 ? 5.731 18.779 -18.413 1.00 86.00 332 TYR A C 1
ATOM 2653 O O . TYR A 1 332 ? 5.089 17.730 -18.450 1.00 86.00 332 TYR A O 1
ATOM 2661 N N . LYS A 1 333 ? 7.045 18.810 -18.623 1.00 91.31 333 LYS A N 1
ATOM 2662 C CA . LYS A 1 333 ? 7.847 17.589 -18.717 1.00 91.31 333 LYS A CA 1
ATOM 2663 C C . LYS A 1 333 ? 8.440 17.269 -17.352 1.00 91.31 333 LYS A C 1
ATOM 2665 O O . LYS A 1 333 ? 9.032 18.138 -16.712 1.00 91.31 333 LYS A O 1
ATOM 2670 N N . ARG A 1 334 ? 8.271 16.028 -16.915 1.00 92.62 334 ARG A N 1
ATOM 2671 C CA . ARG A 1 334 ? 8.834 15.507 -15.670 1.00 92.62 334 ARG A CA 1
ATOM 2672 C C . ARG A 1 334 ? 9.666 14.276 -15.952 1.00 92.62 334 ARG A C 1
ATOM 2674 O O . ARG A 1 334 ? 9.508 13.659 -16.998 1.00 92.62 334 ARG A O 1
ATOM 2681 N N . ALA A 1 335 ? 10.514 13.925 -15.002 1.00 92.56 335 ALA A N 1
ATOM 2682 C CA . ALA A 1 335 ? 11.316 12.723 -15.052 1.00 92.56 335 ALA A CA 1
ATOM 2683 C C . ALA A 1 335 ? 11.272 11.982 -13.715 1.00 92.56 335 ALA A C 1
ATOM 2685 O O . ALA A 1 335 ? 11.243 12.611 -12.656 1.00 92.56 335 ALA A O 1
ATOM 2686 N N . VAL A 1 336 ? 11.272 10.650 -13.768 1.00 93.69 336 VAL A N 1
ATOM 2687 C CA . VAL A 1 336 ? 11.575 9.792 -12.616 1.00 93.69 336 VAL A CA 1
ATOM 2688 C C . VAL A 1 336 ? 13.047 9.401 -12.686 1.00 93.69 336 VAL A C 1
ATOM 2690 O O . VAL A 1 336 ? 13.490 8.873 -13.706 1.00 93.69 336 VAL A O 1
ATOM 2693 N N . LEU A 1 337 ? 13.796 9.630 -11.607 1.00 92.69 337 LEU A N 1
ATOM 2694 C CA . LEU A 1 337 ? 15.205 9.249 -11.490 1.00 92.69 337 LEU A CA 1
ATOM 2695 C C . LEU A 1 337 ? 15.322 7.869 -10.813 1.00 92.69 337 LEU A C 1
ATOM 2697 O O . LEU A 1 337 ? 15.499 7.783 -9.605 1.00 92.69 337 LEU A O 1
ATOM 2701 N N . GLY A 1 338 ? 15.216 6.773 -11.566 1.00 89.81 338 GLY A N 1
ATOM 2702 C CA . GLY A 1 338 ? 15.157 5.401 -11.018 1.00 89.81 338 GLY A CA 1
ATOM 2703 C C . GLY A 1 338 ? 16.510 4.708 -10.802 1.00 89.81 338 GLY A C 1
ATOM 2704 O O . GLY A 1 338 ? 16.587 3.480 -10.845 1.00 89.81 338 GLY A O 1
ATOM 2705 N N . HIS A 1 339 ? 17.595 5.473 -10.662 1.00 88.31 339 HIS A N 1
ATOM 2706 C CA . HIS A 1 339 ? 18.951 4.919 -10.590 1.00 88.31 339 HIS A CA 1
ATOM 2707 C C . HIS A 1 339 ? 19.204 4.145 -9.290 1.00 88.31 339 HIS A C 1
ATOM 2709 O O . HIS A 1 339 ? 19.891 3.117 -9.315 1.00 88.31 339 HIS A O 1
ATOM 2715 N N . ASP A 1 340 ? 18.577 4.568 -8.191 1.00 85.44 340 ASP A N 1
ATOM 2716 C CA . ASP A 1 340 ? 18.629 3.875 -6.910 1.00 85.44 340 ASP A CA 1
ATOM 2717 C C . ASP A 1 340 ? 17.870 2.546 -6.949 1.00 85.44 340 ASP A C 1
ATOM 2719 O O . ASP A 1 340 ? 16.715 2.456 -7.366 1.00 85.44 340 ASP A O 1
ATOM 2723 N N . ALA A 1 341 ? 18.524 1.487 -6.468 1.00 84.12 341 ALA A N 1
ATOM 2724 C CA . ALA A 1 341 ? 17.910 0.165 -6.364 1.00 84.12 341 ALA A CA 1
ATOM 2725 C C . ALA A 1 341 ? 16.760 0.121 -5.359 1.00 84.12 341 ALA A C 1
ATOM 2727 O O . ALA A 1 341 ? 15.815 -0.646 -5.544 1.00 84.12 341 ALA A O 1
ATOM 2728 N N . ILE A 1 342 ? 16.875 0.924 -4.301 1.00 84.94 342 ILE A N 1
ATOM 2729 C CA . ILE A 1 342 ? 15.955 0.986 -3.176 1.00 84.94 342 ILE A CA 1
ATOM 2730 C C . ILE A 1 342 ? 15.418 2.410 -3.106 1.00 84.94 342 ILE A C 1
ATOM 2732 O O . ILE A 1 342 ? 16.179 3.352 -2.907 1.00 84.94 342 ILE A O 1
ATOM 2736 N N . TYR A 1 343 ? 14.104 2.562 -3.207 1.00 85.56 343 TYR A N 1
ATOM 2737 C CA . TYR A 1 343 ? 13.422 3.838 -3.047 1.00 85.56 343 TYR A CA 1
ATOM 2738 C C . TYR A 1 343 ? 12.373 3.711 -1.944 1.00 85.56 343 TYR A C 1
ATOM 2740 O O . TYR A 1 343 ? 11.582 2.769 -1.939 1.00 85.56 343 TYR A O 1
ATOM 2748 N N . ASN A 1 344 ? 12.385 4.629 -0.972 1.00 84.19 344 ASN A N 1
ATOM 2749 C CA . ASN A 1 344 ? 11.527 4.569 0.222 1.00 84.19 344 ASN A CA 1
ATOM 2750 C C . ASN A 1 344 ? 11.569 3.199 0.936 1.00 84.19 344 ASN A C 1
ATOM 2752 O O . ASN A 1 344 ? 10.540 2.659 1.339 1.00 84.19 344 ASN A O 1
ATOM 2756 N N . GLY A 1 345 ? 12.767 2.615 1.058 1.00 83.38 345 GLY A N 1
ATOM 2757 C CA . GLY A 1 345 ? 12.982 1.315 1.708 1.00 83.38 345 GLY A CA 1
ATOM 2758 C C . GLY A 1 345 ? 12.549 0.097 0.885 1.00 83.38 345 GLY A C 1
ATOM 2759 O O . GLY A 1 345 ? 12.616 -1.018 1.390 1.00 83.38 345 GLY A O 1
ATOM 2760 N N . THR A 1 346 ? 12.124 0.288 -0.367 1.00 87.31 346 THR A N 1
ATOM 2761 C CA . THR A 1 346 ? 11.613 -0.779 -1.233 1.00 87.31 346 THR A CA 1
ATOM 2762 C C . THR A 1 346 ? 12.465 -0.940 -2.491 1.00 87.31 346 THR A C 1
ATOM 2764 O O . THR A 1 346 ? 12.776 0.044 -3.160 1.00 87.31 346 THR A O 1
ATOM 2767 N N . VAL A 1 347 ? 12.815 -2.175 -2.851 1.00 90.69 347 VAL A N 1
ATOM 2768 C CA . VAL A 1 347 ? 13.478 -2.503 -4.119 1.00 90.69 347 VAL A CA 1
ATOM 2769 C C . VAL A 1 347 ? 12.509 -2.290 -5.278 1.00 90.69 347 VAL A C 1
ATOM 2771 O O . VAL A 1 347 ? 11.486 -2.966 -5.359 1.00 90.69 347 VAL A O 1
ATOM 2774 N N . VAL A 1 348 ? 12.844 -1.374 -6.186 1.00 91.88 348 VAL A N 1
ATOM 2775 C CA . VAL A 1 348 ? 11.986 -0.997 -7.320 1.00 91.88 348 VAL A CA 1
ATOM 2776 C C . VAL A 1 348 ? 12.169 -1.990 -8.466 1.00 91.88 348 VAL A C 1
ATOM 2778 O O . VAL A 1 348 ? 13.254 -2.071 -9.034 1.00 91.88 348 VAL A O 1
ATOM 2781 N N . LEU A 1 349 ? 11.125 -2.729 -8.852 1.00 95.69 349 LEU A N 1
ATOM 2782 C CA . LEU A 1 349 ? 11.218 -3.726 -9.928 1.00 95.69 349 LEU A CA 1
ATOM 2783 C C . LEU A 1 349 ? 11.255 -3.096 -11.322 1.00 95.69 349 LEU A C 1
ATOM 2785 O O . LEU A 1 349 ? 11.909 -3.638 -12.210 1.00 95.69 349 LEU A O 1
ATOM 2789 N N . GLY A 1 350 ? 10.607 -1.942 -11.524 1.00 96.25 350 GLY A N 1
ATOM 2790 C CA . GLY A 1 350 ? 10.569 -1.262 -12.824 1.00 96.25 350 GLY A CA 1
ATOM 2791 C C . GLY A 1 350 ? 11.949 -0.927 -13.400 1.00 96.25 350 GLY A C 1
ATOM 2792 O O . GLY A 1 350 ? 12.112 -0.924 -14.616 1.00 96.25 350 GLY A O 1
ATOM 2793 N N . ARG A 1 351 ? 12.970 -0.726 -12.553 1.00 94.75 351 ARG A N 1
ATOM 2794 C CA . ARG A 1 351 ? 14.356 -0.476 -12.997 1.00 94.75 351 ARG A CA 1
ATOM 2795 C C . ARG A 1 351 ? 15.033 -1.691 -13.640 1.00 94.75 351 ARG A C 1
ATOM 2797 O O . ARG A 1 351 ? 16.092 -1.547 -14.236 1.00 94.75 351 ARG A O 1
ATOM 2804 N N . LEU A 1 352 ? 14.462 -2.885 -13.455 1.00 95.69 352 LEU A N 1
ATOM 2805 C CA . LEU A 1 352 ? 14.954 -4.150 -14.009 1.00 95.69 352 LEU A CA 1
ATOM 2806 C C . LEU A 1 352 ? 14.293 -4.489 -15.353 1.00 95.69 352 LEU A C 1
ATOM 2808 O O . LEU A 1 352 ? 14.554 -5.550 -15.919 1.00 95.69 352 LEU A O 1
ATOM 2812 N N . LEU A 1 353 ? 13.398 -3.633 -15.849 1.00 97.06 353 LEU A N 1
ATOM 2813 C CA . LEU A 1 353 ? 12.838 -3.778 -17.185 1.00 97.06 353 LEU A CA 1
ATOM 2814 C C . LEU A 1 353 ? 13.898 -3.406 -18.210 1.00 97.06 353 LEU A C 1
ATOM 2816 O O . LEU A 1 353 ? 14.443 -2.311 -18.142 1.00 97.06 353 LEU A O 1
ATOM 2820 N N . ASN A 1 354 ? 14.149 -4.299 -19.163 1.00 96.06 354 ASN A N 1
ATOM 2821 C CA . ASN A 1 354 ? 15.153 -4.085 -20.197 1.00 96.06 354 ASN A CA 1
ATOM 2822 C C . ASN A 1 354 ? 14.558 -3.457 -21.466 1.00 96.06 354 ASN A C 1
ATOM 2824 O O . ASN A 1 354 ? 13.343 -3.445 -21.684 1.00 96.06 354 ASN A O 1
ATOM 2828 N N . HIS A 1 355 ? 15.446 -2.945 -22.316 1.00 95.00 355 HIS A N 1
ATOM 2829 C CA . HIS A 1 355 ? 15.089 -2.283 -23.563 1.00 95.00 355 HIS A CA 1
ATOM 2830 C C . HIS A 1 355 ? 14.761 -3.263 -24.700 1.00 95.00 355 HIS A C 1
ATOM 2832 O O . HIS A 1 355 ? 15.494 -4.227 -24.933 1.00 95.00 355 HIS A O 1
ATOM 2838 N N . SER A 1 356 ? 13.731 -2.947 -25.489 1.00 95.00 356 SER A N 1
ATOM 2839 C CA . SER A 1 356 ? 13.526 -3.518 -26.824 1.00 95.00 356 SER A CA 1
ATOM 2840 C C . SER A 1 356 ? 12.720 -2.578 -27.722 1.00 95.00 356 SER A C 1
ATOM 2842 O O . SER A 1 356 ? 11.514 -2.443 -27.548 1.00 95.00 356 SER A O 1
ATOM 2844 N N . GLU A 1 357 ? 13.364 -1.977 -28.725 1.00 92.31 357 GLU A N 1
ATOM 2845 C CA . GLU A 1 357 ? 12.683 -1.206 -29.783 1.00 92.31 357 GLU A CA 1
ATOM 2846 C C . GLU A 1 357 ? 11.918 -2.119 -30.763 1.00 92.31 357 GLU A C 1
ATOM 2848 O O . GLU A 1 357 ? 10.876 -1.747 -31.295 1.00 92.31 357 GLU A O 1
ATOM 2853 N N . VAL A 1 358 ? 12.415 -3.341 -30.995 1.00 93.69 358 VAL A N 1
ATOM 2854 C CA . VAL A 1 358 ? 11.864 -4.262 -32.009 1.00 93.69 358 VAL A CA 1
ATOM 2855 C C . VAL A 1 358 ? 10.660 -5.041 -31.479 1.00 93.69 358 VAL A C 1
ATOM 2857 O O . VAL A 1 358 ? 9.680 -5.248 -32.190 1.00 93.69 358 VAL A O 1
ATOM 2860 N N . HIS A 1 359 ? 10.739 -5.491 -30.227 1.00 95.06 359 HIS A N 1
ATOM 2861 C CA . HIS A 1 359 ? 9.735 -6.353 -29.607 1.00 95.06 359 HIS A CA 1
ATOM 2862 C C . HIS A 1 359 ? 9.376 -5.885 -28.187 1.00 95.06 359 HIS A C 1
ATOM 2864 O O . HIS A 1 359 ? 9.526 -6.673 -27.246 1.00 95.06 359 HIS A O 1
ATOM 2870 N N . PRO A 1 360 ? 8.934 -4.629 -27.987 1.00 97.12 360 PRO A N 1
ATOM 2871 C CA . PRO A 1 360 ? 8.418 -4.210 -26.693 1.00 97.12 360 PRO A CA 1
ATOM 2872 C C . PRO A 1 360 ? 7.114 -4.962 -26.403 1.00 97.12 360 PRO A C 1
ATOM 2874 O O . PRO A 1 360 ? 6.237 -5.080 -27.263 1.00 97.12 360 PRO A O 1
ATOM 2877 N N . ASN A 1 361 ? 6.972 -5.472 -25.183 1.00 98.06 361 ASN A N 1
ATOM 2878 C CA . ASN A 1 361 ? 5.715 -6.046 -24.696 1.00 98.06 361 ASN A CA 1
ATOM 2879 C C . ASN A 1 361 ? 5.099 -5.226 -23.556 1.00 98.06 361 ASN A C 1
ATOM 2881 O O . ASN A 1 361 ? 4.015 -5.561 -23.082 1.00 98.06 361 ASN A O 1
ATOM 2885 N N . LEU A 1 362 ? 5.739 -4.115 -23.181 1.00 98.19 362 LEU A N 1
ATOM 2886 C CA . LEU A 1 362 ? 5.247 -3.149 -22.214 1.00 98.19 362 LEU A CA 1
ATOM 2887 C C . LEU A 1 362 ? 5.184 -1.730 -22.784 1.00 98.19 362 LEU A C 1
ATOM 2889 O O . LEU A 1 362 ? 5.999 -1.326 -23.612 1.00 98.19 362 LEU A O 1
ATOM 2893 N N . ILE A 1 363 ? 4.240 -0.958 -22.255 1.00 97.19 363 ILE A N 1
ATOM 2894 C CA . ILE A 1 363 ? 4.144 0.495 -22.398 1.00 97.19 363 ILE A CA 1
ATOM 2895 C C . ILE A 1 363 ? 3.964 1.102 -21.012 1.00 97.19 363 ILE A C 1
ATOM 2897 O O . ILE A 1 363 ? 3.320 0.497 -20.154 1.00 97.19 363 ILE A O 1
ATOM 2901 N N . TYR A 1 364 ? 4.512 2.289 -20.768 1.00 96.00 364 TYR A N 1
ATOM 2902 C CA . TYR A 1 364 ? 4.224 2.993 -19.526 1.00 96.00 364 TYR A CA 1
ATOM 2903 C C . TYR A 1 364 ? 3.016 3.923 -19.674 1.00 96.00 364 TYR A C 1
ATOM 2905 O O . TYR A 1 364 ? 2.748 4.502 -20.724 1.00 96.00 364 TYR A O 1
ATOM 2913 N N . THR A 1 365 ? 2.300 4.098 -18.573 1.00 94.12 365 THR A N 1
ATOM 2914 C CA . THR A 1 365 ? 1.237 5.085 -18.391 1.00 94.12 365 THR A CA 1
ATOM 2915 C C . THR A 1 365 ? 1.526 5.880 -17.126 1.00 94.12 365 THR A C 1
ATOM 2917 O O . THR A 1 365 ? 2.229 5.405 -16.235 1.00 94.12 365 THR A O 1
ATOM 2920 N N . VAL A 1 366 ? 1.016 7.107 -17.036 1.00 91.25 366 VAL A N 1
ATOM 2921 C CA . VAL A 1 366 ? 1.204 7.950 -15.850 1.00 91.25 366 VAL A CA 1
ATOM 2922 C C . VAL A 1 366 ? -0.104 8.000 -15.082 1.00 91.25 366 VAL A C 1
ATOM 2924 O O . VAL A 1 366 ? -1.055 8.650 -15.516 1.00 91.25 366 VAL A O 1
ATOM 2927 N N . GLN A 1 367 ? -0.149 7.344 -13.927 1.00 88.44 367 GLN A N 1
ATOM 2928 C CA . GLN A 1 367 ? -1.273 7.471 -13.009 1.00 88.44 367 GLN A CA 1
ATOM 2929 C C . GLN A 1 367 ? -1.041 8.651 -12.068 1.00 88.44 367 GLN A C 1
ATOM 2931 O O . GLN A 1 367 ? 0.069 8.865 -11.584 1.00 88.44 367 GLN A O 1
ATOM 2936 N N . ARG A 1 368 ? -2.092 9.428 -11.808 1.00 81.69 368 ARG A N 1
ATOM 2937 C CA . ARG A 1 368 ? -2.050 10.566 -10.885 1.00 81.69 368 ARG A CA 1
ATOM 2938 C C . ARG A 1 368 ? -2.905 10.270 -9.671 1.00 81.69 368 ARG A C 1
ATOM 2940 O O . ARG A 1 368 ? -4.034 9.805 -9.818 1.00 81.69 368 ARG A O 1
ATOM 2947 N N . ARG A 1 369 ? -2.380 10.585 -8.490 1.00 71.00 369 ARG A N 1
ATOM 2948 C CA . ARG A 1 369 ? -3.112 10.497 -7.229 1.00 71.00 369 ARG A CA 1
ATOM 2949 C C . ARG A 1 369 ? -3.274 11.886 -6.618 1.00 71.00 369 ARG A C 1
ATOM 2951 O O . ARG A 1 369 ? -2.299 12.612 -6.482 1.00 71.00 369 ARG A O 1
ATOM 2958 N N . GLY A 1 370 ? -4.503 12.215 -6.217 1.00 63.78 370 GLY A N 1
ATOM 2959 C CA . GLY A 1 370 ? -4.840 13.464 -5.526 1.00 63.78 370 GLY A CA 1
ATOM 2960 C C . GLY A 1 370 ? -5.124 14.655 -6.450 1.00 63.78 370 GLY A C 1
ATOM 2961 O O . GLY A 1 370 ? -4.697 14.691 -7.601 1.00 63.78 370 GLY A O 1
ATOM 2962 N N . HIS A 1 371 ? -5.871 15.634 -5.925 1.00 53.56 371 HIS A N 1
ATOM 2963 C CA . HIS A 1 371 ? -6.233 16.863 -6.646 1.00 53.56 371 HIS A CA 1
ATOM 2964 C C . HIS A 1 371 ? -5.149 17.958 -6.569 1.00 53.56 371 HIS A C 1
ATOM 2966 O O . HIS A 1 371 ? -5.029 18.740 -7.507 1.00 53.56 371 HIS A O 1
ATOM 2972 N N . ASP A 1 372 ? -4.321 17.978 -5.511 1.00 48.41 372 ASP A N 1
ATOM 2973 C CA . ASP A 1 372 ? -3.427 19.117 -5.214 1.00 48.41 372 ASP A CA 1
ATOM 2974 C C . ASP A 1 372 ? -1.929 18.777 -5.104 1.00 48.41 372 ASP A C 1
ATOM 2976 O O . ASP A 1 372 ? -1.083 19.633 -5.368 1.00 48.41 372 ASP A O 1
ATOM 2980 N N . VAL A 1 373 ? -1.576 17.534 -4.761 1.00 50.00 373 VAL A N 1
ATOM 2981 C CA . VAL A 1 373 ? -0.183 17.064 -4.690 1.00 50.00 373 VAL A CA 1
ATOM 2982 C C . VAL A 1 373 ? -0.011 16.003 -5.762 1.00 50.00 373 VAL A C 1
ATOM 2984 O O . VAL A 1 373 ? -0.569 14.919 -5.655 1.00 50.00 373 VAL A O 1
ATOM 2987 N N . LEU A 1 374 ? 0.708 16.350 -6.830 1.00 52.50 374 LEU A N 1
ATOM 2988 C CA . LEU A 1 374 ? 0.947 15.485 -7.984 1.00 52.50 374 LEU A CA 1
ATOM 2989 C C . LEU A 1 374 ? 1.867 14.311 -7.617 1.00 52.50 374 LEU A C 1
ATOM 2991 O O . LEU A 1 374 ? 3.034 14.296 -8.014 1.00 52.50 374 LEU A O 1
ATOM 2995 N N . GLU A 1 375 ? 1.348 13.314 -6.906 1.00 69.12 375 GLU A N 1
ATOM 2996 C CA . GLU A 1 375 ? 1.949 11.982 -6.904 1.00 69.12 375 GLU A CA 1
ATOM 2997 C C . GLU A 1 375 ? 1.667 11.359 -8.275 1.00 69.12 375 GLU A C 1
ATOM 2999 O O . GLU A 1 375 ? 0.624 10.748 -8.522 1.00 69.12 375 GLU A O 1
ATOM 3004 N N . ALA A 1 376 ? 2.581 11.608 -9.213 1.00 83.31 376 ALA A N 1
ATOM 3005 C CA . ALA A 1 376 ? 2.621 10.899 -10.479 1.00 83.31 376 ALA A CA 1
ATOM 3006 C C . ALA A 1 376 ? 3.311 9.550 -10.259 1.00 83.31 376 ALA A C 1
ATOM 3008 O O . ALA A 1 376 ? 4.343 9.467 -9.603 1.00 83.31 376 ALA A O 1
ATOM 3009 N N . CYS A 1 377 ? 2.744 8.489 -10.811 1.00 89.25 377 CYS A N 1
ATOM 3010 C CA . CYS A 1 377 ? 3.326 7.160 -10.795 1.00 89.25 377 CYS A CA 1
ATOM 3011 C C . CYS A 1 377 ? 3.460 6.685 -12.237 1.00 89.25 377 CYS A C 1
ATOM 3013 O O . CYS A 1 377 ? 2.465 6.644 -12.960 1.00 89.25 377 CYS A O 1
ATOM 3015 N N . VAL A 1 378 ? 4.673 6.329 -12.651 1.00 94.44 378 VAL A N 1
ATOM 3016 C CA . VAL A 1 378 ? 4.903 5.669 -13.937 1.00 94.44 378 VAL A CA 1
ATOM 3017 C C . VAL A 1 378 ? 4.592 4.187 -13.752 1.00 94.44 378 VAL A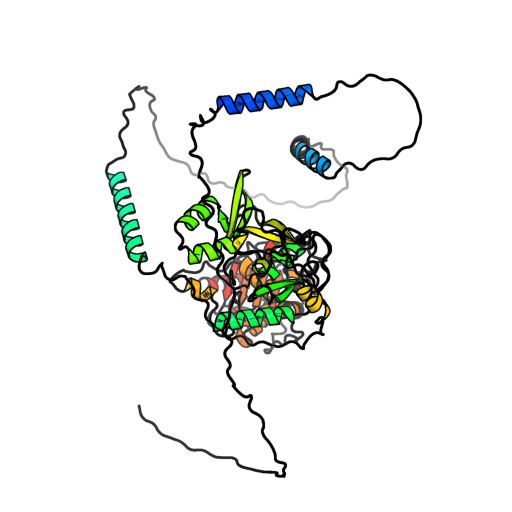 C 1
ATOM 3019 O O . VAL A 1 378 ? 5.174 3.538 -12.887 1.00 94.44 378 VAL A O 1
ATOM 3022 N N . ILE A 1 379 ? 3.639 3.668 -14.522 1.00 95.75 379 ILE A N 1
ATOM 3023 C CA . ILE A 1 379 ? 3.118 2.302 -14.408 1.00 95.75 379 ILE A CA 1
ATOM 3024 C C . ILE A 1 379 ? 3.263 1.604 -15.745 1.00 95.75 379 ILE A C 1
ATOM 3026 O O . ILE A 1 379 ? 2.710 2.070 -16.741 1.00 95.75 379 ILE A O 1
ATOM 3030 N N . PHE A 1 380 ? 3.945 0.467 -15.757 1.00 97.56 380 PHE A N 1
ATOM 3031 C CA . PHE A 1 380 ? 4.058 -0.373 -16.937 1.00 97.56 380 PHE A CA 1
ATOM 3032 C C . PHE A 1 380 ? 2.848 -1.293 -17.080 1.00 97.56 380 PHE A C 1
ATOM 3034 O O . PHE A 1 380 ? 2.441 -1.966 -16.129 1.00 97.56 380 PHE A O 1
ATOM 3041 N N . LYS A 1 381 ? 2.287 -1.316 -18.289 1.00 97.50 381 LYS A N 1
ATOM 3042 C CA . LYS A 1 381 ? 1.175 -2.170 -18.706 1.00 97.50 381 LYS A CA 1
ATOM 3043 C C . LYS A 1 381 ? 1.579 -3.043 -19.885 1.00 97.50 381 LYS A C 1
ATOM 3045 O O . LYS A 1 381 ? 2.356 -2.608 -20.736 1.00 97.50 381 LYS A O 1
ATOM 3050 N N . ALA A 1 382 ? 1.030 -4.249 -19.947 1.00 97.75 382 ALA A N 1
ATOM 3051 C CA . ALA A 1 382 ? 1.245 -5.159 -21.064 1.00 97.75 382 ALA A CA 1
ATOM 3052 C C . ALA A 1 382 ? 0.589 -4.624 -22.352 1.00 97.75 382 ALA A C 1
ATOM 3054 O O . ALA A 1 382 ? -0.588 -4.280 -22.352 1.00 97.75 382 ALA A O 1
ATOM 3055 N N . THR A 1 383 ? 1.317 -4.567 -23.469 1.00 97.56 383 THR A N 1
ATOM 3056 C CA . THR A 1 383 ? 0.770 -4.107 -24.770 1.00 97.56 383 THR A CA 1
ATOM 3057 C C . THR A 1 383 ? 0.050 -5.211 -25.544 1.00 97.56 383 THR A C 1
ATOM 3059 O O . THR A 1 383 ? -0.698 -4.945 -26.490 1.00 97.56 383 THR A O 1
ATOM 3062 N N . ARG A 1 384 ? 0.265 -6.460 -25.135 1.00 97.19 384 ARG A N 1
ATOM 3063 C CA . ARG A 1 384 ? -0.320 -7.690 -25.672 1.00 97.19 384 ARG A CA 1
ATOM 3064 C C . ARG A 1 384 ? -0.339 -8.751 -24.577 1.00 97.19 384 ARG A C 1
ATOM 3066 O O . ARG A 1 384 ? 0.236 -8.536 -23.517 1.00 97.19 384 ARG A O 1
ATOM 3073 N N . ASP A 1 385 ? -0.909 -9.912 -24.868 1.00 96.94 385 ASP A N 1
ATOM 3074 C CA . ASP A 1 385 ? -0.741 -11.071 -23.996 1.00 96.94 385 ASP A CA 1
ATOM 3075 C C . ASP A 1 385 ? 0.745 -11.490 -23.948 1.00 96.94 385 ASP A C 1
ATOM 3077 O O . ASP A 1 385 ? 1.416 -11.613 -24.985 1.00 96.94 385 ASP A O 1
ATOM 3081 N N . ILE A 1 386 ? 1.264 -11.691 -22.737 1.00 96.62 386 ILE A N 1
ATOM 3082 C CA . ILE A 1 386 ? 2.648 -12.086 -22.444 1.00 96.62 386 ILE A CA 1
ATOM 3083 C C . ILE A 1 386 ? 2.626 -13.488 -21.841 1.00 96.62 386 ILE A C 1
ATOM 3085 O O . ILE A 1 386 ? 1.823 -13.788 -20.954 1.00 96.62 386 ILE A O 1
ATOM 3089 N N . ARG A 1 387 ? 3.497 -14.374 -22.325 1.00 95.19 387 ARG A N 1
ATOM 3090 C CA . ARG A 1 387 ? 3.555 -15.758 -21.838 1.00 95.19 387 ARG A CA 1
ATOM 3091 C C . ARG A 1 387 ? 4.329 -15.841 -20.525 1.00 95.19 387 ARG A C 1
ATOM 3093 O O . ARG A 1 387 ? 5.249 -15.066 -20.290 1.00 95.19 387 ARG A O 1
ATOM 3100 N N . ALA A 1 388 ? 4.010 -16.837 -19.700 1.00 93.56 388 ALA A N 1
ATOM 3101 C CA . ALA A 1 388 ? 4.866 -17.180 -18.567 1.00 93.56 388 ALA A CA 1
ATOM 3102 C C . ALA A 1 388 ? 6.288 -17.528 -19.053 1.00 93.56 388 ALA A C 1
ATOM 3104 O O . ALA A 1 388 ? 6.456 -18.181 -20.083 1.00 93.56 388 ALA A O 1
ATOM 3105 N N . GLY A 1 389 ? 7.295 -17.088 -18.307 1.00 93.00 389 GLY A N 1
ATOM 3106 C CA . GLY A 1 389 ? 8.715 -17.194 -18.625 1.00 93.00 389 GLY A CA 1
ATOM 3107 C C . GLY A 1 389 ? 9.223 -16.200 -19.674 1.00 93.00 389 GLY A C 1
ATOM 3108 O O . GLY A 1 389 ? 10.413 -16.233 -19.982 1.00 93.00 389 GLY A O 1
ATOM 3109 N N . GLU A 1 390 ? 8.372 -15.339 -20.238 1.00 94.81 390 GLU A N 1
ATOM 3110 C CA . GLU A 1 390 ? 8.777 -14.327 -21.219 1.00 94.81 390 GLU A CA 1
ATOM 3111 C C . GLU A 1 390 ? 9.392 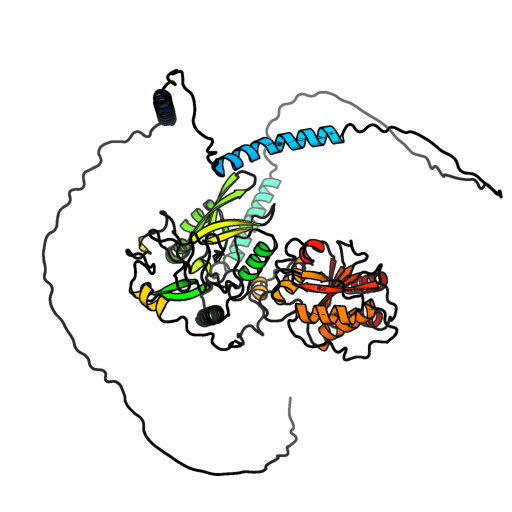-13.102 -20.526 1.00 94.81 390 GLU A C 1
ATOM 3113 O O . GLU A 1 390 ? 8.908 -12.659 -19.479 1.00 94.81 390 GLU A O 1
ATOM 3118 N N . GLN A 1 391 ? 10.459 -12.542 -21.105 1.00 96.00 391 GLN A N 1
ATOM 3119 C CA . GLN A 1 391 ? 11.081 -11.327 -20.582 1.00 96.00 391 GLN A CA 1
ATOM 3120 C C . GLN A 1 391 ? 10.191 -10.099 -20.791 1.00 96.00 391 GLN A C 1
ATOM 3122 O O . GLN A 1 391 ? 9.610 -9.908 -21.858 1.00 96.00 391 GLN A O 1
ATOM 3127 N N . LEU A 1 392 ? 10.130 -9.238 -19.780 1.00 97.50 392 LEU A N 1
ATOM 3128 C CA . LEU A 1 392 ? 9.377 -7.992 -19.791 1.00 97.50 392 LEU A CA 1
ATOM 3129 C C . LEU A 1 392 ? 10.256 -6.855 -20.322 1.00 97.50 392 LEU A C 1
ATOM 3131 O O . LEU A 1 392 ? 11.304 -6.535 -19.755 1.00 97.50 392 LEU A O 1
ATOM 3135 N N . LEU A 1 393 ? 9.829 -6.270 -21.438 1.00 97.31 393 LEU A N 1
ATOM 3136 C CA . LEU A 1 393 ? 10.619 -5.374 -22.273 1.00 97.31 393 LEU A CA 1
ATOM 3137 C C . LEU A 1 393 ? 9.818 -4.138 -22.665 1.00 97.31 393 LEU A C 1
ATOM 3139 O O . LEU A 1 393 ? 8.660 -4.243 -23.077 1.00 97.31 393 LEU A O 1
ATOM 3143 N N . TRP A 1 394 ? 10.461 -2.976 -22.621 1.00 97.38 394 TRP A N 1
ATOM 3144 C CA . TRP A 1 394 ? 9.864 -1.719 -23.068 1.00 97.38 394 TRP A CA 1
ATOM 3145 C C . TRP A 1 394 ? 10.804 -0.939 -23.982 1.00 97.38 394 TRP A C 1
ATOM 3147 O O . TRP A 1 394 ? 12.019 -1.133 -23.977 1.00 97.38 394 TRP A O 1
ATOM 3157 N N . ASP A 1 395 ? 10.230 -0.062 -24.797 1.00 96.00 395 ASP A N 1
ATOM 3158 C CA . ASP A 1 395 ? 11.008 0.845 -25.629 1.00 96.00 395 ASP A CA 1
ATOM 3159 C C . ASP A 1 395 ? 11.424 2.065 -24.797 1.00 96.00 395 ASP A C 1
ATOM 3161 O O . ASP A 1 395 ? 10.579 2.826 -24.329 1.00 96.00 395 ASP A O 1
ATOM 3165 N N . TYR A 1 396 ? 12.735 2.251 -24.633 1.00 94.69 396 TYR A N 1
ATOM 3166 C CA . TYR A 1 396 ? 13.312 3.359 -23.859 1.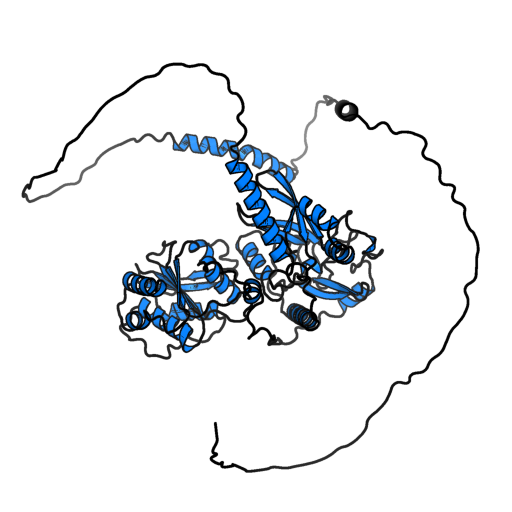00 94.69 396 TYR A CA 1
ATOM 3167 C C . TYR A 1 396 ? 13.184 4.696 -24.605 1.00 94.69 396 TYR A C 1
ATOM 3169 O O . TYR A 1 396 ? 13.442 5.756 -24.038 1.00 94.69 396 TYR A O 1
ATOM 3177 N N . GLY A 1 397 ? 12.781 4.656 -25.876 1.00 91.81 397 GLY A N 1
ATOM 3178 C CA . GLY A 1 397 ? 12.653 5.818 -26.731 1.00 91.81 397 GLY A CA 1
ATOM 3179 C C . GLY A 1 397 ? 13.947 6.165 -27.462 1.00 91.81 397 GLY A C 1
ATOM 3180 O O . GLY A 1 397 ? 15.033 5.645 -27.206 1.00 91.81 397 GLY A O 1
ATOM 3181 N N . LYS A 1 398 ? 13.811 7.085 -28.418 1.00 87.69 398 LYS A N 1
ATOM 3182 C CA . LYS A 1 398 ? 14.881 7.467 -29.354 1.00 87.69 398 LYS A CA 1
ATOM 3183 C C . LYS A 1 398 ? 15.985 8.306 -28.717 1.00 87.69 398 LYS A C 1
ATOM 3185 O O . LYS A 1 398 ? 17.084 8.358 -29.260 1.00 87.69 398 LYS A O 1
ATOM 3190 N N . ASP A 1 399 ? 15.672 8.956 -27.602 1.00 82.75 399 ASP A N 1
ATOM 3191 C CA . ASP A 1 399 ? 16.590 9.845 -26.892 1.00 82.75 399 ASP A CA 1
ATOM 3192 C C . ASP A 1 399 ? 17.526 9.074 -25.944 1.00 82.75 399 ASP A C 1
ATOM 3194 O O . ASP A 1 399 ? 18.479 9.647 -25.418 1.00 82.75 399 ASP A O 1
ATOM 3198 N N . TYR A 1 400 ? 17.300 7.766 -25.755 1.00 85.94 400 TYR A N 1
ATOM 3199 C CA . TYR A 1 400 ? 18.180 6.918 -24.959 1.00 85.94 400 TYR A CA 1
ATOM 3200 C C . TYR A 1 400 ? 19.503 6.650 -25.687 1.00 85.94 400 TYR A C 1
ATOM 3202 O O . TYR A 1 400 ? 19.533 6.313 -26.875 1.00 85.94 400 TYR A O 1
ATOM 3210 N N . ASP A 1 401 ? 20.622 6.765 -24.969 1.00 83.06 401 ASP A N 1
ATOM 3211 C CA . ASP A 1 401 ? 21.948 6.570 -25.552 1.00 83.06 401 ASP A CA 1
ATOM 3212 C C . ASP A 1 401 ? 22.176 5.097 -25.928 1.00 83.06 401 ASP A C 1
ATOM 3214 O O . ASP A 1 401 ? 22.485 4.233 -25.101 1.00 83.06 401 ASP A O 1
ATOM 3218 N N . ARG A 1 402 ? 22.047 4.822 -27.231 1.00 81.62 402 ARG A N 1
ATOM 3219 C CA . ARG A 1 402 ? 22.186 3.487 -27.825 1.00 81.62 402 ARG A CA 1
ATOM 3220 C C . ARG A 1 402 ? 23.555 2.848 -27.602 1.00 81.62 402 ARG A C 1
ATOM 3222 O O . ARG A 1 402 ? 23.660 1.637 -27.747 1.00 81.62 402 ARG A O 1
ATOM 3229 N N . ARG A 1 403 ? 24.591 3.606 -27.216 1.00 82.00 403 ARG A N 1
ATOM 3230 C CA . ARG A 1 403 ? 25.918 3.041 -26.897 1.00 82.00 403 ARG A CA 1
ATOM 3231 C C . ARG A 1 403 ? 25.887 2.090 -25.700 1.00 82.00 403 ARG A C 1
ATOM 3233 O O . ARG A 1 403 ? 26.794 1.277 -25.557 1.00 82.00 403 ARG A O 1
ATOM 3240 N N . TRP A 1 404 ? 24.860 2.185 -24.856 1.00 75.69 404 TRP A N 1
ATOM 3241 C CA . TRP A 1 404 ? 24.653 1.297 -23.708 1.00 75.69 404 TRP A CA 1
ATOM 3242 C C . TRP A 1 404 ? 23.785 0.080 -24.028 1.00 75.69 404 TRP A C 1
ATOM 3244 O O . TRP A 1 404 ? 23.600 -0.781 -23.170 1.00 75.69 404 TRP A O 1
ATOM 3254 N N . LEU A 1 405 ? 23.227 0.014 -25.236 1.00 82.81 405 LEU A N 1
ATOM 3255 C CA . LEU A 1 405 ? 22.366 -1.072 -25.673 1.00 82.81 405 LEU A CA 1
ATOM 3256 C C . LEU A 1 405 ? 23.178 -2.060 -26.511 1.00 82.81 405 LEU A C 1
ATOM 3258 O O . LEU A 1 405 ? 24.084 -1.677 -27.252 1.00 82.81 405 LEU A O 1
ATOM 3262 N N . ARG A 1 406 ? 22.842 -3.350 -26.419 1.00 79.69 406 ARG A N 1
ATOM 3263 C CA . ARG A 1 406 ? 23.348 -4.324 -27.393 1.00 79.69 406 ARG A CA 1
ATOM 3264 C C . ARG A 1 406 ? 22.768 -3.997 -28.766 1.00 79.69 406 ARG A C 1
ATOM 3266 O O . ARG A 1 406 ? 21.617 -3.586 -28.879 1.00 79.69 406 ARG A O 1
ATOM 3273 N N . GLU A 1 407 ? 23.560 -4.240 -29.807 1.00 78.25 407 GLU A N 1
ATOM 3274 C CA . GLU A 1 407 ? 23.107 -4.081 -31.195 1.00 78.25 407 GLU A CA 1
ATOM 3275 C C . GLU A 1 407 ? 21.954 -5.040 -31.531 1.00 78.25 407 GLU A C 1
ATOM 3277 O O . GLU A 1 407 ? 21.068 -4.708 -32.314 1.00 78.25 407 GLU A O 1
ATOM 3282 N N . SER A 1 408 ? 21.950 -6.228 -30.917 1.00 84.88 408 SER A N 1
ATOM 3283 C CA . SER A 1 408 ? 20.897 -7.229 -31.061 1.00 84.88 408 SER A CA 1
ATOM 3284 C C . SER A 1 408 ? 19.848 -7.116 -29.955 1.00 84.88 408 SER A C 1
ATOM 3286 O O . SER A 1 408 ? 20.181 -6.989 -28.775 1.00 84.88 408 SER A O 1
ATOM 3288 N N . CYS A 1 409 ? 18.577 -7.260 -30.333 1.00 86.06 409 CYS A N 1
ATOM 3289 C CA . CYS A 1 409 ? 17.461 -7.378 -29.398 1.00 86.06 409 CYS A CA 1
ATOM 3290 C C . CYS A 1 409 ? 17.656 -8.583 -28.458 1.00 86.06 409 CYS A C 1
ATOM 3292 O O . CYS A 1 409 ? 18.005 -9.670 -28.913 1.00 86.06 409 CYS A O 1
ATOM 3294 N N . ILE A 1 410 ? 17.390 -8.390 -27.163 1.00 87.31 410 ILE A N 1
ATOM 3295 C CA . ILE A 1 410 ? 17.514 -9.414 -26.109 1.00 87.31 410 ILE A CA 1
ATOM 3296 C C . ILE A 1 410 ? 16.182 -10.108 -25.793 1.00 87.31 410 ILE A C 1
ATOM 3298 O O . ILE A 1 410 ? 16.004 -10.667 -24.718 1.00 87.31 410 ILE A O 1
ATOM 3302 N N . CYS A 1 411 ? 15.208 -10.058 -26.701 1.00 86.50 411 CYS A N 1
ATOM 3303 C CA . CYS A 1 411 ? 13.960 -10.783 -26.495 1.00 86.50 411 CYS A CA 1
ATOM 3304 C C . CYS A 1 411 ? 14.131 -12.279 -26.787 1.00 86.50 411 CYS A C 1
ATOM 3306 O O . CYS A 1 411 ? 14.964 -12.683 -27.600 1.00 86.50 411 CYS A O 1
ATOM 3308 N N . ASN A 1 412 ? 13.246 -13.094 -26.211 1.00 85.75 412 ASN A N 1
ATOM 3309 C CA . ASN A 1 412 ? 13.181 -14.539 -26.445 1.00 85.75 412 ASN A CA 1
ATOM 3310 C C . ASN A 1 412 ? 13.037 -14.939 -27.926 1.00 85.75 412 ASN A C 1
ATOM 3312 O O . ASN A 1 412 ? 13.318 -16.078 -28.276 1.00 85.75 412 ASN A O 1
ATOM 3316 N N . ALA A 1 413 ? 12.557 -14.042 -28.794 1.00 87.50 413 ALA A N 1
ATOM 3317 C CA . ALA A 1 413 ? 12.427 -14.318 -30.224 1.00 87.50 413 ALA A CA 1
ATOM 3318 C C . ALA A 1 413 ? 13.727 -14.069 -31.008 1.00 87.50 413 ALA A C 1
ATOM 3320 O O . ALA A 1 413 ? 13.921 -14.665 -32.065 1.00 87.50 413 ALA A O 1
ATOM 3321 N N . CYS A 1 414 ? 14.599 -13.184 -30.517 1.00 88.25 414 CYS A N 1
ATOM 3322 C CA . CYS A 1 414 ? 15.826 -12.781 -31.204 1.00 88.25 414 CYS A CA 1
ATOM 3323 C C . CYS A 1 414 ? 17.084 -13.428 -30.620 1.00 88.25 414 CYS A C 1
ATOM 3325 O O . CYS A 1 414 ? 18.040 -13.639 -31.362 1.00 88.25 414 CYS A O 1
ATOM 3327 N N . ASP A 1 415 ? 17.089 -13.739 -29.323 1.00 85.88 415 ASP A N 1
ATOM 3328 C CA . ASP A 1 415 ? 18.222 -14.353 -28.635 1.00 85.88 415 ASP A CA 1
ATOM 3329 C C . ASP A 1 415 ? 17.887 -15.810 -28.281 1.00 85.88 415 ASP A C 1
ATOM 3331 O O . ASP A 1 415 ? 17.097 -16.093 -27.376 1.00 85.88 415 ASP A O 1
ATOM 3335 N N . SER A 1 416 ? 18.475 -16.750 -29.028 1.00 82.81 416 SER A N 1
ATOM 3336 C CA . SER A 1 416 ? 18.235 -18.186 -28.848 1.00 82.81 416 SER A CA 1
ATOM 3337 C C . SER A 1 416 ? 18.684 -18.693 -27.479 1.00 82.81 416 SER A C 1
ATOM 3339 O O . SER A 1 416 ? 18.081 -19.629 -26.963 1.00 82.81 416 SER A O 1
ATOM 3341 N N . VAL A 1 417 ? 19.692 -18.061 -26.865 1.00 80.56 417 VAL A N 1
ATOM 3342 C CA . VAL A 1 417 ? 20.169 -18.437 -25.525 1.00 80.56 417 VAL A CA 1
ATOM 3343 C C . VAL A 1 417 ? 19.069 -18.174 -24.495 1.00 80.56 417 VAL A C 1
ATOM 3345 O O . VAL A 1 417 ? 18.762 -19.032 -23.672 1.00 80.56 417 VAL A O 1
ATOM 3348 N N . LEU A 1 418 ? 18.390 -17.028 -24.607 1.00 76.25 418 LEU A N 1
ATOM 3349 C CA . LEU A 1 418 ? 17.272 -16.677 -23.723 1.00 76.25 418 LEU A CA 1
ATOM 3350 C C . LEU A 1 418 ? 16.015 -17.509 -24.003 1.00 76.25 418 LEU A C 1
ATOM 3352 O O . LEU A 1 418 ? 15.219 -17.762 -23.098 1.00 76.25 418 LEU A O 1
ATOM 3356 N N . ALA A 1 419 ? 15.822 -17.962 -25.242 1.00 76.88 419 ALA A N 1
ATOM 3357 C CA . ALA A 1 419 ? 14.732 -18.872 -25.586 1.00 76.88 419 ALA A CA 1
ATOM 3358 C C . ALA A 1 419 ? 14.872 -20.241 -24.891 1.00 76.88 419 ALA A C 1
ATOM 3360 O O . ALA A 1 419 ? 13.885 -20.781 -24.379 1.00 76.88 419 ALA A O 1
ATOM 3361 N N . GLU A 1 420 ? 16.091 -20.785 -24.845 1.00 75.69 420 GLU A N 1
ATOM 3362 C CA . GLU A 1 420 ? 16.393 -22.066 -24.196 1.00 75.69 420 GLU A CA 1
ATOM 3363 C C . GLU A 1 420 ? 16.228 -21.981 -22.669 1.00 75.69 420 GLU A C 1
ATOM 3365 O O . GLU A 1 420 ? 15.567 -22.830 -22.067 1.00 75.69 420 GLU A O 1
ATOM 3370 N N . GLU A 1 421 ? 16.717 -20.911 -22.036 1.00 70.19 421 GLU A N 1
ATOM 3371 C CA . GLU A 1 421 ? 16.578 -20.710 -20.585 1.00 70.19 421 GLU A CA 1
ATOM 3372 C C . GLU A 1 421 ? 15.113 -20.555 -20.140 1.00 70.19 421 GLU A C 1
ATOM 3374 O O . GLU A 1 421 ? 14.713 -21.086 -19.099 1.00 70.19 421 GLU A O 1
ATOM 3379 N N . SER A 1 422 ? 14.270 -19.895 -20.943 1.00 62.53 422 SER A N 1
ATOM 3380 C CA . SER A 1 422 ? 12.847 -19.720 -20.621 1.00 62.53 422 SER A CA 1
ATOM 3381 C C . SER A 1 422 ? 12.031 -21.015 -20.644 1.00 62.53 422 SER A C 1
ATOM 3383 O O . SER A 1 422 ? 10.971 -21.062 -20.020 1.00 62.53 422 SER A O 1
ATOM 3385 N N . THR A 1 423 ? 12.500 -22.069 -21.318 1.00 58.72 423 THR A N 1
ATOM 3386 C CA . THR A 1 423 ? 11.784 -23.357 -21.392 1.00 58.72 423 THR A CA 1
ATOM 3387 C C . THR A 1 423 ? 12.217 -24.365 -20.325 1.00 58.72 423 THR A C 1
ATOM 3389 O O . THR A 1 423 ? 11.457 -25.284 -20.020 1.00 58.72 423 THR A O 1
ATOM 3392 N N . ALA A 1 424 ? 13.393 -24.191 -19.714 1.00 53.81 424 ALA A N 1
ATOM 3393 C CA . ALA A 1 424 ? 14.015 -25.221 -18.882 1.00 53.81 424 ALA A CA 1
ATOM 3394 C C . ALA A 1 424 ? 13.653 -25.187 -17.379 1.00 53.81 424 ALA A C 1
ATOM 3396 O O . ALA A 1 424 ? 13.904 -26.170 -16.684 1.00 53.81 424 ALA A O 1
ATOM 3397 N N . LEU A 1 425 ? 13.063 -24.106 -16.848 1.00 53.75 425 LEU A N 1
ATOM 3398 C CA . LEU A 1 425 ? 13.024 -23.868 -15.390 1.00 53.75 425 LEU A CA 1
ATOM 3399 C C . LEU A 1 425 ? 11.694 -23.314 -14.836 1.00 53.75 425 LEU A C 1
ATOM 3401 O O . LEU A 1 425 ? 11.686 -22.429 -13.990 1.00 53.75 425 LEU A O 1
ATOM 3405 N N . LEU A 1 426 ? 10.548 -23.898 -15.203 1.00 52.19 426 LEU A N 1
ATOM 3406 C CA . LEU A 1 426 ? 9.313 -23.772 -14.395 1.00 52.19 426 LEU A CA 1
ATOM 3407 C C . LEU A 1 426 ? 9.250 -24.870 -13.311 1.00 52.19 426 LEU A C 1
ATOM 3409 O O . LEU A 1 426 ? 8.246 -25.566 -13.141 1.00 52.19 426 LEU A O 1
ATOM 3413 N N . GLY A 1 427 ? 10.371 -25.073 -12.611 1.00 44.09 427 GLY A N 1
ATOM 3414 C CA . GLY A 1 427 ? 10.500 -26.027 -11.511 1.00 44.09 427 GLY A CA 1
ATOM 3415 C C . GLY A 1 427 ? 9.647 -25.614 -10.310 1.00 44.09 427 GLY A C 1
ATOM 3416 O O . GLY A 1 427 ? 9.653 -24.460 -9.899 1.00 44.09 427 GLY A O 1
ATOM 3417 N N . ARG A 1 428 ? 8.890 -26.582 -9.783 1.00 45.50 428 ARG A N 1
ATOM 3418 C CA . ARG A 1 428 ? 7.910 -26.475 -8.690 1.00 45.50 428 ARG A CA 1
ATOM 3419 C C . ARG A 1 428 ? 8.364 -25.624 -7.496 1.00 45.50 428 ARG A C 1
ATOM 3421 O O . ARG A 1 428 ? 9.498 -25.725 -7.049 1.00 45.50 428 ARG A O 1
ATOM 3428 N N . THR A 1 429 ? 7.382 -24.913 -6.936 1.00 37.47 429 THR A N 1
ATOM 3429 C CA . THR A 1 429 ? 7.355 -24.237 -5.629 1.00 37.47 429 THR A CA 1
ATOM 3430 C C . THR A 1 429 ? 8.227 -24.920 -4.571 1.00 37.47 429 THR A C 1
ATOM 3432 O O . THR A 1 429 ? 7.860 -25.977 -4.049 1.00 37.47 429 THR A O 1
ATOM 3435 N N . SER A 1 430 ? 9.355 -24.291 -4.244 1.00 36.72 430 SER A N 1
ATOM 3436 C CA . SER A 1 430 ? 10.140 -24.588 -3.046 1.00 36.72 430 SER A CA 1
ATOM 3437 C C . SER A 1 430 ? 9.314 -24.312 -1.778 1.00 36.72 430 SER A C 1
ATOM 3439 O O . SER A 1 430 ? 8.432 -23.447 -1.797 1.00 36.72 430 SER A O 1
ATOM 3441 N N . PRO A 1 431 ? 9.558 -25.041 -0.674 1.00 35.72 431 PRO A N 1
ATOM 3442 C CA . PRO A 1 431 ? 8.940 -24.743 0.616 1.00 35.72 431 PRO A CA 1
ATOM 3443 C C . PRO A 1 431 ? 9.312 -23.327 1.078 1.00 35.72 431 PRO A C 1
ATOM 3445 O O . PRO A 1 431 ? 10.436 -22.885 0.863 1.00 35.72 431 PRO A O 1
ATOM 3448 N N . GLN A 1 432 ? 8.359 -22.629 1.706 1.00 36.53 432 GLN A N 1
ATOM 3449 C CA . GLN A 1 432 ? 8.538 -21.265 2.214 1.00 36.53 432 GLN A CA 1
ATOM 3450 C C . GLN A 1 432 ? 9.755 -21.188 3.145 1.00 36.53 432 GLN A C 1
ATOM 3452 O O . GLN A 1 432 ? 9.749 -21.767 4.231 1.00 36.53 432 GLN A O 1
ATOM 3457 N N . ILE A 1 433 ? 10.792 -20.462 2.726 1.00 33.00 433 ILE A N 1
ATOM 3458 C CA . ILE A 1 433 ? 11.927 -20.128 3.582 1.00 33.00 433 ILE A CA 1
ATOM 3459 C C . ILE A 1 433 ? 11.513 -18.932 4.443 1.00 33.00 433 ILE A C 1
ATOM 3461 O O . ILE A 1 433 ? 11.249 -17.843 3.935 1.00 33.00 433 ILE A O 1
ATOM 3465 N N . VAL A 1 434 ? 11.450 -19.127 5.761 1.00 39.19 434 VAL A N 1
ATOM 3466 C CA . VAL A 1 434 ? 11.314 -18.023 6.718 1.00 39.19 434 VAL A CA 1
ATOM 3467 C C . VAL A 1 434 ? 12.689 -17.372 6.856 1.00 39.19 434 VAL A C 1
ATOM 3469 O O . VAL A 1 434 ? 13.577 -17.914 7.509 1.00 39.19 434 VAL A O 1
ATOM 3472 N N . VAL A 1 435 ? 12.894 -16.235 6.188 1.00 38.38 435 VAL A N 1
ATOM 3473 C CA . VAL A 1 435 ? 14.141 -15.462 6.280 1.00 38.38 435 VAL A CA 1
ATOM 3474 C C . VAL A 1 435 ? 14.048 -14.510 7.473 1.00 38.38 435 VAL A C 1
ATOM 3476 O O . VAL A 1 435 ? 13.370 -13.484 7.407 1.00 38.38 435 VAL A O 1
ATOM 3479 N N . GLU A 1 436 ? 14.750 -14.818 8.563 1.00 38.91 436 GLU A N 1
ATOM 3480 C CA . GLU A 1 436 ? 14.994 -13.849 9.635 1.00 38.91 436 GLU A CA 1
ATOM 3481 C C . GLU A 1 436 ? 16.053 -12.838 9.167 1.00 38.91 436 GLU A C 1
ATOM 3483 O O . GLU A 1 436 ? 17.255 -13.094 9.194 1.00 38.91 436 GLU A O 1
ATOM 3488 N N . GLY A 1 437 ? 15.606 -11.681 8.671 1.00 41.59 437 GLY A N 1
ATOM 3489 C CA . GLY A 1 437 ? 16.506 -10.606 8.258 1.00 41.59 437 GLY A CA 1
ATOM 3490 C C . GLY A 1 437 ? 17.172 -9.902 9.457 1.00 41.59 437 GLY A C 1
ATOM 3491 O O . GLY A 1 437 ? 16.531 -9.738 10.502 1.00 41.59 437 GLY A O 1
ATOM 3492 N N . PRO A 1 438 ? 18.412 -9.391 9.306 1.00 39.47 438 PRO A N 1
ATOM 3493 C CA . PRO A 1 438 ? 19.169 -8.704 10.367 1.00 39.47 438 PRO A CA 1
ATOM 3494 C C . PRO A 1 438 ? 18.517 -7.404 10.886 1.00 39.47 438 PRO A C 1
ATOM 3496 O O . PRO A 1 438 ? 18.951 -6.850 11.894 1.00 39.47 438 PRO A O 1
ATOM 3499 N N . TRP A 1 439 ? 17.452 -6.936 10.231 1.00 41.38 439 TRP A N 1
ATOM 3500 C CA . TRP A 1 439 ? 16.710 -5.715 10.556 1.00 41.38 439 TRP A CA 1
ATOM 3501 C C . TRP A 1 439 ? 15.556 -5.920 11.545 1.00 41.38 439 TRP A C 1
ATOM 3503 O O . TRP A 1 439 ? 14.949 -4.946 11.969 1.00 41.38 439 TRP A O 1
ATOM 3513 N N . THR A 1 440 ? 15.264 -7.152 11.978 1.00 45.50 440 THR A N 1
ATOM 3514 C CA . THR A 1 440 ? 14.175 -7.408 12.949 1.00 45.50 440 THR A CA 1
ATOM 3515 C C . THR A 1 440 ? 14.401 -6.761 14.322 1.00 45.50 440 THR A C 1
ATOM 3517 O O . THR A 1 440 ? 13.470 -6.689 15.117 1.00 45.50 440 THR A O 1
ATOM 3520 N N . ARG A 1 441 ? 15.612 -6.264 14.619 1.00 41.53 441 ARG A N 1
ATOM 3521 C CA . ARG A 1 441 ? 15.929 -5.568 15.882 1.00 41.53 441 ARG A CA 1
ATOM 3522 C C . ARG A 1 441 ? 16.669 -4.237 15.724 1.00 41.53 441 ARG A C 1
ATOM 3524 O O . ARG A 1 441 ? 17.047 -3.650 16.737 1.00 41.53 441 ARG A O 1
ATOM 3531 N N . GLN A 1 442 ? 16.902 -3.762 14.500 1.00 39.66 442 GLN A N 1
ATOM 3532 C CA . GLN A 1 442 ? 17.513 -2.448 14.272 1.00 39.66 442 GLN A CA 1
ATOM 3533 C C . GLN A 1 442 ? 16.426 -1.405 13.984 1.00 39.66 442 GLN A C 1
ATOM 3535 O O . GLN A 1 442 ? 15.423 -1.741 13.355 1.00 39.66 442 GLN A O 1
ATOM 3540 N N . PRO A 1 443 ? 16.579 -0.156 14.457 1.00 40.84 443 PRO A N 1
ATOM 3541 C CA . PRO A 1 443 ? 15.672 0.915 14.079 1.00 40.84 443 PRO A CA 1
ATOM 3542 C C . PRO A 1 443 ? 15.671 1.073 12.556 1.00 40.84 443 PRO A C 1
ATOM 3544 O O . PRO A 1 443 ? 16.711 1.035 11.907 1.00 40.84 443 PRO A O 1
ATOM 3547 N N . SER A 1 444 ? 14.481 1.232 11.989 1.00 42.16 444 SER A N 1
ATOM 3548 C CA . SER A 1 444 ? 14.274 1.400 10.552 1.00 42.16 444 SER A CA 1
ATOM 3549 C C . SER A 1 444 ? 15.146 2.506 9.958 1.00 42.16 444 SER A C 1
ATOM 3551 O O . SER A 1 444 ? 15.343 3.543 10.593 1.00 42.16 444 SER A O 1
ATOM 3553 N N . LEU A 1 445 ? 15.534 2.394 8.684 1.00 36.03 445 LEU A N 1
ATOM 3554 C CA . LEU A 1 445 ? 16.144 3.515 7.948 1.00 36.03 445 LEU A CA 1
ATOM 3555 C C . LEU A 1 445 ? 15.256 4.776 7.997 1.00 36.03 445 LEU A C 1
ATOM 3557 O O . LEU A 1 445 ? 15.764 5.889 8.045 1.00 36.03 445 LEU A O 1
ATOM 3561 N N . SER A 1 446 ? 13.927 4.629 8.076 1.00 43.38 446 SER A N 1
ATOM 3562 C CA . SER A 1 446 ? 13.005 5.764 8.270 1.00 43.38 446 SER A CA 1
ATOM 3563 C C . SER A 1 446 ? 13.110 6.424 9.658 1.00 43.38 446 SER A C 1
ATOM 3565 O O . SER A 1 446 ? 12.827 7.612 9.807 1.00 43.38 446 SER A O 1
ATOM 3567 N N . GLN A 1 447 ? 13.534 5.673 10.677 1.00 45.41 447 GLN A N 1
ATOM 3568 C CA . GLN A 1 447 ? 13.857 6.174 12.014 1.00 45.41 447 GLN A CA 1
ATOM 3569 C C . GLN A 1 447 ? 15.257 6.806 12.039 1.00 45.41 447 GLN A C 1
ATOM 3571 O O . GLN A 1 447 ? 15.434 7.830 12.695 1.00 45.41 447 GLN A O 1
ATOM 3576 N N . GLU A 1 448 ? 16.223 6.263 11.293 1.00 46.28 448 GLU A N 1
ATOM 3577 C CA . GLU A 1 448 ? 17.594 6.792 11.226 1.00 46.28 448 GLU A CA 1
ATOM 3578 C C . GLU A 1 448 ? 17.720 8.063 10.371 1.00 46.28 448 GLU A C 1
ATOM 3580 O O . GLU A 1 448 ? 18.410 9.003 10.765 1.00 46.28 448 GLU A O 1
ATOM 3585 N N . VAL A 1 449 ? 17.005 8.156 9.244 1.00 46.19 449 VAL A N 1
ATOM 3586 C CA . VAL A 1 449 ? 17.028 9.327 8.340 1.00 46.19 449 VAL A CA 1
ATOM 3587 C C . VAL A 1 449 ? 16.460 10.585 9.014 1.00 46.19 449 VAL A C 1
ATOM 3589 O O . VAL A 1 449 ? 16.789 11.706 8.633 1.00 46.19 449 VAL A O 1
ATOM 3592 N N . HIS A 1 450 ? 15.658 10.436 10.069 1.00 49.06 450 HIS A N 1
ATOM 3593 C CA . HIS A 1 450 ? 15.184 11.557 10.892 1.00 49.06 450 HIS A CA 1
ATOM 3594 C C . HIS A 1 450 ? 16.064 11.823 12.130 1.00 49.06 450 HIS A C 1
ATOM 3596 O O . HIS A 1 450 ? 15.832 12.783 12.865 1.00 49.06 450 HIS A O 1
ATOM 3602 N N . GLY A 1 451 ? 17.121 11.028 12.331 1.00 41.06 451 GLY A N 1
ATOM 3603 C CA . GLY A 1 451 ? 18.000 11.031 13.503 1.00 41.06 451 GLY A CA 1
ATOM 3604 C C . GLY A 1 451 ? 18.922 12.246 13.672 1.00 41.06 451 GLY A C 1
ATOM 3605 O O . GLY A 1 451 ? 19.631 12.321 14.671 1.00 41.06 451 GLY A O 1
ATOM 3606 N N . LYS A 1 452 ? 18.908 13.239 12.772 1.00 45.25 452 LYS A N 1
ATOM 3607 C CA . LYS A 1 452 ? 19.645 14.508 12.957 1.00 45.25 452 LYS A CA 1
ATOM 3608 C C . LYS A 1 452 ? 18.718 15.681 13.295 1.00 45.25 452 LYS A C 1
ATOM 3610 O O . LYS A 1 452 ? 18.734 16.712 12.635 1.00 45.25 452 LYS A O 1
ATOM 3615 N N . GLY A 1 453 ? 17.908 15.520 14.343 1.00 58.59 453 GLY A N 1
ATOM 3616 C CA . GLY A 1 453 ? 17.186 16.627 14.991 1.00 58.59 453 GLY A CA 1
ATOM 3617 C C . GLY A 1 453 ? 15.846 17.031 14.367 1.00 58.59 453 GLY A C 1
ATOM 3618 O O . GLY A 1 453 ? 15.252 18.016 14.803 1.00 58.59 453 GLY A O 1
ATOM 3619 N N . GLY A 1 454 ? 15.336 16.283 13.386 1.00 58.25 454 GLY A N 1
ATOM 3620 C CA . GLY A 1 454 ? 14.000 16.513 12.841 1.00 58.25 454 GLY A CA 1
ATOM 3621 C C . GLY A 1 454 ? 12.929 15.977 13.790 1.00 58.25 454 GLY A C 1
ATOM 3622 O O . GLY A 1 454 ? 12.774 14.765 13.927 1.00 58.25 454 GLY A O 1
ATOM 3623 N N . VAL A 1 455 ? 12.165 16.858 14.440 1.00 68.94 455 VAL A N 1
ATOM 3624 C CA . VAL A 1 455 ? 10.952 16.449 15.164 1.00 68.94 455 VAL A CA 1
ATOM 3625 C C . VAL A 1 455 ? 9.981 15.867 14.135 1.00 68.94 455 VAL A C 1
ATOM 3627 O O . VAL A 1 455 ? 9.471 16.593 13.281 1.00 68.94 455 VAL A O 1
ATOM 3630 N N . ARG A 1 456 ? 9.751 14.548 14.177 1.00 70.12 456 ARG A N 1
ATOM 3631 C CA . ARG A 1 456 ? 8.795 13.888 13.278 1.00 70.12 456 ARG A CA 1
ATOM 3632 C C . ARG A 1 456 ? 7.413 14.527 13.476 1.00 70.12 456 ARG A C 1
ATOM 3634 O O . ARG A 1 456 ? 7.015 14.714 14.630 1.00 70.12 456 ARG A O 1
ATOM 3641 N N . PRO A 1 457 ? 6.672 14.849 12.398 1.00 79.44 457 PRO A N 1
ATOM 3642 C CA . PRO A 1 457 ? 5.310 15.341 12.546 1.00 79.44 457 PRO A CA 1
ATOM 3643 C C . PRO A 1 457 ? 4.475 14.351 13.376 1.00 79.44 457 PRO A C 1
ATOM 3645 O O . PRO A 1 457 ? 4.715 13.138 13.300 1.00 79.44 457 PRO A O 1
ATOM 3648 N N . PRO A 1 458 ? 3.508 14.840 14.172 1.00 87.31 458 PRO A N 1
ATOM 3649 C CA . PRO A 1 458 ? 2.610 13.977 14.921 1.00 87.31 458 PRO A CA 1
ATOM 3650 C C . PRO A 1 458 ? 1.942 12.954 14.002 1.00 87.31 458 PRO A C 1
ATOM 3652 O O . PRO A 1 458 ? 1.467 13.295 12.918 1.00 87.31 458 PRO A O 1
ATOM 3655 N N . LEU A 1 459 ? 1.906 11.705 14.459 1.00 91.56 459 LEU A N 1
ATOM 3656 C CA . LEU A 1 459 ? 1.269 10.604 13.748 1.00 91.56 459 LEU A CA 1
ATOM 3657 C C . LEU A 1 459 ? -0.221 10.911 13.533 1.00 91.56 459 LEU A C 1
ATOM 3659 O O . LEU A 1 459 ? -0.910 11.330 14.465 1.00 91.56 459 LEU A O 1
ATOM 3663 N N . ARG A 1 460 ? -0.725 10.709 12.314 1.00 94.31 460 ARG A N 1
ATOM 3664 C CA . ARG A 1 460 ? -2.129 10.978 11.959 1.00 94.31 460 ARG A CA 1
ATOM 3665 C C . ARG A 1 460 ? -2.976 9.706 11.997 1.00 94.31 460 ARG A C 1
ATOM 3667 O O . ARG A 1 460 ? -2.465 8.606 11.814 1.00 94.31 460 ARG A O 1
ATOM 3674 N N . VAL A 1 461 ? -4.296 9.854 12.155 1.00 95.75 461 VAL A N 1
ATOM 3675 C CA . VAL A 1 461 ? -5.245 8.718 12.145 1.00 95.75 461 VAL A CA 1
ATOM 3676 C C . VAL A 1 461 ? -5.121 7.884 10.871 1.00 95.75 461 VAL A C 1
ATOM 3678 O O . VAL A 1 461 ? -4.985 6.666 10.948 1.00 95.75 461 VAL A O 1
ATOM 3681 N N . VAL A 1 462 ? -5.105 8.542 9.708 1.00 94.38 462 VAL A N 1
ATOM 3682 C CA . VAL A 1 462 ? -4.984 7.867 8.407 1.00 94.38 462 VAL A CA 1
ATOM 3683 C C . VAL A 1 462 ? -3.703 7.032 8.307 1.00 94.38 462 VAL A C 1
ATOM 3685 O O . VAL A 1 462 ? -3.728 5.949 7.740 1.00 94.38 462 VAL A O 1
ATOM 3688 N N . GLU A 1 463 ? -2.601 7.486 8.912 1.00 92.69 463 GLU A N 1
ATOM 3689 C CA . GLU A 1 463 ? -1.318 6.774 8.895 1.00 92.69 463 GLU A CA 1
ATOM 3690 C C . GLU A 1 463 ? -1.373 5.506 9.750 1.00 92.69 463 GLU A C 1
ATOM 3692 O O . GLU A 1 463 ? -0.863 4.473 9.329 1.00 92.69 463 GLU A O 1
ATOM 3697 N N . VAL A 1 464 ? -2.034 5.555 10.912 1.00 95.69 464 VAL A N 1
ATOM 3698 C CA . VAL A 1 464 ? -2.222 4.381 11.782 1.00 95.69 464 VAL A CA 1
ATOM 3699 C C . VAL A 1 464 ? -3.132 3.346 11.129 1.00 95.69 464 VAL A C 1
ATOM 3701 O O . VAL A 1 464 ? -2.796 2.166 11.120 1.00 95.69 464 VAL A O 1
ATOM 3704 N N . LEU A 1 465 ? -4.268 3.773 10.569 1.00 96.62 465 LEU A N 1
ATOM 3705 C CA . LEU A 1 465 ? -5.235 2.859 9.955 1.00 96.62 465 LEU A CA 1
ATOM 3706 C C . LEU A 1 465 ? -4.680 2.217 8.675 1.00 96.62 465 LEU A C 1
ATOM 3708 O O . LEU A 1 465 ? -4.782 1.001 8.521 1.00 96.62 465 LEU A O 1
ATOM 3712 N N . LEU A 1 466 ? -4.005 2.996 7.819 1.00 92.00 466 LEU A N 1
ATOM 3713 C CA . LEU A 1 466 ? -3.285 2.455 6.659 1.00 92.00 466 LEU A CA 1
ATOM 3714 C C . LEU A 1 466 ? -2.157 1.512 7.082 1.00 92.00 466 LEU A C 1
ATOM 3716 O O . LEU A 1 466 ? -2.002 0.448 6.489 1.00 92.00 466 LEU A O 1
ATOM 3720 N N . SER A 1 467 ? -1.391 1.869 8.120 1.00 93.19 467 SER A N 1
ATOM 3721 C CA . SER A 1 467 ? -0.355 0.993 8.679 1.00 93.19 467 SER A CA 1
ATOM 3722 C C . SER A 1 467 ? -0.967 -0.339 9.119 1.00 93.19 467 SER A C 1
ATOM 3724 O O . SER A 1 467 ? -0.480 -1.392 8.715 1.00 93.19 467 SER A O 1
ATOM 3726 N N . ALA A 1 468 ? -2.084 -0.318 9.851 1.00 96.00 468 ALA A N 1
ATOM 3727 C CA . ALA A 1 468 ? -2.776 -1.531 10.275 1.00 96.00 468 ALA A CA 1
ATOM 3728 C C . ALA A 1 468 ? -3.257 -2.391 9.093 1.00 96.00 468 ALA A C 1
ATOM 3730 O O . ALA A 1 468 ? -3.022 -3.600 9.099 1.00 96.00 468 ALA A O 1
ATOM 3731 N N . ALA A 1 469 ? -3.860 -1.784 8.063 1.00 95.50 469 ALA A N 1
ATOM 3732 C CA . ALA A 1 469 ? -4.300 -2.496 6.860 1.00 95.50 469 ALA A CA 1
ATOM 3733 C C . ALA A 1 469 ? -3.123 -3.128 6.106 1.00 95.50 469 ALA A C 1
ATOM 3735 O O . ALA A 1 469 ? -3.150 -4.319 5.794 1.00 95.50 469 ALA A O 1
ATOM 3736 N N . HIS A 1 470 ? -2.047 -2.367 5.893 1.00 89.56 470 HIS A N 1
ATOM 3737 C CA . HIS A 1 470 ? -0.844 -2.855 5.222 1.00 89.56 470 HIS A CA 1
ATOM 3738 C C . HIS A 1 470 ? -0.180 -4.005 5.984 1.00 89.56 470 HIS A C 1
ATOM 3740 O O . HIS A 1 470 ? 0.188 -5.006 5.371 1.00 89.56 470 HIS A O 1
ATOM 3746 N N . LYS A 1 471 ? -0.051 -3.907 7.316 1.00 91.62 471 LYS A N 1
ATOM 3747 C CA . LYS A 1 471 ? 0.519 -4.992 8.134 1.00 91.62 471 LYS A CA 1
ATOM 3748 C C . LYS A 1 471 ? -0.330 -6.259 8.106 1.00 91.62 471 LYS A C 1
ATOM 3750 O O . LYS A 1 471 ? 0.226 -7.355 8.130 1.00 91.62 471 LYS A O 1
ATOM 3755 N N . ALA A 1 472 ? -1.645 -6.116 7.987 1.00 93.38 472 ALA A N 1
ATOM 3756 C CA . ALA A 1 472 ? -2.564 -7.232 7.805 1.00 93.38 472 ALA A CA 1
ATOM 3757 C C . ALA A 1 472 ? -2.575 -7.799 6.376 1.00 93.38 472 ALA A C 1
ATOM 3759 O O . ALA A 1 472 ? -3.357 -8.703 6.096 1.00 93.38 472 ALA A O 1
ATOM 3760 N N . ASP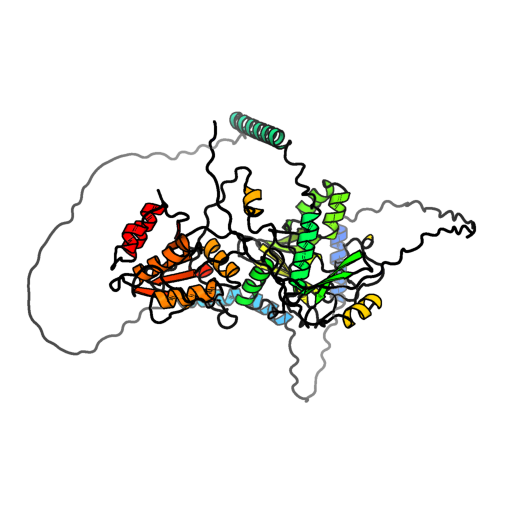 A 1 473 ? -1.725 -7.299 5.468 1.00 90.62 473 ASP A N 1
ATOM 3761 C CA . ASP A 1 473 ? -1.733 -7.685 4.055 1.00 90.62 473 ASP A CA 1
ATOM 3762 C C . ASP A 1 473 ? -3.115 -7.426 3.419 1.00 90.62 473 ASP A C 1
ATOM 3764 O O . ASP A 1 473 ? -3.607 -8.206 2.609 1.00 90.62 473 ASP A O 1
ATOM 3768 N N . SER A 1 474 ? -3.740 -6.296 3.771 1.00 92.88 474 SER A N 1
ATOM 3769 C CA . SER A 1 474 ? -5.043 -5.859 3.266 1.00 92.88 474 SER A CA 1
ATOM 3770 C C . SER A 1 474 ? -4.942 -4.538 2.505 1.00 92.88 474 SER A C 1
ATOM 3772 O O . SER A 1 474 ? -4.122 -3.678 2.824 1.00 92.88 474 SER A O 1
ATOM 3774 N N . VAL A 1 475 ? -5.798 -4.379 1.494 1.00 89.12 475 VAL A N 1
ATOM 3775 C CA . VAL A 1 475 ? -5.939 -3.154 0.684 1.00 89.12 475 VAL A CA 1
ATOM 3776 C C . VAL A 1 475 ? -6.483 -1.989 1.506 1.00 89.12 475 VAL A C 1
ATOM 3778 O O . VAL A 1 475 ? -6.094 -0.843 1.317 1.00 89.12 475 VAL A O 1
ATOM 3781 N N . GLY A 1 476 ? -7.364 -2.317 2.437 1.00 94.19 476 GLY A N 1
ATOM 3782 C CA . GLY A 1 476 ? -8.016 -1.399 3.347 1.00 94.19 476 GLY A CA 1
ATOM 3783 C C . GLY A 1 476 ? -8.892 -2.200 4.290 1.00 94.19 476 GLY A C 1
ATOM 3784 O O . GLY A 1 476 ? -8.950 -3.435 4.226 1.00 94.19 476 GLY A O 1
ATOM 3785 N N . PHE A 1 477 ? -9.580 -1.509 5.176 1.00 97.56 477 PHE A N 1
ATOM 3786 C CA . PHE A 1 477 ? -10.429 -2.153 6.162 1.00 97.56 477 PHE A CA 1
ATOM 3787 C C . PHE A 1 477 ? -11.860 -1.644 6.077 1.00 97.56 477 PHE A C 1
ATOM 3789 O O . PHE A 1 477 ? -12.100 -0.486 5.745 1.00 97.56 477 PHE A O 1
ATOM 3796 N N . LEU A 1 478 ? -12.810 -2.520 6.394 1.00 97.75 478 LEU A N 1
ATOM 3797 C CA . LEU A 1 478 ? -14.233 -2.217 6.503 1.00 97.75 478 LEU A CA 1
ATOM 3798 C C . LEU A 1 478 ? -14.729 -2.591 7.898 1.00 97.75 478 LEU A C 1
ATOM 3800 O O . LEU A 1 478 ? -14.177 -3.485 8.539 1.00 97.75 478 LEU A O 1
ATOM 3804 N N . LEU A 1 479 ? -15.798 -1.935 8.346 1.00 97.69 479 LEU A N 1
ATOM 3805 C CA . LEU A 1 479 ? -16.511 -2.332 9.556 1.00 97.69 479 LEU A CA 1
ATOM 3806 C C . LEU A 1 479 ? -17.586 -3.375 9.230 1.00 97.69 479 LEU A C 1
ATOM 3808 O O . LEU A 1 479 ? -18.355 -3.222 8.271 1.00 97.69 479 LEU A O 1
ATOM 3812 N N . GLU A 1 480 ? -17.651 -4.415 10.055 1.00 97.50 480 GLU A N 1
ATOM 3813 C CA . GLU A 1 480 ? -18.654 -5.473 10.001 1.00 97.50 480 GLU A CA 1
ATOM 3814 C C . GLU A 1 480 ? -19.322 -5.654 11.367 1.00 97.50 480 GLU A C 1
ATOM 3816 O O . GLU A 1 480 ? -18.674 -5.688 12.416 1.00 97.50 480 GLU A O 1
ATOM 3821 N N . ASP A 1 481 ? -20.643 -5.788 11.348 1.00 96.69 481 ASP A N 1
ATOM 3822 C CA . ASP A 1 481 ? -21.423 -6.135 12.525 1.00 96.69 481 ASP A CA 1
ATOM 3823 C C . ASP A 1 481 ? -21.394 -7.644 12.781 1.00 96.69 481 ASP A C 1
ATOM 3825 O O . ASP A 1 481 ? -21.733 -8.436 11.905 1.00 96.69 481 ASP A O 1
ATOM 3829 N N . VAL A 1 482 ? -21.026 -8.028 14.000 1.00 95.19 482 VAL A N 1
ATOM 3830 C CA . VAL A 1 482 ? -20.972 -9.425 14.456 1.00 95.19 482 VAL A CA 1
ATOM 3831 C C . VAL A 1 482 ? -22.049 -9.759 15.492 1.00 95.19 482 VAL A C 1
ATOM 3833 O O . VAL A 1 482 ? -21.902 -10.695 16.261 1.00 95.19 482 VAL A O 1
ATOM 3836 N N . GLY A 1 483 ? -23.127 -8.977 15.575 1.00 90.62 483 GLY A N 1
ATOM 3837 C CA . GLY A 1 483 ? -24.194 -9.214 16.556 1.00 90.62 483 GLY A CA 1
ATOM 3838 C C . GLY A 1 483 ? -23.949 -8.553 17.916 1.00 90.62 483 GLY A C 1
ATOM 3839 O O . GLY A 1 483 ? -24.673 -8.812 18.873 1.00 90.62 483 GLY A O 1
ATOM 3840 N N . GLY A 1 484 ? -22.968 -7.650 17.993 1.00 83.06 484 GLY A N 1
ATOM 3841 C CA . GLY A 1 484 ? -22.769 -6.739 19.118 1.00 83.06 484 GLY A CA 1
ATOM 3842 C C . GLY A 1 484 ? -22.009 -7.289 20.327 1.00 83.06 484 GLY A C 1
ATOM 3843 O O . GLY A 1 484 ? -21.762 -6.499 21.239 1.00 83.06 484 GLY A O 1
ATOM 3844 N N . ASP A 1 485 ? -21.596 -8.561 20.358 1.00 94.75 485 ASP A N 1
ATOM 3845 C CA . ASP A 1 485 ? -20.691 -9.046 21.408 1.00 94.75 485 ASP A CA 1
ATOM 3846 C C . ASP A 1 485 ? -19.280 -8.465 21.226 1.00 94.75 485 ASP A C 1
ATOM 3848 O O . ASP A 1 485 ? -18.667 -8.535 20.159 1.00 94.75 485 ASP A O 1
ATOM 3852 N N . ALA A 1 486 ? -18.767 -7.857 22.295 1.00 96.25 486 ALA A N 1
ATOM 3853 C CA . ALA A 1 486 ? -17.470 -7.196 22.292 1.00 96.25 486 ALA A CA 1
ATOM 3854 C C . ALA A 1 486 ? -16.299 -8.147 22.025 1.00 96.25 486 ALA A C 1
ATOM 3856 O O . ALA A 1 486 ? -15.377 -7.786 21.295 1.00 96.25 486 ALA A O 1
ATOM 3857 N N . LEU A 1 487 ? -16.311 -9.336 22.628 1.00 96.31 487 LEU A N 1
ATOM 3858 C CA . LEU A 1 487 ? -15.189 -10.266 22.542 1.00 96.31 487 LEU A CA 1
ATOM 3859 C C . LEU A 1 487 ? -15.201 -11.012 21.211 1.00 96.31 487 LEU A C 1
ATOM 3861 O O . LEU A 1 487 ? -14.138 -11.218 20.637 1.00 96.31 487 LEU A O 1
ATOM 3865 N N . GLU A 1 488 ? -16.377 -11.322 20.670 1.00 96.38 488 GLU A N 1
ATOM 3866 C CA . GLU A 1 488 ? -16.527 -11.855 19.317 1.00 96.38 488 GLU A CA 1
ATOM 3867 C C . GLU A 1 488 ? -16.039 -10.854 18.260 1.00 96.38 488 GLU A C 1
ATOM 3869 O O . GLU A 1 488 ? -15.265 -11.216 17.369 1.00 96.38 488 GLU A O 1
ATOM 3874 N N . ALA A 1 489 ? -16.422 -9.575 18.385 1.00 97.50 489 ALA A N 1
ATOM 3875 C CA . ALA A 1 489 ? -15.951 -8.518 17.487 1.00 97.50 489 ALA A CA 1
ATOM 3876 C C . ALA A 1 489 ? -14.430 -8.367 17.550 1.00 97.50 489 ALA A C 1
ATOM 3878 O O . ALA A 1 489 ? -13.765 -8.218 16.518 1.00 97.50 489 ALA A O 1
ATOM 3879 N N . TYR A 1 490 ? -13.883 -8.426 18.764 1.00 97.62 490 TYR A N 1
ATOM 3880 C CA . TYR A 1 490 ? -12.453 -8.347 19.003 1.00 97.62 490 TYR A CA 1
ATOM 3881 C C . TYR A 1 490 ? -11.707 -9.547 18.413 1.00 97.62 490 TYR A C 1
ATOM 3883 O O . TYR A 1 490 ? -10.728 -9.349 17.699 1.00 97.62 490 TYR A O 1
ATOM 3891 N N . ASP A 1 491 ? -12.181 -10.770 18.654 1.00 96.56 491 ASP A N 1
ATOM 3892 C CA . ASP A 1 491 ? -11.575 -12.009 18.161 1.00 96.56 491 ASP A CA 1
ATOM 3893 C C . ASP A 1 491 ? -11.586 -12.080 16.631 1.00 96.56 491 ASP A C 1
ATOM 3895 O O . ASP A 1 491 ? -10.558 -12.343 16.005 1.00 96.56 491 ASP A O 1
ATOM 3899 N N . LYS A 1 492 ? -12.725 -11.753 16.007 1.00 96.94 492 LYS A N 1
ATOM 3900 C CA . LYS A 1 492 ? -12.832 -11.687 14.545 1.00 96.94 492 LYS A CA 1
ATOM 3901 C C . LYS A 1 492 ? -11.870 -10.654 13.961 1.00 96.94 492 LYS A C 1
ATOM 3903 O O . LYS A 1 492 ? -11.163 -10.951 13.000 1.00 96.94 492 LYS A O 1
ATOM 3908 N N . SER A 1 493 ? -11.799 -9.468 14.567 1.00 97.62 493 SER A N 1
ATOM 3909 C CA . SER A 1 493 ? -10.844 -8.430 14.162 1.00 97.62 493 SER A CA 1
ATOM 3910 C C . SER A 1 493 ? -9.400 -8.891 14.320 1.00 97.62 493 SER A C 1
ATOM 3912 O O . SER A 1 493 ? -8.587 -8.685 13.425 1.00 97.62 493 SER A O 1
ATOM 3914 N N . ARG A 1 494 ? -9.081 -9.558 15.432 1.00 96.81 494 ARG A N 1
ATOM 3915 C CA . ARG A 1 494 ? -7.748 -10.088 15.715 1.00 96.81 494 ARG A CA 1
ATOM 3916 C C . ARG A 1 494 ? -7.326 -11.106 14.656 1.00 96.81 494 ARG A C 1
ATOM 3918 O O . ARG A 1 494 ? -6.232 -10.988 14.115 1.00 96.81 494 ARG A O 1
ATOM 3925 N N . ARG A 1 495 ? -8.202 -12.052 14.296 1.00 96.44 495 ARG A N 1
ATOM 3926 C CA . ARG A 1 495 ? -7.947 -13.030 13.221 1.00 96.44 495 ARG A CA 1
ATOM 3927 C C . ARG A 1 495 ? -7.655 -12.349 11.886 1.00 96.44 495 ARG A C 1
ATOM 3929 O O . ARG A 1 495 ? -6.690 -12.705 11.218 1.00 96.44 495 ARG A O 1
ATOM 3936 N N . ASN A 1 496 ? -8.426 -11.321 11.540 1.00 96.50 496 ASN A N 1
ATOM 3937 C CA . ASN A 1 496 ? -8.251 -10.578 10.292 1.00 96.50 496 ASN A CA 1
ATOM 3938 C C . ASN A 1 496 ? -6.978 -9.723 10.250 1.00 96.50 496 ASN A C 1
ATOM 3940 O O . ASN A 1 496 ? -6.335 -9.637 9.208 1.00 96.50 496 ASN A O 1
ATOM 3944 N N . VAL A 1 497 ? -6.627 -9.065 11.357 1.00 96.31 497 VAL A N 1
ATOM 3945 C CA . VAL A 1 497 ? -5.500 -8.121 11.409 1.00 96.31 497 VAL A CA 1
ATOM 3946 C C . VAL A 1 497 ? -4.180 -8.853 11.635 1.00 96.31 497 VAL A C 1
ATOM 3948 O O . VAL A 1 497 ? -3.189 -8.586 10.953 1.00 96.31 497 VAL A O 1
ATOM 3951 N N . LEU A 1 498 ? -4.162 -9.807 12.566 1.00 94.69 498 LEU A N 1
ATOM 3952 C CA . LEU A 1 498 ? -2.964 -10.572 12.886 1.00 94.69 498 LEU A CA 1
ATOM 3953 C C . LEU A 1 498 ? -2.720 -11.687 11.859 1.00 94.69 498 LEU A C 1
ATOM 3955 O O . LEU A 1 498 ? -1.571 -11.994 11.546 1.00 94.69 498 LEU A O 1
ATOM 3959 N N . GLY A 1 499 ? -3.782 -12.246 11.269 1.00 92.44 499 GLY A N 1
ATOM 3960 C CA . GLY A 1 499 ? -3.706 -13.371 10.331 1.00 92.44 499 GLY A CA 1
ATOM 3961 C C . GLY A 1 499 ? -3.471 -14.723 11.010 1.00 92.44 499 GLY A C 1
ATOM 3962 O O . GLY A 1 499 ? -2.974 -15.643 10.366 1.00 92.44 499 GLY A O 1
ATOM 3963 N N . LEU A 1 500 ? -3.776 -14.833 12.307 1.00 89.69 500 LEU A N 1
ATOM 3964 C CA . LEU A 1 500 ? -3.660 -16.065 13.090 1.00 89.69 500 LEU A CA 1
ATOM 3965 C C . LEU A 1 500 ? -5.041 -16.492 13.583 1.00 89.69 500 LEU A C 1
ATOM 3967 O O . LEU A 1 500 ? -5.732 -15.684 14.199 1.00 89.69 500 LEU A O 1
ATOM 3971 N N . ASP A 1 501 ? -5.389 -17.769 13.410 1.00 89.19 501 ASP A N 1
ATOM 3972 C CA . ASP A 1 501 ? -6.647 -18.378 13.888 1.00 89.19 501 ASP A CA 1
ATOM 3973 C C . ASP A 1 501 ? -6.661 -18.672 15.403 1.00 89.19 501 ASP A C 1
ATOM 3975 O O . ASP A 1 501 ? -7.442 -19.482 15.904 1.00 89.19 501 ASP A O 1
ATOM 3979 N N . GLU A 1 502 ? -5.795 -18.010 16.166 1.00 89.31 502 GLU A N 1
ATOM 3980 C CA . GLU A 1 502 ? -5.772 -18.127 17.619 1.00 89.31 502 GLU A CA 1
ATOM 3981 C C . GLU A 1 502 ? -6.949 -17.375 18.237 1.00 89.31 502 GLU A C 1
ATOM 3983 O O . GLU A 1 502 ? -7.066 -16.155 18.084 1.00 89.31 502 GLU A O 1
ATOM 3988 N N . GLN A 1 503 ? -7.770 -18.100 18.998 1.00 89.00 503 GLN A N 1
ATOM 3989 C CA . GLN A 1 503 ? -8.818 -17.488 19.802 1.00 89.00 503 GLN A CA 1
ATOM 3990 C C . GLN A 1 503 ? -8.212 -16.596 20.883 1.00 89.00 503 GLN A C 1
ATOM 3992 O O . GLN A 1 503 ? -7.318 -17.002 21.637 1.00 89.00 503 GLN A O 1
ATOM 3997 N N . PHE A 1 504 ? -8.736 -15.380 21.001 1.00 90.25 504 PHE A N 1
ATOM 3998 C CA . PHE A 1 504 ? -8.360 -14.484 22.077 1.00 90.25 504 PHE A CA 1
ATOM 3999 C C . PHE A 1 504 ? -8.861 -15.026 23.422 1.00 90.25 504 PHE A C 1
ATOM 4001 O O . PHE A 1 504 ? -10.051 -15.027 23.725 1.00 90.25 504 PHE A O 1
ATOM 4008 N N . THR A 1 505 ? -7.928 -15.439 24.275 1.00 86.38 505 THR A N 1
ATOM 4009 C CA . THR A 1 505 ? -8.208 -15.745 25.680 1.00 86.38 505 THR A CA 1
ATOM 4010 C C . THR A 1 505 ? -7.883 -14.531 26.543 1.00 86.38 505 THR A C 1
ATOM 4012 O O . THR A 1 505 ? -6.722 -14.137 26.660 1.00 86.38 505 THR A O 1
ATOM 4015 N N . ALA A 1 506 ? -8.892 -13.917 27.161 1.00 76.19 506 ALA A N 1
ATOM 4016 C CA . ALA A 1 506 ? -8.658 -12.903 28.183 1.00 76.19 506 ALA A CA 1
ATOM 4017 C C . ALA A 1 506 ? -7.999 -13.598 29.387 1.00 76.19 506 ALA A C 1
ATOM 4019 O O . ALA A 1 506 ? -8.663 -14.296 30.145 1.00 76.19 506 ALA A O 1
ATOM 4020 N N . GLY A 1 507 ? -6.676 -13.476 29.540 1.00 73.12 507 GLY A N 1
ATOM 4021 C CA . GLY A 1 507 ? -5.938 -14.138 30.628 1.00 73.12 507 GLY A CA 1
ATOM 4022 C C . GLY A 1 507 ? -6.370 -13.697 32.036 1.00 73.12 507 GLY A C 1
ATOM 4023 O O . GLY A 1 507 ? -6.036 -14.356 33.017 1.00 73.12 507 GLY A O 1
ATOM 4024 N N . LEU A 1 508 ? -7.122 -12.596 32.137 1.00 70.94 508 LEU A N 1
ATOM 4025 C CA . LEU A 1 508 ? -7.743 -12.086 33.355 1.00 70.94 508 LEU A CA 1
ATOM 4026 C C . LEU A 1 508 ? -9.265 -12.223 33.258 1.00 70.94 508 LEU A C 1
ATOM 4028 O O . LEU A 1 508 ? -9.850 -11.984 32.202 1.00 70.94 508 LEU A O 1
ATOM 4032 N N . ALA A 1 509 ? -9.901 -12.581 34.376 1.00 84.50 509 ALA A N 1
ATOM 4033 C CA . ALA A 1 509 ? -11.352 -12.678 34.467 1.00 84.50 509 ALA A CA 1
ATOM 4034 C C . ALA A 1 509 ? -11.978 -11.289 34.275 1.00 84.50 509 ALA A C 1
ATOM 4036 O O . ALA A 1 509 ? -11.941 -10.448 35.176 1.00 84.50 509 ALA A O 1
ATOM 4037 N N . ILE A 1 510 ? -12.534 -11.045 33.087 1.00 91.12 510 ILE A N 1
ATOM 4038 C CA . ILE A 1 510 ? -13.328 -9.847 32.821 1.00 91.12 510 ILE A CA 1
ATOM 4039 C C . ILE A 1 510 ? -14.580 -9.934 33.703 1.00 91.12 510 ILE A C 1
ATOM 4041 O O . ILE A 1 510 ? -15.245 -10.970 33.676 1.00 91.12 510 ILE A O 1
ATOM 4045 N N . PRO A 1 511 ? -14.924 -8.896 34.489 1.00 92.06 511 PRO A N 1
ATOM 4046 C CA . PRO A 1 511 ? -16.117 -8.945 35.325 1.00 92.06 511 PRO A CA 1
ATOM 4047 C C . PRO A 1 511 ? -17.366 -9.240 34.488 1.00 92.06 511 PRO A C 1
ATOM 4049 O O . PRO A 1 511 ? -17.602 -8.562 33.489 1.00 92.06 511 PRO A O 1
ATOM 4052 N N . ASP A 1 512 ? -18.210 -10.183 34.915 1.00 92.31 512 ASP A N 1
ATOM 4053 C CA . ASP A 1 512 ? -19.432 -10.550 34.174 1.00 92.31 512 ASP A CA 1
ATOM 4054 C C . ASP A 1 512 ? -20.348 -9.340 33.924 1.00 92.31 512 ASP A C 1
ATOM 4056 O O . ASP A 1 512 ? -20.966 -9.211 32.865 1.00 92.31 512 ASP A O 1
ATOM 4060 N N . ALA A 1 513 ? -20.373 -8.412 34.888 1.00 95.88 513 ALA A N 1
ATOM 4061 C CA . ALA A 1 513 ? -21.136 -7.168 34.840 1.00 95.88 513 ALA A CA 1
ATOM 4062 C C . ALA A 1 513 ? -20.532 -6.085 33.924 1.00 95.88 513 ALA A C 1
ATOM 4064 O O . ALA A 1 513 ? -21.140 -5.028 33.768 1.00 95.88 513 ALA A O 1
ATOM 4065 N N . ALA A 1 514 ? -19.342 -6.297 33.354 1.00 96.31 514 ALA A N 1
ATOM 4066 C CA . ALA A 1 514 ? -18.711 -5.337 32.457 1.00 96.31 514 ALA A CA 1
ATOM 4067 C C . ALA A 1 514 ? -19.507 -5.208 31.152 1.00 96.31 514 ALA A C 1
ATOM 4069 O O . ALA A 1 514 ? -19.811 -6.206 30.496 1.00 96.31 514 ALA A O 1
ATOM 4070 N N . ASN A 1 515 ? -19.804 -3.974 30.750 1.00 96.69 515 ASN A N 1
ATOM 4071 C CA . ASN A 1 515 ? -20.436 -3.673 29.473 1.00 96.69 515 ASN A CA 1
ATOM 4072 C C . ASN A 1 515 ? -19.478 -3.907 28.289 1.00 96.69 515 ASN A C 1
ATOM 4074 O O . ASN A 1 515 ? -18.270 -4.085 28.461 1.00 96.69 515 ASN A O 1
ATOM 4078 N N . ASN A 1 516 ? -20.011 -3.864 27.066 1.00 97.00 516 ASN A N 1
ATOM 4079 C CA . ASN A 1 516 ? -19.241 -4.115 25.845 1.00 97.00 516 ASN A CA 1
ATOM 4080 C C . ASN A 1 516 ? -18.009 -3.209 25.692 1.00 97.00 516 ASN A C 1
ATOM 4082 O O . ASN A 1 516 ? -16.951 -3.679 25.279 1.00 97.00 516 ASN A O 1
ATOM 4086 N N . LEU A 1 517 ? -18.110 -1.928 26.062 1.00 97.81 517 LEU A N 1
ATOM 4087 C CA . LEU A 1 517 ? -16.973 -1.008 25.993 1.00 97.81 517 LEU A CA 1
ATOM 4088 C C . LEU A 1 517 ? -15.848 -1.421 26.948 1.00 97.81 517 LEU A C 1
ATOM 4090 O O . LEU A 1 517 ? -14.684 -1.454 26.558 1.00 97.81 517 LEU A O 1
ATOM 4094 N N . CYS A 1 518 ? -16.195 -1.747 28.193 1.00 96.88 518 CYS A N 1
ATOM 4095 C CA . CYS A 1 518 ? -15.242 -2.200 29.199 1.00 96.88 518 CYS A CA 1
ATOM 4096 C C . CYS A 1 518 ? -14.586 -3.523 28.773 1.00 96.88 518 CYS A C 1
ATOM 4098 O O . CYS A 1 518 ? -13.363 -3.636 28.827 1.00 96.88 518 CYS A O 1
ATOM 4100 N N . ARG A 1 519 ? -15.369 -4.485 28.258 1.00 96.88 519 ARG A N 1
ATOM 4101 C CA . ARG A 1 519 ? -14.863 -5.758 27.707 1.00 96.88 519 ARG A CA 1
ATOM 4102 C C . ARG A 1 519 ? -13.862 -5.540 26.568 1.00 96.88 519 ARG A C 1
ATOM 4104 O O . ARG A 1 519 ? -12.805 -6.167 26.568 1.00 96.88 519 ARG A O 1
ATOM 4111 N N . LEU A 1 520 ? -14.154 -4.622 25.641 1.00 97.19 520 LEU A N 1
ATOM 4112 C CA . LEU A 1 520 ? -13.226 -4.258 24.565 1.00 97.19 520 LEU A CA 1
ATOM 4113 C C . LEU A 1 520 ? -11.925 -3.651 25.098 1.00 97.19 520 LEU A C 1
ATOM 4115 O O . LEU A 1 520 ? -10.852 -4.043 24.648 1.00 97.19 520 LEU A O 1
ATOM 4119 N N . PHE A 1 521 ? -11.999 -2.720 26.055 1.00 97.19 521 PHE A N 1
ATOM 4120 C CA . PHE A 1 521 ? -10.794 -2.142 26.658 1.00 97.19 521 PHE A CA 1
ATOM 4121 C C . PHE A 1 521 ? -9.959 -3.188 27.391 1.00 97.19 521 PHE A C 1
ATOM 4123 O O . PHE A 1 521 ? -8.738 -3.148 27.288 1.00 97.19 521 PHE A O 1
ATOM 4130 N N . TRP A 1 522 ? -10.594 -4.135 28.083 1.00 95.88 522 TRP A N 1
ATOM 4131 C CA . TRP A 1 522 ? -9.906 -5.269 28.697 1.00 95.88 522 TRP A CA 1
ATOM 4132 C C . TRP A 1 522 ? -9.144 -6.096 27.660 1.00 95.88 522 TRP A C 1
ATOM 4134 O O . TRP A 1 522 ? -7.947 -6.325 27.827 1.00 95.88 522 TRP A O 1
ATOM 4144 N N . ALA A 1 523 ? -9.811 -6.493 26.573 1.00 96.50 523 ALA A N 1
ATOM 4145 C CA . ALA A 1 523 ? -9.188 -7.283 25.516 1.00 96.50 523 ALA A CA 1
ATOM 4146 C C . ALA A 1 523 ? -8.011 -6.543 24.858 1.00 96.50 523 ALA A C 1
ATOM 4148 O O . ALA A 1 523 ? -6.899 -7.072 24.788 1.00 96.50 523 ALA A O 1
ATOM 4149 N N . ALA A 1 524 ? -8.237 -5.285 24.471 1.00 96.75 524 ALA A N 1
ATOM 4150 C CA . ALA A 1 524 ? -7.233 -4.437 23.841 1.00 96.75 524 ALA A CA 1
ATOM 4151 C C . ALA A 1 524 ? -6.031 -4.160 24.755 1.00 96.75 524 ALA A C 1
ATOM 4153 O O . ALA A 1 524 ? -4.890 -4.205 24.305 1.00 96.75 524 ALA A O 1
ATOM 4154 N N . TYR A 1 525 ? -6.271 -3.898 26.043 1.00 96.00 525 TYR A N 1
ATOM 4155 C CA . TYR A 1 525 ? -5.219 -3.674 27.034 1.00 96.00 525 TYR A CA 1
ATOM 4156 C C . TYR A 1 525 ? -4.357 -4.925 27.233 1.00 96.00 525 TYR A C 1
ATOM 4158 O O . TYR A 1 525 ? -3.128 -4.833 27.252 1.00 96.00 525 TYR A O 1
ATOM 4166 N N . THR A 1 526 ? -4.985 -6.098 27.363 1.00 95.00 526 THR A N 1
ATOM 4167 C CA . THR A 1 526 ? -4.271 -7.371 27.515 1.00 95.00 526 THR A CA 1
ATOM 4168 C C . THR A 1 526 ? -3.396 -7.665 26.298 1.00 95.00 526 THR A C 1
ATOM 4170 O O . THR A 1 526 ? -2.212 -7.954 26.468 1.00 95.00 526 THR A O 1
ATOM 4173 N N . ASP A 1 527 ? -3.920 -7.547 25.076 1.00 95.38 527 ASP A N 1
ATOM 4174 C CA . ASP A 1 527 ? -3.106 -7.772 23.876 1.00 95.38 527 ASP A CA 1
ATOM 4175 C C . ASP A 1 527 ? -1.971 -6.743 23.758 1.00 95.38 527 ASP A C 1
ATOM 4177 O O . ASP A 1 527 ? -0.815 -7.136 23.588 1.00 95.38 527 ASP A O 1
ATOM 4181 N N . ALA A 1 528 ? -2.267 -5.450 23.924 1.00 95.25 528 ALA A N 1
ATOM 4182 C CA . ALA A 1 528 ? -1.278 -4.388 23.755 1.00 95.25 528 ALA A CA 1
ATOM 4183 C C . ALA A 1 528 ? -0.140 -4.458 24.775 1.00 95.25 528 ALA A C 1
ATOM 4185 O O . ALA A 1 528 ? 1.028 -4.390 24.399 1.00 95.25 528 ALA A O 1
ATOM 4186 N N . PHE A 1 529 ? -0.457 -4.604 26.063 1.00 94.12 529 PHE A N 1
ATOM 4187 C CA . PHE A 1 529 ? 0.531 -4.415 27.127 1.00 94.12 529 PHE A CA 1
ATOM 4188 C C . PHE A 1 529 ? 1.014 -5.708 27.779 1.00 94.12 529 PHE A C 1
ATOM 4190 O O . PHE A 1 529 ? 2.113 -5.723 28.325 1.00 94.12 529 PHE A O 1
ATOM 4197 N N . GLN A 1 530 ? 0.228 -6.789 27.742 1.00 93.00 530 GLN A N 1
ATOM 4198 C CA . GLN A 1 530 ? 0.653 -8.077 28.308 1.00 93.00 530 GLN A CA 1
ATOM 4199 C C . GLN A 1 530 ? 1.240 -8.997 27.241 1.00 93.00 530 GLN A C 1
ATOM 4201 O O . GLN A 1 530 ? 2.154 -9.762 27.539 1.00 93.00 530 GLN A O 1
ATOM 4206 N N . ARG A 1 531 ? 0.737 -8.921 26.003 1.00 93.44 531 ARG A N 1
ATOM 4207 C CA . ARG A 1 531 ? 1.240 -9.726 24.879 1.00 93.44 531 ARG A CA 1
ATOM 4208 C C . ARG A 1 531 ? 2.132 -8.952 23.915 1.00 93.44 531 ARG A C 1
ATOM 4210 O O . ARG A 1 531 ? 2.726 -9.569 23.042 1.00 93.44 531 ARG A O 1
ATOM 4217 N N . GLY A 1 532 ? 2.235 -7.632 24.074 1.00 94.31 532 GLY A N 1
ATOM 4218 C CA . GLY A 1 532 ? 3.067 -6.784 23.222 1.00 94.31 532 GLY A CA 1
ATOM 4219 C C . GLY A 1 532 ? 2.534 -6.623 21.797 1.00 94.31 532 GLY A C 1
ATOM 4220 O O . GLY A 1 532 ? 3.306 -6.273 20.914 1.00 94.31 532 GLY A O 1
ATOM 4221 N N . ASN A 1 533 ? 1.241 -6.879 21.567 1.00 95.94 533 ASN A N 1
ATOM 4222 C CA . ASN A 1 533 ? 0.596 -6.778 20.259 1.00 95.94 533 ASN A CA 1
ATOM 4223 C C . ASN A 1 533 ? -0.193 -5.463 20.172 1.00 95.94 533 ASN A C 1
ATOM 4225 O O . ASN A 1 533 ? -1.297 -5.409 20.715 1.00 95.94 533 ASN A O 1
ATOM 4229 N N . PRO A 1 534 ? 0.303 -4.407 19.500 1.00 97.25 534 PRO A N 1
ATOM 4230 C CA . PRO A 1 534 ? -0.367 -3.108 19.487 1.00 97.25 534 PRO A CA 1
ATOM 4231 C C . PRO A 1 534 ? -1.796 -3.184 18.944 1.00 97.25 534 PRO A C 1
ATOM 4233 O O . PRO A 1 534 ? -2.050 -3.869 17.955 1.00 97.25 534 PRO A O 1
ATOM 4236 N N . VAL A 1 535 ? -2.732 -2.459 19.554 1.00 97.88 535 VAL A N 1
ATOM 4237 C CA . VAL A 1 535 ? -4.161 -2.510 19.212 1.00 97.88 535 VAL A CA 1
ATOM 4238 C C . VAL A 1 535 ? -4.661 -1.135 18.796 1.00 97.88 535 VAL A C 1
ATOM 4240 O O . VAL A 1 535 ? -4.365 -0.129 19.441 1.00 97.88 535 VAL A O 1
ATOM 4243 N N . VAL A 1 536 ? -5.465 -1.098 17.735 1.00 98.38 536 VAL A N 1
ATOM 4244 C CA . VAL A 1 536 ? -6.171 0.103 17.284 1.00 98.38 536 VAL A CA 1
ATOM 4245 C C . VAL A 1 536 ? -7.649 -0.011 17.659 1.00 98.38 536 VAL A C 1
ATOM 4247 O O . VAL A 1 536 ? -8.326 -0.964 17.286 1.00 98.38 536 VAL A O 1
ATOM 4250 N N . MET A 1 537 ? -8.175 0.967 18.393 1.00 98.38 537 MET A N 1
ATOM 4251 C CA . MET A 1 537 ? -9.599 1.045 18.733 1.00 98.38 537 MET A CA 1
ATOM 4252 C C . MET A 1 537 ? -10.218 2.326 18.180 1.00 98.38 537 MET A C 1
ATOM 4254 O O . MET A 1 537 ? -9.686 3.412 18.384 1.00 98.38 537 MET A O 1
ATOM 4258 N N . MET A 1 538 ? -11.374 2.223 17.532 1.00 98.56 538 MET A N 1
ATOM 4259 C CA . MET A 1 538 ? -12.133 3.356 17.002 1.00 98.56 538 MET A CA 1
ATOM 4260 C C . MET A 1 538 ? -13.377 3.595 17.858 1.00 98.56 538 MET A C 1
ATOM 4262 O O . MET A 1 538 ? -14.271 2.756 17.934 1.00 98.56 538 MET A O 1
ATOM 4266 N N . LEU A 1 539 ? -13.440 4.747 18.518 1.00 98.38 539 LEU A N 1
ATOM 4267 C CA . LEU A 1 539 ? -14.521 5.121 19.425 1.00 98.38 539 LEU A CA 1
ATOM 4268 C C . LEU A 1 539 ? -15.465 6.112 18.732 1.00 98.38 539 LEU A C 1
ATOM 4270 O O . LEU A 1 539 ? -15.138 7.291 18.579 1.00 98.38 539 LEU A O 1
ATOM 4274 N N . MET A 1 540 ? -16.640 5.627 18.328 1.00 98.44 540 MET A N 1
ATOM 4275 C CA . MET A 1 540 ? -17.656 6.358 17.564 1.00 98.44 540 MET A CA 1
ATOM 4276 C C . MET A 1 540 ? -18.864 6.684 18.443 1.00 98.44 540 MET A C 1
ATOM 4278 O O . MET A 1 540 ? -19.377 5.826 19.160 1.00 98.44 540 MET A O 1
ATOM 4282 N N . LYS A 1 541 ? -19.396 7.908 18.382 1.00 97.94 541 LYS A N 1
ATOM 4283 C CA . LYS A 1 541 ? -20.639 8.253 19.103 1.00 97.94 541 LYS A CA 1
ATOM 4284 C C . LYS A 1 541 ? -21.861 7.587 18.471 1.00 97.94 541 LYS A C 1
ATOM 4286 O O . LYS A 1 541 ? -22.733 7.066 19.169 1.00 97.94 541 LYS A O 1
ATOM 4291 N N . THR A 1 542 ? -21.912 7.601 17.148 1.00 97.56 542 THR A N 1
ATOM 4292 C CA . THR A 1 542 ? -23.010 7.098 16.312 1.00 97.56 542 THR A CA 1
ATOM 4293 C C . THR A 1 542 ? -22.443 6.374 15.101 1.00 97.56 542 THR A C 1
ATOM 4295 O O . THR A 1 542 ? -21.293 6.611 14.755 1.00 97.56 542 THR A O 1
ATOM 4298 N N . GLU A 1 543 ? -23.251 5.572 14.408 1.00 95.75 543 GLU A N 1
ATOM 4299 C CA . GLU A 1 543 ? -22.845 4.911 13.153 1.00 95.75 543 GLU A CA 1
ATOM 4300 C C . GLU A 1 543 ? -22.358 5.897 12.079 1.00 95.75 543 GLU A C 1
ATOM 4302 O O . GLU A 1 543 ? -21.506 5.553 11.276 1.00 95.75 543 GLU A O 1
ATOM 4307 N N . LYS A 1 544 ? -22.850 7.143 12.099 1.00 95.75 544 LYS A N 1
ATOM 4308 C CA . LYS A 1 544 ? -22.471 8.214 11.158 1.00 95.75 544 LYS A CA 1
ATOM 4309 C C . LYS A 1 544 ? -21.381 9.156 11.694 1.00 95.75 544 LYS A C 1
ATOM 4311 O O . LYS A 1 544 ? -21.286 10.307 11.271 1.00 95.75 544 LYS A O 1
ATOM 4316 N N . ASP A 1 545 ? -20.621 8.733 12.703 1.00 96.00 545 ASP A N 1
ATOM 4317 C CA . ASP A 1 545 ? -19.570 9.564 13.297 1.00 96.00 545 ASP A CA 1
ATOM 4318 C C . ASP A 1 545 ? -18.276 9.508 12.469 1.00 96.00 545 ASP A C 1
ATOM 4320 O O . ASP A 1 545 ? -17.432 8.640 12.668 1.00 96.00 545 ASP A O 1
ATOM 4324 N N . HIS A 1 546 ? -18.102 10.470 11.559 1.00 94.88 546 HIS A N 1
ATOM 4325 C CA . HIS A 1 546 ? -16.902 10.600 10.716 1.00 94.88 546 HIS A CA 1
ATOM 4326 C C . HIS A 1 546 ? -15.702 11.262 11.425 1.00 94.88 546 HIS A C 1
ATOM 4328 O O . HIS A 1 546 ? -14.703 11.606 10.785 1.00 94.88 546 HIS A O 1
ATOM 4334 N N . ARG A 1 547 ? -15.792 11.512 12.739 1.00 97.31 547 ARG A N 1
ATOM 4335 C CA . ARG A 1 547 ? -14.694 12.055 13.555 1.00 97.31 547 ARG A CA 1
ATOM 4336 C C . ARG A 1 547 ? -14.503 11.221 14.826 1.00 97.31 547 ARG A C 1
ATOM 4338 O O . ARG A 1 547 ? -14.587 11.770 15.931 1.00 97.31 547 ARG A O 1
ATOM 4345 N N . PRO A 1 548 ? -14.239 9.909 14.691 1.00 97.62 548 PRO A N 1
ATOM 4346 C CA . PRO A 1 548 ? -14.053 9.059 15.852 1.00 97.62 548 PRO A CA 1
ATOM 4347 C C . PRO A 1 548 ? -12.801 9.455 16.630 1.00 97.62 548 PRO A C 1
ATOM 4349 O O . PRO A 1 548 ? -11.862 10.065 16.105 1.00 97.62 548 PRO A O 1
ATOM 4352 N N . VAL A 1 549 ? -12.765 9.045 17.893 1.00 98.25 549 VAL A N 1
ATOM 4353 C CA . VAL A 1 549 ? -11.523 9.029 18.663 1.00 98.25 549 VAL A CA 1
ATOM 4354 C C . VAL A 1 549 ? -10.839 7.693 18.404 1.00 98.25 549 VAL A C 1
ATOM 4356 O O . VAL A 1 549 ? -11.354 6.645 18.782 1.00 98.25 549 VAL A O 1
ATOM 4359 N N . VAL A 1 550 ? -9.694 7.726 17.732 1.00 98.12 550 VAL A N 1
ATOM 4360 C CA . VAL A 1 550 ? -8.876 6.547 17.453 1.00 98.12 550 VAL A CA 1
ATOM 4361 C C . VAL A 1 550 ? -7.831 6.419 18.548 1.00 98.12 550 VAL A C 1
ATOM 4363 O O . VAL A 1 550 ? -7.055 7.339 18.788 1.00 98.12 550 VAL A O 1
ATOM 4366 N N . VAL A 1 551 ? -7.822 5.284 19.231 1.00 97.75 551 VAL A N 1
ATOM 4367 C CA . VAL A 1 551 ? -6.910 4.979 20.329 1.00 97.75 551 VAL A CA 1
ATOM 4368 C C . VAL A 1 551 ? -5.916 3.935 19.844 1.00 97.75 551 VAL A C 1
ATOM 4370 O O . VAL A 1 551 ? -6.313 2.839 19.459 1.00 97.75 551 VAL A O 1
ATOM 4373 N N . LEU A 1 552 ? -4.631 4.272 19.866 1.00 97.50 552 LEU A N 1
ATOM 4374 C CA . LEU A 1 552 ? -3.540 3.329 19.642 1.00 97.50 552 LEU A CA 1
ATOM 4375 C C . LEU A 1 552 ? -2.980 2.902 21.002 1.00 97.50 552 LEU A C 1
ATOM 4377 O O . LEU A 1 552 ? -2.360 3.717 21.689 1.00 97.50 552 LEU A O 1
ATOM 4381 N N . LEU A 1 553 ? -3.207 1.644 21.381 1.00 96.88 553 LEU A N 1
ATOM 4382 C CA . LEU A 1 553 ? -2.640 1.020 22.575 1.00 96.88 553 LEU A CA 1
ATOM 4383 C C . LEU A 1 553 ? -1.382 0.235 22.181 1.00 96.88 553 LEU A C 1
ATOM 4385 O O . LEU A 1 553 ? -1.432 -0.587 21.270 1.00 96.88 553 LEU A O 1
ATOM 4389 N N . GLY A 1 554 ? -0.267 0.473 22.869 1.00 95.38 554 GLY A N 1
ATOM 4390 C CA . GLY A 1 554 ? 1.045 -0.076 22.523 1.00 95.38 554 GLY A CA 1
ATOM 4391 C C . GLY A 1 554 ? 1.846 0.818 21.568 1.00 95.38 554 GLY A C 1
ATOM 4392 O O . GLY A 1 554 ? 1.518 1.987 21.325 1.00 95.38 554 GLY A O 1
ATOM 4393 N N . HIS A 1 555 ? 2.955 0.294 21.044 1.00 94.19 555 HIS A N 1
ATOM 4394 C CA . HIS A 1 555 ? 3.818 1.037 20.127 1.00 94.19 555 HIS A CA 1
ATOM 4395 C C . HIS A 1 555 ? 3.226 1.111 18.716 1.00 94.19 555 HIS A C 1
ATOM 4397 O O . HIS A 1 555 ? 2.559 0.204 18.235 1.00 94.19 555 HIS A O 1
ATOM 4403 N N . HIS A 1 556 ? 3.488 2.217 18.017 1.00 94.25 556 HIS A N 1
ATOM 4404 C CA . HIS A 1 556 ? 3.196 2.288 16.586 1.00 94.25 556 HIS A CA 1
ATOM 4405 C C . HIS A 1 556 ? 4.192 1.407 15.834 1.00 94.25 556 HIS A C 1
ATOM 4407 O O . HIS A 1 556 ? 5.399 1.563 16.035 1.00 94.25 556 HIS A O 1
ATOM 4413 N N . ILE A 1 557 ? 3.695 0.558 14.938 1.00 92.75 557 ILE A N 1
ATOM 4414 C CA . ILE A 1 557 ? 4.536 -0.348 14.159 1.00 92.75 557 ILE A CA 1
ATOM 4415 C C . ILE A 1 557 ? 5.124 0.405 12.951 1.00 92.75 557 ILE A C 1
ATOM 4417 O O . ILE A 1 557 ? 4.364 0.907 12.116 1.00 92.75 557 ILE A O 1
ATOM 4421 N N . PRO A 1 558 ? 6.463 0.506 12.823 1.00 87.12 558 PRO A N 1
ATOM 4422 C CA . PRO A 1 558 ? 7.115 1.115 11.662 1.00 87.12 558 PRO A CA 1
ATOM 4423 C C . PRO A 1 558 ? 6.749 0.424 10.341 1.00 87.12 558 PRO A C 1
ATOM 4425 O O . PRO A 1 558 ? 6.477 -0.777 10.308 1.00 87.12 558 PRO A O 1
ATOM 4428 N N . ALA A 1 559 ? 6.769 1.171 9.232 1.00 78.44 559 ALA A N 1
ATOM 4429 C CA . ALA A 1 559 ? 6.357 0.670 7.915 1.00 78.44 559 ALA A CA 1
ATOM 4430 C C . ALA A 1 559 ? 7.184 -0.537 7.433 1.00 78.44 559 ALA A C 1
ATOM 4432 O O . ALA A 1 559 ? 6.652 -1.412 6.758 1.00 78.44 559 ALA A O 1
ATOM 4433 N N . ASP A 1 560 ? 8.436 -0.632 7.860 1.00 72.38 560 ASP A N 1
ATOM 4434 C CA . ASP A 1 560 ? 9.408 -1.668 7.513 1.00 72.38 560 ASP A CA 1
ATOM 4435 C C . ASP A 1 560 ? 9.488 -2.834 8.513 1.00 72.38 560 ASP A C 1
ATOM 4437 O O . ASP A 1 560 ? 10.093 -3.856 8.207 1.00 72.38 560 ASP A O 1
ATOM 4441 N N . SER A 1 561 ? 8.858 -2.720 9.686 1.00 84.44 561 SER A N 1
ATOM 4442 C CA . SER A 1 561 ? 8.786 -3.830 10.645 1.00 84.44 561 SER A CA 1
ATOM 4443 C C . SER A 1 561 ? 7.984 -5.011 10.076 1.00 84.44 561 SER A C 1
ATOM 4445 O O . SER A 1 561 ? 6.980 -4.815 9.392 1.00 84.44 561 SER A O 1
ATOM 4447 N N . SER A 1 562 ? 8.372 -6.248 10.375 1.00 83.44 562 SER A N 1
ATOM 4448 C CA . SER A 1 562 ? 7.553 -7.428 10.059 1.00 83.44 562 SER A CA 1
ATOM 4449 C C . SER A 1 562 ? 6.407 -7.646 11.055 1.00 83.44 562 SER A C 1
ATOM 4451 O O . SER A 1 562 ? 5.548 -8.497 10.820 1.00 83.44 562 SER A O 1
ATOM 4453 N N . GLU A 1 563 ? 6.378 -6.886 12.155 1.00 92.06 563 GLU A N 1
ATOM 4454 C CA . GLU A 1 563 ? 5.333 -6.976 13.172 1.00 92.06 563 GLU A CA 1
ATOM 4455 C C . GLU A 1 563 ? 3.961 -6.580 12.619 1.00 92.06 563 GLU A C 1
ATOM 4457 O O . GLU A 1 563 ? 3.818 -5.772 11.693 1.00 92.06 563 GLU A O 1
ATOM 4462 N N . ARG A 1 564 ? 2.928 -7.140 13.245 1.00 95.12 564 ARG A N 1
ATOM 4463 C CA . ARG A 1 564 ? 1.524 -6.880 12.941 1.00 95.12 564 ARG A CA 1
ATOM 4464 C C . ARG A 1 564 ? 0.821 -6.322 14.166 1.00 95.12 564 ARG A C 1
ATOM 4466 O O . ARG A 1 564 ? 1.209 -6.597 15.298 1.00 95.12 564 ARG A O 1
ATOM 4473 N N . TYR A 1 565 ? -0.227 -5.541 13.927 1.00 97.12 565 TYR A N 1
ATOM 4474 C CA . TYR A 1 565 ? -1.114 -5.120 15.004 1.00 97.12 565 TYR A CA 1
ATOM 4475 C C . TYR A 1 565 ? -1.865 -6.346 15.532 1.00 97.12 565 TYR A C 1
ATOM 4477 O O . TYR A 1 565 ? -2.206 -7.246 14.768 1.00 97.12 565 TYR A O 1
ATOM 4485 N N . GLY A 1 566 ? -2.129 -6.375 16.835 1.00 96.50 566 GLY A N 1
ATOM 4486 C CA . GLY A 1 566 ? -2.939 -7.416 17.456 1.00 96.50 566 GLY A CA 1
ATOM 4487 C C . GLY A 1 566 ? -4.366 -7.379 16.933 1.00 96.50 566 GLY A C 1
ATOM 4488 O O . GLY A 1 566 ? -4.886 -8.387 16.478 1.00 96.50 566 GLY A O 1
ATOM 4489 N N . SER A 1 567 ? -4.996 -6.205 16.962 1.00 97.81 567 SER A N 1
ATOM 4490 C CA . SER A 1 567 ? -6.385 -6.041 16.535 1.00 97.81 567 SER A CA 1
ATOM 4491 C C . SER A 1 567 ? -6.672 -4.607 16.088 1.00 97.81 567 SER A C 1
ATOM 4493 O O . SER A 1 567 ? -5.952 -3.667 16.437 1.00 97.81 567 SER A O 1
ATOM 4495 N N . CYS A 1 568 ? -7.739 -4.447 15.311 1.00 98.12 568 CYS A N 1
ATOM 4496 C CA . CYS A 1 568 ? -8.319 -3.171 14.914 1.00 98.12 568 CYS A CA 1
ATOM 4497 C C . CYS A 1 568 ? -9.834 -3.301 15.091 1.00 98.12 568 CYS A C 1
ATOM 4499 O O . CYS A 1 568 ? -10.438 -4.140 14.444 1.00 98.12 568 CYS A O 1
ATOM 4501 N N . VAL A 1 569 ? -10.462 -2.549 15.990 1.00 98.00 569 VAL A N 1
ATOM 4502 C CA . VAL A 1 569 ? -11.878 -2.760 16.352 1.00 98.00 569 VAL A CA 1
ATOM 4503 C C . VAL A 1 569 ? -12.596 -1.425 16.500 1.00 98.00 569 VAL A C 1
ATOM 4505 O O . VAL A 1 569 ? -11.971 -0.428 16.864 1.00 98.00 569 VAL A O 1
ATOM 4508 N N . ALA A 1 570 ? -13.902 -1.377 16.236 1.00 98.19 570 ALA A N 1
ATOM 4509 C CA . ALA A 1 570 ? -14.710 -0.179 16.459 1.00 98.19 570 ALA A CA 1
ATOM 4510 C C . ALA A 1 570 ? -15.784 -0.393 17.530 1.00 98.19 570 ALA A C 1
ATOM 4512 O O . ALA A 1 570 ? -16.275 -1.501 17.743 1.00 98.19 570 ALA A O 1
ATOM 4513 N N . TYR A 1 571 ? -16.176 0.692 18.193 1.00 98.25 571 TYR A N 1
ATOM 4514 C CA . TYR A 1 571 ? -17.267 0.715 19.159 1.00 98.25 571 TYR A CA 1
ATOM 4515 C C . TYR A 1 571 ? -18.174 1.923 18.934 1.00 98.25 571 TYR A C 1
ATOM 4517 O O . TYR A 1 571 ? -17.696 3.057 18.892 1.00 98.25 571 TYR A O 1
ATOM 4525 N N . ILE A 1 572 ? -19.486 1.688 18.867 1.00 98.12 572 ILE A N 1
ATOM 4526 C CA . ILE A 1 572 ? -20.506 2.724 18.689 1.00 98.12 572 ILE A CA 1
ATOM 4527 C C . ILE A 1 572 ? -21.269 2.940 19.997 1.00 98.12 572 ILE A C 1
ATOM 4529 O O . ILE A 1 572 ? -22.035 2.087 20.446 1.00 98.12 572 ILE A O 1
ATOM 4533 N N . GLY A 1 573 ? -21.106 4.120 20.596 1.00 97.38 573 GLY A N 1
ATOM 4534 C CA . GLY A 1 573 ? -21.637 4.437 21.922 1.00 97.38 573 GLY A CA 1
ATOM 4535 C C . GLY A 1 573 ? -23.159 4.492 22.019 1.00 97.38 573 GLY A C 1
ATOM 4536 O O . GLY A 1 573 ? -23.709 4.018 23.009 1.00 97.38 573 GLY A O 1
ATOM 4537 N N . SER A 1 574 ? -23.841 5.049 21.016 1.00 97.00 574 SER A N 1
ATOM 4538 C CA . SER A 1 574 ? -25.309 5.205 21.016 1.00 97.00 574 SER A CA 1
ATOM 4539 C C . SER A 1 574 ? -26.074 3.882 21.064 1.00 97.00 574 SER A C 1
ATOM 4541 O O . SER A 1 574 ? -27.144 3.831 21.662 1.00 97.00 574 SER A O 1
ATOM 4543 N N . VAL A 1 575 ? -25.510 2.820 20.487 1.00 96.81 575 VAL A N 1
ATOM 4544 C CA . VAL A 1 575 ? -26.105 1.472 20.448 1.00 96.81 575 VAL A CA 1
ATOM 4545 C C . VAL A 1 575 ? -25.305 0.443 21.256 1.00 96.81 575 VAL A C 1
ATOM 4547 O O . VAL A 1 575 ? -25.614 -0.740 21.219 1.00 96.81 575 VAL A O 1
ATOM 4550 N N . GLN A 1 576 ? -24.278 0.890 21.987 1.00 96.31 576 GLN A N 1
ATOM 4551 C CA . GLN A 1 576 ? -23.359 0.065 22.786 1.00 96.31 576 GLN A CA 1
ATOM 4552 C C . GLN A 1 576 ? -22.810 -1.172 22.060 1.00 96.31 576 GLN A C 1
ATOM 4554 O O . GLN A 1 576 ? -22.717 -2.271 22.615 1.00 96.31 576 GLN A O 1
ATOM 4559 N N . LYS A 1 577 ? -22.444 -0.982 20.796 1.00 96.75 577 LYS A N 1
ATOM 4560 C CA . LYS A 1 577 ? -22.171 -2.068 19.860 1.00 96.75 577 LYS A CA 1
ATOM 4561 C C . LYS A 1 577 ? -20.706 -2.092 19.465 1.00 96.75 577 LYS A C 1
ATOM 4563 O O . LYS A 1 577 ? -20.163 -1.059 19.076 1.00 96.75 577 LYS A O 1
ATOM 4568 N N . ALA A 1 578 ? -20.091 -3.265 19.544 1.00 97.69 578 ALA A N 1
ATOM 4569 C CA . ALA A 1 578 ? -18.772 -3.512 18.982 1.00 97.69 578 ALA A CA 1
ATOM 4570 C C . ALA A 1 578 ? -18.900 -3.962 17.521 1.00 97.69 578 ALA A C 1
ATOM 4572 O O . ALA A 1 578 ? -19.786 -4.750 17.192 1.00 97.69 578 ALA A O 1
ATOM 4573 N N . LEU A 1 579 ? -18.023 -3.457 16.659 1.00 97.94 579 LEU A N 1
ATOM 4574 C CA . LEU A 1 579 ? -17.920 -3.855 15.259 1.00 97.94 579 LEU A CA 1
ATOM 4575 C C . LEU A 1 579 ? -16.530 -4.415 15.003 1.00 97.94 579 LEU A C 1
ATOM 4577 O O . LEU A 1 579 ? -15.532 -3.845 15.456 1.00 97.94 579 LEU A O 1
ATOM 4581 N N . ALA A 1 580 ? -16.480 -5.511 14.255 1.00 98.00 580 ALA A N 1
ATOM 4582 C CA . ALA A 1 580 ? -15.225 -6.081 13.820 1.00 98.00 580 ALA A CA 1
ATOM 4583 C C . ALA A 1 580 ? -14.668 -5.308 12.622 1.00 98.00 580 ALA A C 1
ATOM 4585 O O . ALA A 1 580 ? -15.424 -4.769 11.811 1.00 98.00 580 ALA A O 1
ATOM 4586 N N . VAL A 1 581 ? -13.347 -5.297 12.483 1.00 97.81 581 VAL A N 1
ATOM 4587 C CA . VAL A 1 581 ? -12.697 -4.902 11.236 1.00 97.81 581 VAL A CA 1
ATOM 4588 C C . VAL A 1 581 ? -12.473 -6.126 10.364 1.00 97.81 581 VAL A C 1
ATOM 4590 O O . VAL A 1 581 ? -11.981 -7.160 10.828 1.00 97.81 581 VAL A O 1
ATOM 4593 N N . VAL A 1 582 ? -12.803 -5.987 9.082 1.00 97.62 582 VAL A N 1
ATOM 4594 C CA . VAL A 1 582 ? -12.546 -6.998 8.057 1.00 97.62 582 VAL A CA 1
ATOM 4595 C C . VAL A 1 582 ? -11.739 -6.438 6.889 1.00 97.62 582 VAL A C 1
ATOM 4597 O O . VAL A 1 582 ? -11.867 -5.249 6.578 1.00 97.62 582 VAL A O 1
ATOM 4600 N N . PRO A 1 583 ? -10.915 -7.268 6.222 1.00 96.81 583 PRO A N 1
ATOM 4601 C CA . PRO A 1 583 ? -10.210 -6.870 5.014 1.00 96.81 583 PRO A CA 1
ATOM 4602 C C . PRO A 1 583 ? -11.202 -6.463 3.928 1.00 96.81 583 PRO A C 1
ATOM 4604 O O . PRO A 1 583 ? -12.194 -7.155 3.687 1.00 96.81 583 PRO A O 1
ATOM 4607 N N . GLN A 1 584 ? -10.923 -5.359 3.241 1.00 95.25 584 GLN A N 1
ATOM 4608 C CA . GLN A 1 584 ? -11.630 -5.057 2.007 1.00 95.25 584 GLN A CA 1
ATOM 4609 C C . GLN A 1 584 ? -11.262 -6.112 0.959 1.00 95.25 584 GLN A C 1
ATOM 4611 O O . GLN A 1 584 ? -10.089 -6.402 0.722 1.00 95.25 584 GLN A O 1
ATOM 4616 N N . THR A 1 585 ? -12.272 -6.675 0.310 1.00 92.19 585 THR A N 1
ATOM 4617 C CA . THR A 1 585 ? -12.120 -7.595 -0.819 1.00 92.19 585 THR A CA 1
ATOM 4618 C C . THR A 1 585 ? -12.514 -6.910 -2.121 1.00 92.19 585 THR A C 1
ATOM 4620 O O . THR A 1 585 ? -13.183 -5.873 -2.113 1.00 92.19 585 THR A O 1
ATOM 4623 N N . ARG A 1 586 ? -12.190 -7.543 -3.255 1.00 86.25 586 ARG A N 1
ATOM 4624 C CA . ARG A 1 586 ? -12.588 -7.068 -4.587 1.00 86.25 586 ARG A CA 1
ATOM 4625 C C . ARG A 1 586 ? -14.098 -6.843 -4.716 1.00 86.25 586 ARG A C 1
ATOM 4627 O O . ARG A 1 586 ? -14.512 -5.858 -5.315 1.00 86.25 586 ARG A O 1
ATOM 4634 N N . SER A 1 587 ? -14.918 -7.713 -4.118 1.00 90.69 587 SER A N 1
ATOM 4635 C CA . SER A 1 587 ? -16.385 -7.592 -4.142 1.00 90.69 587 SER A CA 1
ATOM 4636 C C . SER A 1 587 ? -16.927 -6.456 -3.272 1.00 90.69 587 SER A C 1
ATOM 4638 O O . SER A 1 587 ? -18.097 -6.121 -3.381 1.00 90.69 587 SER A O 1
ATOM 4640 N N . THR A 1 588 ? -16.098 -5.892 -2.394 1.00 92.50 588 THR A N 1
ATOM 4641 C CA . THR A 1 588 ? -16.431 -4.756 -1.517 1.00 92.50 588 THR A CA 1
ATOM 4642 C C . THR A 1 588 ? -15.603 -3.510 -1.842 1.00 92.50 588 THR A C 1
ATOM 4644 O O . THR A 1 588 ? -15.505 -2.587 -1.032 1.00 92.50 588 THR A O 1
ATOM 4647 N N . GLY A 1 589 ? -14.949 -3.507 -3.007 1.00 88.56 589 GLY A N 1
ATOM 4648 C CA . GLY A 1 589 ? -14.015 -2.468 -3.434 1.00 88.56 589 GLY A CA 1
ATOM 4649 C C . GLY A 1 589 ? -14.651 -1.111 -3.736 1.00 88.56 589 GLY A C 1
ATOM 4650 O O . GLY A 1 589 ? -13.946 -0.120 -3.912 1.00 88.56 589 GLY A O 1
ATOM 4651 N N . ASP A 1 590 ? -15.976 -1.072 -3.819 1.00 90.62 590 ASP A N 1
ATOM 4652 C CA . ASP A 1 590 ? -16.808 0.117 -3.983 1.00 90.62 590 ASP A CA 1
ATOM 4653 C C . ASP A 1 590 ? -17.095 0.835 -2.654 1.00 90.62 590 ASP A C 1
ATOM 4655 O O . ASP A 1 590 ? -17.414 2.027 -2.647 1.00 90.62 590 ASP A O 1
ATOM 4659 N N . ARG A 1 591 ? -16.956 0.137 -1.521 1.00 93.50 591 ARG A N 1
ATOM 4660 C CA . ARG A 1 591 ? -17.155 0.705 -0.185 1.00 93.50 591 ARG A CA 1
ATOM 4661 C C . ARG A 1 591 ? -15.962 1.572 0.216 1.00 93.50 591 ARG A C 1
ATOM 4663 O O . ARG A 1 591 ? -14.816 1.231 -0.069 1.00 93.50 591 ARG A O 1
ATOM 4670 N N . LEU A 1 592 ? -16.240 2.671 0.919 1.00 93.56 592 LEU A N 1
ATOM 4671 C CA . LEU A 1 592 ? -15.199 3.480 1.556 1.00 93.56 592 LEU A CA 1
ATOM 4672 C C . LEU A 1 592 ? -14.519 2.668 2.654 1.00 93.56 592 LEU A C 1
ATOM 4674 O O . LEU A 1 592 ? -15.189 1.985 3.433 1.00 93.56 592 LEU A O 1
ATOM 4678 N N . THR A 1 593 ? -13.198 2.755 2.711 1.00 95.81 593 THR A N 1
ATOM 4679 C CA . THR A 1 593 ? -12.413 2.107 3.760 1.00 95.81 593 THR A CA 1
ATOM 4680 C C . THR A 1 593 ? -12.394 2.956 5.033 1.00 95.81 593 THR A C 1
ATOM 4682 O O . THR A 1 593 ? -12.636 4.166 4.997 1.00 95.81 593 THR A O 1
ATOM 4685 N N . ILE A 1 594 ? -12.103 2.347 6.187 1.00 96.69 594 ILE A N 1
ATOM 4686 C CA . ILE A 1 594 ? -12.112 3.058 7.479 1.00 96.69 594 ILE A CA 1
ATOM 4687 C C . ILE A 1 594 ? -11.093 4.203 7.524 1.00 96.69 594 ILE A C 1
ATOM 4689 O O . ILE A 1 594 ? -11.337 5.221 8.165 1.00 96.69 594 ILE A O 1
ATOM 4693 N N . GLU A 1 595 ? -9.956 4.081 6.839 1.00 94.88 595 GLU A N 1
ATOM 4694 C CA . GLU A 1 595 ? -8.956 5.143 6.757 1.00 94.88 595 GLU A CA 1
ATOM 4695 C C . GLU A 1 595 ? -9.441 6.345 5.934 1.00 94.88 595 GLU A C 1
ATOM 4697 O O . GLU A 1 595 ? -9.079 7.482 6.247 1.00 94.88 595 GLU A O 1
ATOM 4702 N N . GLU A 1 596 ? -10.284 6.119 4.922 1.00 93.12 596 GLU A N 1
ATOM 4703 C CA . GLU A 1 596 ? -10.920 7.179 4.139 1.00 93.12 596 GLU A CA 1
ATOM 4704 C C . GLU A 1 596 ? -12.048 7.839 4.935 1.00 93.12 596 GLU A C 1
ATOM 4706 O O . GLU A 1 596 ? -12.143 9.072 4.973 1.00 93.12 596 GLU A O 1
ATOM 4711 N N . GLU A 1 597 ? -12.872 7.021 5.593 1.00 96.00 597 GLU A N 1
ATOM 4712 C CA . GLU A 1 597 ? -14.022 7.462 6.379 1.00 96.00 597 GLU A CA 1
ATOM 4713 C C . GLU A 1 597 ? -13.593 8.258 7.621 1.00 96.00 597 GLU A C 1
ATOM 4715 O O . GLU A 1 597 ? -14.175 9.299 7.934 1.00 96.00 597 GLU A O 1
ATOM 4720 N N . PHE A 1 598 ? -12.532 7.816 8.301 1.00 96.44 598 PHE A N 1
ATOM 4721 C CA . PHE A 1 598 ? -12.099 8.355 9.593 1.00 96.44 598 PHE A CA 1
ATOM 4722 C C . PHE A 1 598 ? -10.831 9.206 9.525 1.00 96.44 598 PHE A C 1
ATOM 4724 O O . PHE A 1 598 ? -10.249 9.530 10.562 1.00 96.44 598 PHE A O 1
ATOM 4731 N N . LYS A 1 599 ? -10.420 9.655 8.332 1.00 93.94 599 LYS A N 1
ATOM 4732 C CA . LYS A 1 599 ? -9.233 10.516 8.141 1.00 93.94 599 LYS A CA 1
ATOM 4733 C C . LYS A 1 599 ? -9.210 11.781 9.012 1.00 93.94 599 LYS A C 1
ATOM 4735 O O . LYS A 1 599 ? -8.137 12.309 9.288 1.00 93.94 599 LYS A O 1
ATOM 4740 N N . ASN A 1 600 ? -10.382 12.257 9.441 1.00 94.75 600 ASN A N 1
ATOM 4741 C CA . ASN A 1 600 ? -10.567 13.450 10.276 1.00 94.75 600 ASN A CA 1
ATOM 4742 C C . ASN A 1 600 ? -10.756 13.134 11.774 1.00 94.75 600 ASN A C 1
ATOM 4744 O O . ASN A 1 600 ? -11.185 14.009 12.530 1.00 94.75 600 ASN A O 1
ATOM 4748 N N . GLY A 1 601 ? -10.514 11.891 12.196 1.00 96.62 601 GLY A N 1
ATOM 4749 C CA . GLY A 1 601 ? -10.582 11.490 13.597 1.00 96.62 601 GLY A CA 1
ATOM 4750 C C . GLY A 1 601 ? -9.464 12.094 14.452 1.00 96.62 601 GLY A C 1
ATOM 4751 O O . GLY A 1 601 ? -8.487 12.654 13.950 1.00 96.62 601 GLY A O 1
ATOM 4752 N N . THR A 1 602 ? -9.590 11.932 15.767 1.00 97.50 602 THR A N 1
ATOM 4753 C CA . THR A 1 602 ? -8.561 12.332 16.738 1.00 97.50 602 THR A CA 1
ATOM 4754 C C . THR A 1 602 ? -7.761 11.110 17.163 1.00 97.50 602 THR A C 1
ATOM 4756 O O . THR A 1 602 ? -8.350 10.164 17.678 1.00 97.50 602 THR A O 1
ATOM 4759 N N . LEU A 1 603 ? -6.435 11.134 17.004 1.00 97.25 603 LEU A N 1
ATOM 4760 C CA . LEU A 1 603 ? -5.559 10.058 17.476 1.00 97.25 603 LEU A CA 1
ATOM 4761 C C . LEU A 1 603 ? -5.128 10.299 18.931 1.00 97.25 603 LEU A C 1
ATOM 4763 O O . LEU A 1 603 ? -4.554 11.341 19.240 1.00 97.25 603 LEU A O 1
ATOM 4767 N N . LEU A 1 604 ? -5.349 9.315 19.802 1.00 96.06 604 LEU A N 1
ATOM 4768 C CA . LEU A 1 604 ? -4.786 9.232 21.150 1.00 96.06 604 LEU A CA 1
ATOM 4769 C C . LEU A 1 604 ? -3.838 8.031 21.205 1.00 96.06 604 LEU A C 1
ATOM 4771 O O . LEU A 1 604 ? -4.236 6.919 20.863 1.00 96.06 604 LEU A O 1
ATOM 4775 N N . LYS A 1 605 ? -2.587 8.238 21.620 1.00 95.06 605 LYS A N 1
ATOM 4776 C CA . LYS A 1 605 ? -1.563 7.186 21.655 1.00 95.06 605 LYS A CA 1
ATOM 4777 C C . LYS A 1 605 ? -1.157 6.882 23.090 1.00 95.06 605 LYS A C 1
ATOM 4779 O O . LYS A 1 605 ? -0.793 7.798 23.818 1.00 95.06 605 LYS A O 1
ATOM 4784 N N . PHE A 1 606 ? -1.123 5.596 23.426 1.00 94.94 606 PHE A N 1
ATOM 4785 C CA . PHE A 1 606 ? -0.694 5.092 24.723 1.00 94.94 606 PHE A CA 1
ATOM 4786 C C . PHE A 1 606 ? 0.373 4.015 24.546 1.00 94.94 606 PHE A C 1
ATOM 4788 O O . PHE A 1 606 ? 0.063 2.836 24.403 1.00 94.94 606 PHE A O 1
ATOM 4795 N N . GLY A 1 607 ? 1.638 4.443 24.503 1.00 89.25 607 GLY A N 1
ATOM 4796 C CA . GLY A 1 607 ? 2.772 3.557 24.219 1.00 89.25 607 GLY A CA 1
ATOM 4797 C C . GLY A 1 607 ? 3.237 2.714 25.406 1.00 89.25 607 GLY A C 1
ATOM 4798 O O . GLY A 1 607 ? 3.830 1.662 25.200 1.00 89.25 607 GLY A O 1
ATOM 4799 N N . GLU A 1 608 ? 2.963 3.157 26.633 1.00 88.62 608 GLU A N 1
ATOM 4800 C CA . GLU A 1 608 ? 3.473 2.543 27.859 1.00 88.62 608 GLU A CA 1
ATOM 4801 C C . GLU A 1 608 ? 2.377 2.418 28.925 1.00 88.62 608 GLU A C 1
ATOM 4803 O O . GLU A 1 608 ? 1.451 3.227 28.996 1.00 88.62 608 GLU A O 1
ATOM 4808 N N . LEU A 1 609 ? 2.539 1.430 29.811 1.00 82.81 609 LEU A N 1
ATOM 4809 C CA . LEU A 1 609 ? 1.667 1.166 30.966 1.00 82.81 609 LEU A CA 1
ATOM 4810 C C . LEU A 1 609 ? 1.595 2.326 31.975 1.00 82.81 609 LEU A C 1
ATOM 4812 O O . LEU A 1 609 ? 0.645 2.412 32.750 1.00 82.81 609 LEU A O 1
ATOM 4816 N N . SER A 1 610 ? 2.603 3.200 31.993 1.00 71.88 610 SER A N 1
ATOM 4817 C CA . SER A 1 610 ? 2.750 4.302 32.954 1.00 71.88 610 SER A CA 1
ATOM 4818 C C . SER A 1 610 ? 1.683 5.397 32.801 1.00 71.88 610 SER A C 1
ATOM 4820 O O . SER A 1 610 ? 1.415 6.141 33.745 1.00 71.88 610 SER A O 1
ATOM 4822 N N . GLN A 1 611 ? 1.020 5.470 31.646 1.00 65.69 611 GLN A N 1
ATOM 4823 C CA . GLN A 1 611 ? -0.086 6.386 31.383 1.00 65.69 611 GLN A CA 1
ATOM 4824 C C . GLN A 1 611 ? -1.376 5.728 31.876 1.00 65.69 611 GLN A C 1
ATOM 4826 O O . GLN A 1 611 ? -1.812 4.745 31.287 1.00 65.69 611 GLN A O 1
ATOM 4831 N N . ASN A 1 612 ? -1.964 6.206 32.981 1.00 72.56 612 ASN A N 1
ATOM 4832 C CA . ASN A 1 612 ? -2.928 5.401 33.749 1.00 72.56 612 ASN A CA 1
ATOM 4833 C C . ASN A 1 612 ? -4.395 5.899 33.741 1.00 72.56 612 ASN A C 1
ATOM 4835 O O . ASN A 1 612 ? -4.957 6.118 34.814 1.00 72.56 612 ASN A O 1
ATOM 4839 N N . PRO A 1 613 ? -5.072 6.030 32.577 1.00 91.38 613 PRO A N 1
ATOM 4840 C CA . PRO A 1 613 ? -6.534 6.019 32.550 1.00 91.38 613 PRO A CA 1
ATOM 4841 C C . PRO A 1 613 ? -7.094 4.594 32.752 1.00 91.38 613 PRO A C 1
ATOM 4843 O O . PRO A 1 613 ? -8.284 4.420 33.011 1.00 91.38 613 PRO A O 1
ATOM 4846 N N . TRP A 1 614 ? -6.253 3.561 32.627 1.00 93.12 614 TRP A N 1
ATOM 4847 C CA . TRP A 1 614 ? -6.675 2.161 32.563 1.00 93.12 614 TRP A CA 1
ATOM 4848 C C . TRP A 1 614 ? -7.271 1.654 33.864 1.00 93.12 614 TRP A C 1
ATOM 4850 O O . TRP A 1 614 ? -8.280 0.961 33.822 1.00 93.12 614 TRP A O 1
ATOM 4860 N N . HIS A 1 615 ? -6.719 2.031 35.020 1.00 92.31 615 HIS A N 1
ATOM 4861 C CA . HIS A 1 615 ? -7.291 1.608 36.297 1.00 92.31 615 HIS A CA 1
ATOM 4862 C C . HIS A 1 615 ? -8.746 2.076 36.460 1.00 92.31 615 HIS A C 1
ATOM 4864 O O . HIS A 1 615 ? -9.592 1.314 36.920 1.00 92.31 615 HIS A O 1
ATOM 4870 N N . GLU A 1 616 ? -9.066 3.303 36.041 1.00 94.19 616 GLU A N 1
ATOM 4871 C CA . GLU A 1 616 ? -10.435 3.824 36.097 1.00 94.19 616 GLU A CA 1
ATOM 4872 C C . GLU A 1 616 ? -11.339 3.162 35.048 1.00 94.19 616 GLU A C 1
ATOM 4874 O O . GLU A 1 616 ? -12.469 2.784 35.3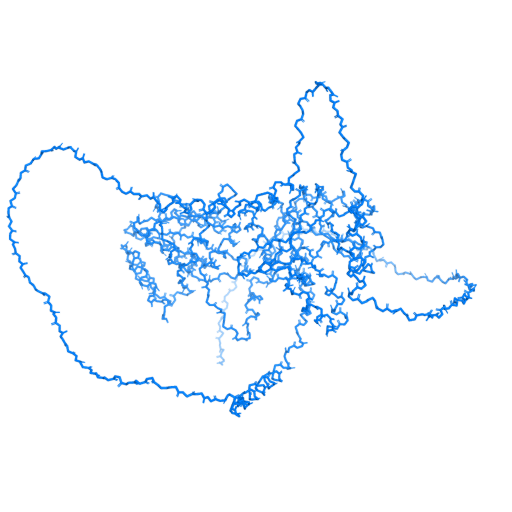61 1.00 94.19 616 GLU A O 1
ATOM 4879 N N . ILE A 1 617 ? -10.847 2.976 33.818 1.00 95.50 617 ILE A N 1
ATOM 4880 C CA . ILE A 1 617 ? -11.619 2.372 32.722 1.00 95.50 617 ILE A CA 1
ATOM 4881 C C . ILE A 1 617 ? -11.937 0.897 33.004 1.00 95.50 617 ILE A C 1
ATOM 4883 O O . ILE A 1 617 ? -13.088 0.478 32.880 1.00 95.50 617 ILE A O 1
ATOM 4887 N N . LEU A 1 618 ? -10.933 0.114 33.403 1.00 94.31 618 LEU A N 1
ATOM 4888 C CA . LEU A 1 618 ? -11.037 -1.338 33.565 1.00 94.31 618 LEU A CA 1
ATOM 4889 C C . LEU A 1 618 ? -11.811 -1.749 34.827 1.00 94.31 618 LEU A C 1
ATOM 4891 O O . LEU A 1 618 ? -12.434 -2.809 34.830 1.00 94.31 618 LEU A O 1
ATOM 4895 N N . ASN A 1 619 ? -11.829 -0.908 35.869 1.00 93.75 619 ASN A N 1
ATOM 4896 C CA . ASN A 1 619 ? -12.625 -1.144 37.082 1.00 93.75 619 ASN A CA 1
ATOM 4897 C C . ASN A 1 619 ? -14.058 -0.585 36.999 1.00 93.75 619 ASN A C 1
ATOM 4899 O O . ASN A 1 619 ? -14.864 -0.805 37.904 1.00 93.75 619 ASN A O 1
ATOM 4903 N N . SER A 1 620 ? -14.403 0.125 35.923 1.00 95.56 620 SER A N 1
ATOM 4904 C CA . SER A 1 620 ? -15.732 0.706 35.725 1.00 95.56 620 SER A CA 1
ATOM 4905 C C . SER A 1 620 ? -16.601 -0.190 34.844 1.00 95.56 620 SER A C 1
ATOM 4907 O O . SER A 1 620 ? -16.698 0.018 33.635 1.00 95.56 620 SER A O 1
ATOM 4909 N N . ALA A 1 621 ? -17.300 -1.149 35.458 1.00 95.38 621 ALA A N 1
ATOM 4910 C CA . ALA A 1 621 ? -18.149 -2.115 34.746 1.00 95.38 621 ALA A CA 1
ATOM 4911 C C . ALA A 1 621 ? -19.177 -1.465 33.790 1.00 95.38 621 ALA A C 1
ATOM 4913 O O . ALA A 1 621 ? -19.484 -2.020 32.742 1.00 95.38 621 ALA A O 1
ATOM 4914 N N . ASN A 1 622 ? -19.662 -0.261 34.110 1.00 96.31 622 ASN A N 1
ATOM 4915 C CA . ASN A 1 622 ? -20.663 0.470 33.324 1.00 96.31 622 ASN A CA 1
ATOM 4916 C C . ASN A 1 622 ? -20.118 1.765 32.699 1.00 96.31 622 ASN A C 1
ATOM 4918 O O . ASN A 1 622 ? -20.844 2.755 32.589 1.00 96.31 622 ASN A O 1
ATOM 4922 N N . ILE A 1 623 ? -18.836 1.799 32.322 1.00 97.50 623 ILE A N 1
ATOM 4923 C CA . ILE A 1 623 ? -18.244 3.001 31.728 1.00 97.50 623 ILE A CA 1
ATOM 4924 C C . ILE A 1 623 ? -18.942 3.390 30.420 1.00 97.50 623 ILE A C 1
ATOM 4926 O O . ILE A 1 623 ? -19.124 2.581 29.510 1.00 97.50 623 ILE A O 1
ATOM 4930 N N . THR A 1 624 ? -19.337 4.656 30.312 1.00 98.00 624 THR A N 1
ATOM 4931 C CA . THR A 1 624 ? -19.904 5.207 29.076 1.00 98.00 624 THR A CA 1
ATOM 4932 C C . THR A 1 624 ? -18.802 5.672 28.127 1.00 98.00 624 THR A C 1
ATOM 4934 O O . THR A 1 624 ? -17.714 6.063 28.553 1.00 98.00 624 THR A O 1
ATOM 4937 N N . LEU A 1 625 ? -19.108 5.738 26.828 1.00 98.00 625 LEU A N 1
ATOM 4938 C CA . LEU A 1 625 ? -18.177 6.255 25.818 1.00 98.00 625 LEU A CA 1
ATOM 4939 C C . LEU A 1 625 ? -17.657 7.663 26.155 1.00 98.00 625 LEU A C 1
ATOM 4941 O O . LEU A 1 625 ? -16.474 7.953 25.985 1.00 98.00 625 LEU A O 1
ATOM 4945 N N . SER A 1 626 ? -18.538 8.534 26.658 1.00 98.00 626 SER A N 1
ATOM 4946 C CA . SER A 1 626 ? -18.194 9.907 27.047 1.00 98.00 626 SER A CA 1
ATOM 4947 C C . SER A 1 626 ? -17.217 9.938 28.224 1.00 98.00 626 SER A C 1
ATOM 4949 O O . SER A 1 626 ? -16.246 10.693 28.191 1.00 98.00 626 SER A O 1
ATOM 4951 N N . GLN A 1 627 ? -17.432 9.093 29.240 1.00 97.88 627 GLN A N 1
ATOM 4952 C CA . GLN A 1 627 ? -16.513 8.962 30.375 1.00 97.88 627 GLN A CA 1
ATOM 4953 C C . GLN A 1 627 ? -15.150 8.428 29.925 1.00 97.88 627 GLN A C 1
ATOM 4955 O O . GLN A 1 627 ? -14.141 9.067 30.205 1.00 97.88 627 GLN A O 1
ATOM 4960 N N . ALA A 1 628 ? -15.123 7.327 29.165 1.00 97.75 628 ALA A N 1
ATOM 4961 C CA . ALA A 1 628 ? -13.881 6.741 28.658 1.00 97.75 628 ALA A CA 1
ATOM 4962 C C . ALA A 1 628 ? -13.082 7.741 27.809 1.00 97.75 628 ALA A C 1
ATOM 4964 O O . ALA A 1 628 ? -11.900 7.957 28.053 1.00 97.75 628 ALA A O 1
ATOM 4965 N N . THR A 1 629 ? -13.736 8.429 26.868 1.00 97.31 629 THR A N 1
ATOM 4966 C CA . THR A 1 629 ? -13.072 9.411 25.996 1.00 97.31 629 THR A CA 1
ATOM 4967 C C . THR A 1 629 ? -12.485 10.579 26.790 1.00 97.31 629 THR A C 1
ATOM 4969 O O . THR A 1 629 ? -11.357 10.988 26.526 1.00 97.31 629 THR A O 1
ATOM 4972 N N . LYS A 1 630 ? -13.211 11.100 27.792 1.00 96.75 630 LYS A N 1
ATOM 4973 C CA . LYS A 1 630 ? -12.706 12.171 28.669 1.00 96.75 630 LYS A CA 1
ATOM 4974 C C . LYS A 1 630 ? -11.481 11.729 29.466 1.00 96.75 630 LYS A C 1
ATOM 4976 O O . LYS A 1 630 ? -10.532 12.500 29.572 1.00 96.75 630 LYS A O 1
ATOM 4981 N N . LEU A 1 631 ? -11.498 10.510 30.011 1.00 96.38 631 LEU A N 1
ATOM 4982 C CA . LEU A 1 631 ? -10.354 9.946 30.730 1.00 96.38 631 LEU A CA 1
ATOM 4983 C C . LEU A 1 631 ? -9.144 9.811 29.802 1.00 96.38 631 LEU A C 1
ATOM 4985 O O . LEU A 1 631 ? -8.074 10.320 30.118 1.00 96.38 631 LEU A O 1
ATOM 4989 N N . LEU A 1 632 ? -9.323 9.227 28.618 1.00 96.00 632 LEU A N 1
ATOM 4990 C CA . LEU A 1 632 ? -8.239 9.076 27.646 1.00 96.00 632 LEU A CA 1
ATOM 4991 C C . LEU A 1 632 ? -7.655 10.434 27.222 1.00 96.00 632 LEU A C 1
ATOM 4993 O O . LEU A 1 632 ? -6.443 10.615 27.245 1.00 96.00 632 LEU A O 1
ATOM 4997 N N . GLN A 1 633 ? -8.494 11.420 26.897 1.00 95.31 633 GLN A N 1
ATOM 4998 C CA . GLN A 1 633 ? -8.034 12.757 26.501 1.00 95.31 633 GLN A CA 1
ATOM 4999 C C . GLN A 1 633 ? -7.278 13.479 27.621 1.00 95.31 633 GLN A C 1
ATOM 5001 O O . GLN A 1 633 ? -6.261 14.115 27.356 1.00 95.31 633 GLN A O 1
ATOM 5006 N N . LYS A 1 634 ? -7.749 13.360 28.869 1.00 94.88 634 LYS A N 1
ATOM 5007 C CA . LYS A 1 634 ? -7.077 13.933 30.043 1.00 94.88 634 LYS A CA 1
ATOM 5008 C C . LYS A 1 634 ? -5.650 13.395 30.193 1.00 94.88 634 LYS A C 1
ATOM 5010 O O . LYS A 1 634 ? -4.764 14.160 30.548 1.00 94.88 634 LYS A O 1
ATOM 5015 N N . HIS A 1 635 ? -5.444 12.106 29.923 1.00 93.56 635 HIS A N 1
ATOM 5016 C CA . HIS A 1 635 ? -4.145 11.444 30.065 1.00 93.56 635 HIS A CA 1
ATOM 5017 C C . HIS A 1 635 ? -3.258 11.517 28.816 1.00 93.56 635 HIS A C 1
ATOM 5019 O O . HIS A 1 635 ? -2.060 11.322 28.935 1.00 93.56 635 HIS A O 1
ATOM 5025 N N . ALA A 1 636 ? -3.811 11.793 27.634 1.00 89.50 636 ALA A N 1
ATOM 5026 C CA . ALA A 1 636 ? -3.021 11.944 26.410 1.00 89.50 636 ALA A CA 1
ATOM 5027 C C . ALA A 1 636 ? -2.347 13.325 26.281 1.00 89.50 636 ALA A C 1
ATOM 5029 O O . ALA A 1 636 ? -1.431 13.486 25.480 1.00 89.50 636 ALA A O 1
ATOM 5030 N N . LEU A 1 637 ? -2.832 14.331 27.020 1.00 82.25 637 LEU A N 1
ATOM 5031 C CA . LEU A 1 637 ? -2.334 15.713 26.985 1.00 82.25 637 LEU A CA 1
ATOM 5032 C C . LEU A 1 637 ? -1.315 16.044 28.088 1.00 82.25 637 LEU A C 1
ATOM 5034 O O . LEU A 1 637 ? -0.771 17.148 28.076 1.00 82.25 637 LEU A O 1
ATOM 5038 N N . GLY A 1 638 ? -1.108 15.141 29.049 1.00 62.19 638 GLY A N 1
ATOM 5039 C CA . GLY A 1 638 ? -0.176 15.306 30.169 1.00 62.19 638 GLY A CA 1
ATOM 5040 C C . GLY A 1 638 ? 0.935 14.283 30.088 1.00 62.19 638 GLY A C 1
ATOM 5041 O O . GLY A 1 638 ? 2.084 14.678 30.373 1.00 62.19 638 GLY A O 1
#

InterPro domains:
  IPR001214 SET domain [PF00856] (273-397)
  IPR001214 SET domain [PS50280] (261-397)
  IPR001214 SET domain [SM00317] (261-403)
  IPR046341 SET domain superfamily [G3DSA:2.170.270.10] (248-422)
  IPR046341 SET domain superfamily [SSF82199] (262-414)
  IPR051760 Histone-lysine N-methyltransferase KMT5A [PTHR46167] (109-400)

Secondary structure (DSSP, 8-state):
----------------------------PPPP-------------------PPP-----PPPPHHHHHHHHHHHHHHHHHT-PPPPP-----------PPPPHHHHHHHHHHHHHHHHHHHHHHTT--------------------------------------------------PPPPHHHHHHHHHHHHHHHHHHHHHTTTSS-------HHHHHHHHHHHHHHHHSPP-----SS-SHHHHHHHHHHHT-SSB---TTEEEEEEGGGTEEEEEESS-B-TT-EEEEE-S-EEEHHHHHHHHHHS-HHHHHHHHTTEEEEEEEETTEEEEEEEETT-SEETTEE-SGGGPEE-SSS--EEEEEEEE-SSS-EEEEEEEESS-B-TTPBPEE---TTS-GGGS-SS--STTT-HHHHHHHHH-------------GGGGSPPHHHHTTTTT--PPPPPHHHHHHHHHHHTT-S-EEEEE-SS-HHHHHHHHHHHHH--------SS---TT--HHHHHHHHHHIIIIIS---EEEEEESSTT-SS-EEEEESPPPPTT-----SEEEEEEGGGTEEEEEEE--GGGTTSPPHHHHTTTPEEEEE-STTS-SHHHHHT-TT--HHHHHHHHHHHH--

pLDDT: mean 73.51, std 24.26, range [28.75, 98.56]

Sequence (638 aa):
MVRNEEEWPESDSSESSTDELSRSKPGPAFPRDSTAMESAFPETGKAAQLSIPRPTKKRRLATPDDVQQEKRQKVRELVEEIPEPSSGNICEDVEMLETPRTVQEREQEEILEEPVRLVEEIAELSSGNIHETPEMLGTAQPVQEREQKERPEKKRDVTEQILEPGSENISGSTERLGPPQAIRQLEQEERAALEEAKKAAGGAEHAVGSQVTTGQLDYVTQQLQLLNETPYREGLSTLSNRYEIADFYRRKQRIPVQDFTWCEVRDIPAIGGRGLFAKVPLPKDCVVCDYSGPIVDVDNWERWRIEMPDEERSLVERYIVEFPGHFRGRLYKRAVLGHDAIYNGTVVLGRLLNHSEVHPNLIYTVQRRGHDVLEACVIFKATRDIRAGEQLLWDYGKDYDRRWLRESCICNACDSVLAEESTALLGRTSPQIVVEGPWTRQPSLSQEVHGKGGVRPPLRVVEVLLSAAHKADSVGFLLEDVGGDALEAYDKSRRNVLGLDEQFTAGLAIPDAANNLCRLFWAAYTDAFQRGNPVVMMLMKTEKDHRPVVVLLGHHIPADSSERYGSCVAYIGSVQKALAVVPQTRSTGDRLTIEEEFKNGTLLKFGELSQNPWHEILNSANITLSQATKLLQKHALG

Radius of gyration: 37.43 Å; chains: 1; bounding box: 115×116×106 Å

Foldseek 3Di:
DDDDDDDDDDDDDDDDDDDDDDDDDDDDDDDDDDDDDDDDDDDDDDDDPDDDDDDPDDDDPQDPVNVVVVVVVVVVVVVVPDDDDDDDDDDDDDDDDDDDDDPVVVVVVVVPCVVVVVVVVVVVVVDDDDDDDDDDDDDDDDDDDDDDDDDDDDDDDDDDDDDDDDDDDDDDDDDDDDDDPVVVVVVVVVVVVVVVVCVVCVVPPPPPPPPCDPVNVVVVVVVLVLLQLDADDDFQAQPPFQLSVLLQVLQQLDPQARNQSQWHKDQDVVLRGIFIFGQAKAAANTWRFWQAADKAFVVVVVVVLVVDDPVVSVLQLQRKDWDWDDDPNDITIMIGRRSDCGDNNYGGNVSRAEEDPPDAQKDWDWDADDDHDGPTITIIGGNHIHHRLWTHYDHSDPPRDCVSPDPWDPGLVTDVVSVVVSVPDPDDRDPNDPDPDPCQPPPDPVRVVCVPPNPPPDDFPLNLQVLQQSLLVFSFKDWAAPPFALQVQFQLQQCSRQVDNDRQDLPDDQPPLAASQLVNLSSQQCCCAVVVAKEWEWEAQAPLRLATEIEIRADRDDSNHNGTHRGYWYAHQVVSGIIHMHGQDPVNSPDDGNSRSNRNYHYAYDHDPVQDLPVVSNPPRPDGSVNSVVSSVVSSVD